Protein AF-A0A1D6MWD9-F1 (afdb_monomer_lite)

Secondary structure (DSSP, 8-state):
-HHHHHHHHHHHHHHHHHHHHHHS----------------------------------------------GGGGGGS-HHHHHHHHHHHHHHHHHHHHHHHHHHHHHHHHHHHHHHHHHHHHHHHHHHHHHHHHHHHHHHHHHHHHHHHHTSS----SSHHHHHHHHHHHHHHHHHHHHHHHHHHHHHHHHHHHHHHHHHHHHHHHHHHHHHHHHHHHHHHHHHHHHHHHHHHHHHHHHHHHHHHHHHHHHHHHHHHHHHHHHHHHHHHHHHHHHHHHHHHHHHHHHHHHHHHHHHHHHHHHHHHHHHHHHHHHHHHHHHHHHHHHHHHHHHHHHHHHHHHHHHHHHHHHHHHHHHHHHHHHHHHHTTSS----------------HHHHHHHHHHHHHHHHHHHHHHHHHHHHHHHHHHHHHHHHHHHHHHHHHHHHHH-GGGGG-HHHHHHHHHHHHHHTT---

Foldseek 3Di:
DVVVVVVLVVLVVVLVVLVVVVVPDDDDDDDDDDDDDDDDDDDDDDDDDDDDDDDDDDDDDDDPPPPPDDCPVVVPDDPVVNVVVVVVVVVVVVVVVVVVVVVVVVVVVVVVVVVVVVVVVPVVPVVVVVVVVVVVSVVVSVVSVVVSVVVPDDDDDDDVVVVVVVVVVVVVVVVVVVVVVVVVVVVVVVVVVVVVVVVVVVVVVVVVVVVVVVVVVVVVVVVVVVVVVVVVVVVVVVVVVVVVVVVVVVVVVVVVVVVVVVVVVVVVVVVVVVVVVVVVVVVVVVVVVVVVVVVVVVVVVVVVVVVVVVVVVVVVVVVVVVVVVVVVVVVVVVVVVVVVVVVVVVVVVVVVVVVVVVVVVVVVVVVPDDDDDDDDDDDDDDDDPPVVVVVVVVVVVVVVVVVVVVVVVVVVVVVVVVVVVVVVVVLVVVVVVLVCCVPPPPVQVVPVVSVVVSVVSVCVSVVHDD

InterPro domains:
  IPR037490 WPP domain-associated protein [PTHR33883] (5-269)

Sequence (466 aa):
MEAAADLVSEITALRDELRDVLCTSEPATHHHHHRSHGSLEDETIIAKTEGDSEPPVTEKSSESTLEIPDFSLLKHMHGEEITSFLRTEWLKLRRQHESELHEKTEELFRVKREHAKEKASLPLKKERELELHRSKLLQTIARLGEIASRKEESCSDCNEDEEMCRLKDRIGVLLQENNRLRGLLADKKQEVKHLSLQVSDSRSKIAQYSLPESKLSNNCEKLRAELEDFKIERHLNDLLDSSVFREVCHNYEDQICDLNQEGSFLRDLLDEKEDQLSIMYEDRQKLKHENDQLVSIAGSIIQHHDQANLVHDELMIYKEKLCEQELLILESKGEYNSMKRCLYEAMQQIQKAKEQNASLDATIREMKKTPGQSIGSHWGQTGEFDLTSMEKLSKTCSDFESRLVETMKRNETRCVDVLGDEVDTLLSVLGKIYIALDHYSPVLKHYPGVTEILMLVQKVLKGESV

Structure (mmCIF, N/CA/C/O backbone):
data_AF-A0A1D6MWD9-F1
#
_entry.id   AF-A0A1D6MWD9-F1
#
loop_
_atom_site.group_PDB
_atom_site.id
_atom_site.type_symbol
_atom_site.label_atom_id
_atom_site.label_alt_id
_atom_site.label_comp_id
_atom_site.label_asym_id
_atom_site.label_entity_id
_atom_site.label_seq_id
_atom_site.pdbx_PDB_ins_code
_atom_site.Cartn_x
_atom_site.Cartn_y
_atom_site.Cartn_z
_atom_site.occupancy
_atom_site.B_iso_or_equiv
_atom_site.auth_seq_id
_atom_site.auth_comp_id
_atom_site.auth_asym_id
_atom_site.auth_atom_id
_atom_site.pdbx_PDB_model_num
ATOM 1 N N . MET A 1 1 ? 75.037 17.739 -111.989 1.00 52.78 1 MET A N 1
ATOM 2 C CA . MET A 1 1 ? 75.263 17.091 -113.301 1.00 52.78 1 MET A CA 1
ATOM 3 C C . MET A 1 1 ? 75.897 15.711 -113.152 1.00 52.78 1 MET A C 1
ATOM 5 O O . MET A 1 1 ? 75.397 14.797 -113.783 1.00 52.78 1 MET A O 1
ATOM 9 N N . GLU A 1 2 ? 76.890 15.524 -112.277 1.00 50.28 2 GLU A N 1
ATOM 10 C CA . GLU A 1 2 ? 77.559 14.225 -112.035 1.00 50.28 2 GLU A CA 1
ATOM 11 C C . GLU A 1 2 ? 76.594 13.101 -111.594 1.00 50.28 2 GLU A C 1
ATOM 13 O O . GLU A 1 2 ? 76.482 12.087 -112.272 1.00 50.28 2 GLU A O 1
ATOM 18 N N . ALA A 1 3 ? 75.744 13.347 -110.589 1.00 56.38 3 ALA A N 1
ATOM 19 C CA . ALA A 1 3 ? 74.746 12.371 -110.119 1.00 56.38 3 ALA A CA 1
ATOM 20 C C . ALA A 1 3 ? 73.659 11.999 -111.154 1.00 56.38 3 ALA A C 1
ATOM 22 O O . ALA A 1 3 ? 72.961 10.999 -111.005 1.00 56.38 3 ALA A O 1
ATOM 23 N N . ALA A 1 4 ? 73.470 12.817 -112.196 1.00 56.19 4 ALA A N 1
ATOM 24 C CA . ALA A 1 4 ? 72.507 12.520 -113.254 1.00 56.19 4 ALA A CA 1
ATOM 25 C C . ALA A 1 4 ? 73.103 11.593 -114.324 1.00 56.19 4 ALA A C 1
ATOM 27 O O . ALA A 1 4 ? 72.362 10.787 -114.881 1.00 56.19 4 ALA A O 1
ATOM 28 N N . ALA A 1 5 ? 74.414 11.686 -114.577 1.00 61.03 5 ALA A N 1
ATOM 29 C CA . ALA A 1 5 ? 75.131 10.790 -115.480 1.00 61.03 5 ALA A CA 1
ATOM 30 C C . ALA A 1 5 ? 75.249 9.376 -114.888 1.00 61.03 5 ALA A C 1
ATOM 32 O O . ALA A 1 5 ? 75.013 8.398 -115.598 1.00 61.03 5 ALA A O 1
ATOM 33 N N . ASP A 1 6 ? 75.501 9.276 -113.578 1.00 69.12 6 ASP A N 1
ATOM 34 C CA . ASP A 1 6 ? 75.555 7.993 -112.864 1.00 69.12 6 ASP A CA 1
ATOM 35 C C . ASP A 1 6 ? 74.223 7.240 -112.939 1.00 69.12 6 ASP A C 1
ATOM 37 O O . ASP A 1 6 ? 74.196 6.059 -113.278 1.00 69.12 6 ASP A O 1
ATOM 41 N N . LEU A 1 7 ? 73.099 7.940 -112.743 1.00 70.06 7 LEU A N 1
ATOM 42 C CA . LEU A 1 7 ? 71.769 7.328 -112.800 1.00 70.06 7 LEU A CA 1
ATOM 43 C C . LEU A 1 7 ? 71.422 6.796 -114.204 1.00 70.06 7 LEU A C 1
ATOM 45 O O . LEU A 1 7 ? 70.746 5.780 -114.343 1.00 70.06 7 LEU A O 1
ATOM 49 N N . VAL A 1 8 ? 71.867 7.484 -115.261 1.00 69.38 8 VAL A N 1
ATOM 50 C CA . VAL A 1 8 ? 71.650 7.051 -116.654 1.00 69.38 8 VAL A CA 1
ATOM 51 C C . VAL A 1 8 ? 72.498 5.819 -116.973 1.00 69.38 8 VAL A C 1
ATOM 53 O O . VAL A 1 8 ? 71.991 4.883 -117.592 1.00 69.38 8 VAL A O 1
ATOM 56 N N . SER A 1 9 ? 73.745 5.791 -116.494 1.00 72.44 9 SER A N 1
ATOM 57 C CA . SER A 1 9 ? 74.644 4.638 -116.612 1.00 72.44 9 SER A CA 1
ATOM 58 C C . SER A 1 9 ? 74.060 3.392 -115.930 1.00 72.44 9 SER A C 1
ATOM 60 O O . SER A 1 9 ? 74.005 2.309 -116.520 1.00 72.44 9 SER A O 1
ATOM 62 N N . GLU A 1 10 ? 73.516 3.563 -114.725 1.00 75.25 10 GLU A N 1
ATOM 63 C CA . GLU A 1 10 ? 72.910 2.495 -113.927 1.00 75.25 10 GLU A CA 1
ATOM 64 C C . GLU A 1 10 ? 71.643 1.920 -114.592 1.00 75.25 10 GLU A C 1
ATOM 66 O O . GLU A 1 10 ? 71.457 0.704 -114.664 1.00 75.25 10 GLU A O 1
ATOM 71 N N . ILE A 1 11 ? 70.815 2.780 -115.199 1.00 71.56 11 ILE A N 1
ATOM 72 C CA . ILE A 1 11 ? 69.636 2.361 -115.976 1.00 71.56 11 ILE A CA 1
ATOM 73 C C . ILE A 1 11 ? 70.039 1.596 -117.248 1.00 71.56 11 ILE A C 1
ATOM 75 O O . ILE A 1 11 ? 69.384 0.613 -117.606 1.00 71.56 11 ILE A O 1
ATOM 79 N N . THR A 1 12 ? 71.115 1.999 -117.936 1.00 74.19 12 THR A N 1
ATOM 80 C CA . THR A 1 12 ? 71.613 1.253 -119.105 1.00 74.19 12 THR A CA 1
ATOM 81 C C . THR A 1 12 ? 72.194 -0.111 -118.740 1.00 74.19 12 THR A C 1
ATOM 83 O O . THR A 1 12 ? 71.946 -1.070 -119.470 1.00 74.19 12 THR A O 1
ATOM 86 N N . ALA A 1 13 ? 72.886 -0.228 -117.603 1.00 75.94 13 ALA A N 1
ATOM 87 C CA . ALA A 1 13 ? 73.428 -1.497 -117.119 1.00 75.94 13 ALA A CA 1
ATOM 88 C C . ALA A 1 13 ? 72.313 -2.504 -116.777 1.00 75.94 13 ALA A C 1
ATOM 90 O O . ALA A 1 13 ? 72.340 -3.642 -117.247 1.00 75.94 13 ALA A O 1
ATOM 91 N N . LEU A 1 14 ? 71.273 -2.059 -116.061 1.00 75.12 14 LEU A N 1
ATOM 92 C CA . LEU A 1 14 ? 70.109 -2.889 -115.715 1.00 75.12 14 LEU A CA 1
ATOM 93 C C . LEU A 1 14 ? 69.345 -3.394 -116.951 1.00 75.12 14 LEU A C 1
ATOM 95 O O . LEU A 1 14 ? 68.835 -4.516 -116.967 1.00 75.12 14 LEU A O 1
ATOM 99 N N . ARG A 1 15 ? 69.263 -2.582 -118.012 1.00 77.69 15 ARG A N 1
ATOM 100 C CA . ARG A 1 15 ? 68.639 -2.978 -119.286 1.00 77.69 15 ARG A CA 1
ATOM 101 C C . ARG A 1 15 ? 69.378 -4.145 -119.949 1.00 77.69 15 ARG A C 1
ATOM 103 O O . ARG A 1 15 ? 68.732 -5.008 -120.547 1.00 77.69 15 ARG A O 1
ATOM 110 N N . ASP A 1 16 ? 70.705 -4.146 -119.885 1.00 75.06 16 ASP A N 1
ATOM 111 C CA . ASP A 1 16 ? 71.537 -5.139 -120.566 1.00 75.06 16 ASP A CA 1
ATOM 112 C C . ASP A 1 16 ? 71.587 -6.460 -119.775 1.00 75.06 16 ASP A C 1
ATOM 114 O O . ASP A 1 16 ? 71.458 -7.529 -120.371 1.00 75.06 16 ASP A O 1
ATOM 118 N N . GLU A 1 17 ? 71.613 -6.398 -118.440 1.00 77.00 17 GLU A N 1
ATOM 119 C CA . GLU A 1 17 ? 71.528 -7.567 -117.548 1.00 77.00 17 GLU A CA 1
ATOM 120 C C . GLU A 1 17 ? 70.198 -8.335 -117.712 1.00 77.00 17 GLU A C 1
ATOM 122 O O . GLU A 1 17 ? 70.173 -9.562 -117.824 1.00 77.00 17 GLU A O 1
ATOM 127 N N . LEU A 1 18 ? 69.077 -7.617 -117.851 1.00 74.25 18 LEU A N 1
ATOM 128 C CA . LEU A 1 18 ? 67.760 -8.222 -118.098 1.00 74.25 18 LEU A CA 1
ATOM 129 C C . LEU A 1 18 ? 67.639 -8.903 -119.472 1.00 74.25 18 LEU A C 1
ATOM 131 O O . LEU A 1 18 ? 66.806 -9.797 -119.646 1.00 74.25 18 LEU A O 1
ATOM 135 N N . ARG A 1 19 ? 68.451 -8.500 -120.457 1.00 74.56 19 ARG A N 1
ATOM 136 C CA . ARG A 1 19 ? 68.481 -9.126 -121.786 1.00 74.56 19 ARG A CA 1
ATOM 137 C C . ARG A 1 19 ? 69.206 -10.470 -121.756 1.00 74.56 19 ARG A C 1
ATOM 139 O O . ARG A 1 19 ? 68.785 -11.388 -122.453 1.00 74.56 19 ARG A O 1
ATOM 146 N N . ASP A 1 20 ? 70.245 -10.592 -120.938 1.00 70.50 20 ASP A N 1
ATOM 147 C CA . ASP A 1 20 ? 71.056 -11.808 -120.821 1.00 70.50 20 ASP A CA 1
ATOM 148 C C . ASP A 1 20 ? 70.288 -12.956 -120.132 1.00 70.50 20 ASP A C 1
ATOM 150 O O . ASP A 1 20 ? 70.301 -14.105 -120.582 1.00 70.50 20 ASP A O 1
ATOM 154 N N . VAL A 1 21 ? 69.472 -12.625 -119.123 1.00 69.75 21 VAL A N 1
ATOM 155 C CA . VAL A 1 21 ? 68.560 -13.569 -118.442 1.00 69.75 21 VAL A CA 1
ATOM 156 C C . VAL A 1 21 ? 67.508 -14.170 -119.393 1.00 69.75 21 VAL A C 1
ATOM 158 O O . VAL A 1 21 ? 67.053 -15.294 -119.190 1.00 69.75 21 VAL A O 1
ATOM 161 N N . LEU A 1 22 ? 67.136 -13.468 -120.469 1.00 69.88 22 LEU A N 1
ATOM 162 C CA . LEU A 1 22 ? 66.181 -13.967 -121.466 1.00 69.88 22 LEU A CA 1
ATOM 163 C C . LEU A 1 22 ? 66.804 -15.000 -122.430 1.00 69.88 22 LEU A C 1
ATOM 165 O O . LEU A 1 22 ? 66.072 -15.818 -122.990 1.00 69.88 22 LEU A O 1
ATOM 169 N N . CYS A 1 23 ? 68.129 -14.984 -122.616 1.00 61.75 23 CYS A N 1
ATOM 170 C CA . CYS A 1 23 ? 68.849 -15.830 -123.577 1.00 61.75 23 CYS A CA 1
ATOM 171 C C . CYS A 1 23 ? 69.289 -17.197 -123.016 1.00 61.75 23 CYS A C 1
ATOM 173 O O . CYS A 1 23 ? 69.617 -18.091 -123.790 1.00 61.75 23 CYS A O 1
ATOM 175 N N . THR A 1 24 ? 69.281 -17.399 -121.695 1.00 54.31 24 THR A N 1
ATOM 176 C CA . THR A 1 24 ? 69.787 -18.623 -121.028 1.00 54.31 24 THR A CA 1
ATOM 177 C C . THR A 1 24 ? 68.729 -19.716 -120.795 1.00 54.31 24 THR A C 1
ATOM 179 O O . THR A 1 24 ? 69.007 -20.724 -120.149 1.00 54.31 24 THR A O 1
ATOM 182 N N . SER A 1 25 ? 67.520 -19.562 -121.345 1.00 55.03 25 SER A N 1
ATOM 183 C CA . SER A 1 25 ? 66.383 -20.473 -121.142 1.00 55.03 25 SER A CA 1
ATOM 184 C C . SER A 1 25 ? 65.939 -21.147 -122.451 1.00 55.03 25 SER A C 1
ATOM 186 O O . SER A 1 25 ? 64.970 -20.712 -123.070 1.00 55.03 25 SER A O 1
ATOM 188 N N . GLU A 1 26 ? 66.640 -22.212 -122.870 1.00 34.66 26 GLU A N 1
ATOM 189 C CA . GLU A 1 26 ? 66.175 -23.215 -123.855 1.00 34.66 26 GLU A CA 1
ATOM 190 C C . GLU A 1 26 ? 66.680 -24.641 -123.491 1.00 34.66 26 GLU A C 1
ATOM 192 O O . GLU A 1 26 ? 67.686 -24.775 -122.791 1.00 34.66 26 GLU A O 1
ATOM 197 N N . PRO A 1 27 ? 65.965 -25.725 -123.872 1.00 45.34 27 PRO A N 1
ATOM 198 C CA . PRO A 1 27 ? 65.890 -26.949 -123.068 1.00 45.34 27 PRO A CA 1
ATOM 199 C C . PRO A 1 27 ? 66.851 -28.063 -123.525 1.00 45.34 27 PRO A C 1
ATOM 201 O O . PRO A 1 27 ? 66.861 -28.444 -124.694 1.00 45.34 27 PRO A O 1
ATOM 204 N N . ALA A 1 28 ? 67.588 -28.676 -122.590 1.00 31.73 28 ALA A N 1
ATOM 205 C CA . ALA A 1 28 ? 68.401 -29.871 -122.842 1.00 31.73 28 ALA A CA 1
ATOM 206 C C . ALA A 1 28 ? 67.897 -31.088 -122.045 1.00 31.73 28 ALA A C 1
ATOM 208 O O . ALA A 1 28 ? 67.715 -31.058 -120.829 1.00 31.73 28 ALA A O 1
ATOM 209 N N . THR A 1 29 ? 67.666 -32.173 -122.776 1.00 36.00 29 THR A N 1
ATOM 210 C CA . THR A 1 29 ? 67.199 -33.492 -122.341 1.00 36.00 29 THR A CA 1
ATOM 211 C C . THR A 1 29 ? 68.279 -34.351 -121.658 1.00 36.00 29 THR A C 1
ATOM 213 O O . THR A 1 29 ? 69.413 -34.385 -122.121 1.00 36.00 29 THR A O 1
ATOM 216 N N . HIS A 1 30 ? 67.823 -35.180 -120.700 1.00 32.53 30 HIS A N 1
ATOM 217 C CA . HIS A 1 30 ? 68.256 -36.554 -120.358 1.00 32.53 30 HIS A CA 1
ATOM 218 C C . HIS A 1 30 ? 69.174 -36.885 -119.144 1.00 32.53 30 HIS A C 1
ATOM 220 O O . HIS A 1 30 ? 70.351 -36.562 -119.098 1.00 32.53 30 HIS A O 1
ATOM 226 N N . HIS A 1 31 ? 68.592 -37.773 -118.311 1.00 31.64 31 HIS A N 1
ATOM 227 C CA . HIS A 1 31 ? 69.126 -38.933 -117.561 1.00 31.64 31 HIS A CA 1
ATOM 228 C C . HIS A 1 31 ? 69.506 -38.812 -116.066 1.00 31.64 31 HIS A C 1
ATOM 230 O O . HIS A 1 31 ? 70.445 -38.142 -115.658 1.00 31.64 31 HIS A O 1
ATOM 236 N N . HIS A 1 32 ? 68.754 -39.586 -115.265 1.00 36.75 32 HIS A N 1
ATOM 237 C CA . HIS A 1 32 ? 68.967 -39.942 -113.859 1.00 36.75 32 HIS A CA 1
ATOM 238 C C . HIS A 1 32 ? 70.306 -40.639 -113.601 1.00 36.75 32 HIS A C 1
ATOM 240 O O . HIS A 1 32 ? 70.695 -41.478 -114.407 1.00 36.75 32 HIS A O 1
ATOM 246 N N . HIS A 1 33 ? 70.868 -40.448 -112.399 1.00 33.97 33 HIS A N 1
ATOM 247 C CA . HIS A 1 33 ? 71.459 -41.514 -111.574 1.00 33.97 33 HIS A CA 1
ATOM 248 C C . HIS A 1 33 ? 71.288 -41.189 -110.076 1.00 33.97 33 HIS A C 1
ATOM 250 O O . HIS A 1 33 ? 71.621 -40.101 -109.615 1.00 33.97 33 HIS A O 1
ATOM 256 N N . HIS A 1 34 ? 70.753 -42.155 -109.325 1.00 37.25 34 HIS A N 1
ATOM 257 C CA . HIS A 1 34 ? 70.717 -42.187 -107.859 1.00 37.25 34 HIS A CA 1
ATOM 258 C C . HIS A 1 34 ? 72.088 -42.569 -107.279 1.00 37.25 34 HIS A C 1
ATOM 260 O O . HIS A 1 34 ? 72.713 -43.474 -107.827 1.00 37.25 34 HIS A O 1
ATOM 266 N N . ARG A 1 35 ? 72.468 -41.992 -106.122 1.00 28.25 35 ARG A N 1
ATOM 267 C CA . ARG A 1 35 ? 73.187 -42.618 -104.972 1.00 28.25 35 ARG A CA 1
ATOM 268 C C . ARG A 1 35 ? 73.489 -41.513 -103.933 1.00 28.25 35 ARG A C 1
ATOM 270 O O . ARG A 1 35 ? 74.225 -40.595 -104.249 1.00 28.25 35 ARG A O 1
ATOM 277 N N . SER A 1 36 ? 72.745 -41.366 -102.836 1.00 28.98 36 SER A N 1
ATOM 278 C CA . SER A 1 36 ? 72.710 -42.100 -101.549 1.00 28.98 36 SER A CA 1
ATOM 279 C C . SER A 1 36 ? 73.917 -41.904 -100.613 1.00 28.98 36 SER A C 1
ATOM 281 O O . SER A 1 36 ? 75.030 -42.286 -100.965 1.00 28.98 36 SER A O 1
ATOM 283 N N . HIS A 1 37 ? 73.577 -41.457 -99.389 1.00 33.53 37 HIS A N 1
ATOM 284 C CA . HIS A 1 37 ? 74.334 -41.314 -98.125 1.00 33.53 37 HIS A CA 1
ATOM 285 C C . HIS A 1 37 ? 75.375 -40.187 -98.080 1.00 33.53 37 HIS A C 1
ATOM 287 O O . HIS A 1 37 ? 76.162 -40.043 -99.001 1.00 33.53 37 HIS A O 1
ATOM 293 N N . GLY A 1 38 ? 75.488 -39.360 -97.043 1.00 26.55 38 GLY A N 1
ATOM 294 C CA . GLY A 1 38 ? 74.888 -39.229 -95.705 1.00 26.55 38 GLY A CA 1
ATOM 295 C C . GLY A 1 38 ? 75.622 -38.032 -95.060 1.00 26.55 38 GLY A C 1
ATOM 296 O O . GLY A 1 38 ? 76.737 -37.734 -95.470 1.00 26.55 38 GLY A O 1
ATOM 297 N N . SER A 1 39 ? 75.067 -37.256 -94.132 1.00 29.14 39 SER A N 1
ATOM 298 C CA . SER A 1 39 ? 75.135 -37.550 -92.693 1.00 29.14 39 SER A CA 1
ATOM 299 C C . SER A 1 39 ? 75.195 -36.210 -91.938 1.00 29.14 39 SER A C 1
ATOM 301 O O . SER A 1 39 ? 76.010 -35.388 -92.343 1.00 29.14 39 SER A O 1
ATOM 303 N N . LEU A 1 40 ? 74.433 -36.095 -90.833 1.00 32.22 40 LEU A N 1
ATOM 304 C CA . LEU A 1 40 ? 74.620 -35.196 -89.665 1.00 32.22 40 LEU A CA 1
ATOM 305 C C . LEU A 1 40 ? 74.532 -33.668 -89.934 1.00 32.22 40 LEU A C 1
ATOM 307 O O . LEU A 1 40 ? 75.001 -33.199 -90.957 1.00 32.22 40 LEU A O 1
ATOM 311 N N . GLU A 1 41 ? 73.949 -32.775 -89.131 1.00 33.78 41 GLU A N 1
ATOM 312 C CA . GLU A 1 41 ? 73.402 -32.676 -87.762 1.00 33.78 41 GLU A CA 1
ATOM 313 C C . GLU A 1 41 ? 72.383 -31.502 -87.807 1.00 33.78 41 GLU A C 1
ATOM 315 O O . GLU A 1 41 ? 72.546 -30.579 -88.608 1.00 33.78 41 GLU A O 1
ATOM 320 N N . ASP A 1 42 ? 71.222 -31.605 -87.149 1.00 31.44 42 ASP A N 1
ATOM 321 C CA . ASP A 1 42 ? 70.818 -30.836 -85.946 1.00 31.44 42 ASP A CA 1
ATOM 322 C C . ASP A 1 42 ? 71.567 -29.494 -85.754 1.00 31.44 42 ASP A C 1
ATOM 324 O O . ASP A 1 42 ? 72.786 -29.438 -85.792 1.00 31.44 42 ASP A O 1
ATOM 328 N N . GLU A 1 43 ? 70.949 -28.328 -85.556 1.00 31.17 43 GLU A N 1
ATOM 329 C CA . GLU A 1 43 ? 69.876 -27.993 -84.620 1.00 31.17 43 GLU A CA 1
ATOM 330 C C . GLU A 1 43 ? 69.407 -26.540 -84.905 1.00 31.17 43 GLU A C 1
ATOM 332 O O . GLU A 1 43 ? 70.212 -25.683 -85.256 1.00 31.17 43 GLU A O 1
ATOM 337 N N . THR A 1 44 ? 68.117 -26.274 -84.672 1.00 30.56 44 THR A N 1
ATOM 338 C CA . THR A 1 44 ? 67.533 -25.040 -84.089 1.00 30.56 44 THR A CA 1
ATOM 339 C C . THR A 1 44 ? 67.868 -23.648 -84.668 1.00 30.56 44 THR A C 1
ATOM 341 O O . THR A 1 44 ? 69.005 -23.211 -84.646 1.00 30.56 44 THR A O 1
ATOM 344 N N . ILE A 1 45 ? 66.834 -22.854 -84.999 1.00 34.66 45 ILE A N 1
ATOM 345 C CA . ILE A 1 45 ? 66.579 -21.510 -84.418 1.00 34.66 45 ILE A CA 1
ATOM 346 C C . ILE A 1 45 ? 65.144 -21.069 -84.762 1.00 34.66 45 ILE A C 1
ATOM 348 O O . ILE A 1 45 ? 64.732 -20.976 -85.916 1.00 34.66 45 ILE A O 1
ATOM 352 N N . ILE A 1 46 ? 64.392 -20.791 -83.701 1.00 36.16 46 ILE A N 1
ATOM 353 C CA . ILE A 1 46 ? 63.101 -20.102 -83.673 1.00 36.16 46 ILE A CA 1
ATOM 354 C C . ILE A 1 46 ? 63.366 -18.595 -83.777 1.00 36.16 46 ILE A C 1
ATOM 356 O O . ILE A 1 46 ? 64.122 -18.074 -82.961 1.00 36.16 46 ILE A O 1
ATOM 360 N N . ALA A 1 47 ? 62.676 -17.871 -84.663 1.00 28.22 47 ALA A N 1
ATOM 361 C CA . ALA A 1 47 ? 62.416 -16.442 -84.462 1.00 28.22 47 ALA A CA 1
ATOM 362 C C . ALA A 1 47 ? 61.169 -15.969 -85.225 1.00 28.22 47 ALA A C 1
ATOM 364 O O . ALA A 1 47 ? 61.067 -16.082 -86.442 1.00 28.22 47 ALA A O 1
ATOM 365 N N . LYS A 1 48 ? 60.224 -15.435 -84.448 1.00 33.56 48 LYS A N 1
ATOM 366 C CA . LYS A 1 48 ? 59.048 -14.659 -84.852 1.00 33.56 48 LYS A CA 1
ATOM 367 C C . LYS A 1 48 ? 59.467 -13.296 -85.418 1.00 33.56 48 LYS A C 1
ATOM 369 O O . LYS A 1 48 ? 60.465 -12.755 -84.952 1.00 33.56 48 LYS A O 1
ATOM 374 N N . THR A 1 49 ? 58.653 -12.717 -86.302 1.00 32.25 49 THR A N 1
ATOM 375 C CA . THR A 1 49 ? 58.346 -11.266 -86.439 1.00 32.25 49 THR A CA 1
ATOM 376 C C . THR A 1 49 ? 57.374 -11.127 -87.624 1.00 32.25 49 THR A C 1
ATOM 378 O O . THR A 1 49 ? 57.700 -11.527 -88.733 1.00 32.25 49 THR A O 1
ATOM 381 N N . GLU A 1 50 ? 56.067 -10.963 -87.395 1.00 31.75 50 GLU A N 1
ATOM 382 C CA . GLU A 1 50 ? 55.336 -9.687 -87.220 1.00 31.75 50 GLU A CA 1
ATOM 383 C C . GLU A 1 50 ? 55.588 -8.651 -88.326 1.00 31.75 50 GLU A C 1
ATOM 385 O O . GLU A 1 50 ? 56.727 -8.253 -88.551 1.00 31.75 50 GLU A O 1
ATOM 390 N N . GLY A 1 51 ? 54.508 -8.175 -88.963 1.00 29.50 51 GLY A N 1
ATOM 391 C CA . GLY A 1 51 ? 54.580 -7.016 -89.857 1.00 29.50 51 GLY A CA 1
ATOM 392 C C . GLY A 1 51 ? 53.432 -6.815 -90.848 1.00 29.50 51 GLY A C 1
ATOM 393 O O . GLY A 1 51 ? 53.698 -6.656 -92.028 1.00 29.50 51 GLY A O 1
ATOM 394 N N . ASP A 1 52 ? 52.194 -6.875 -90.357 1.00 30.31 52 ASP A N 1
ATOM 395 C CA . ASP A 1 52 ? 51.042 -6.013 -90.682 1.00 30.31 52 ASP A CA 1
ATOM 396 C C . ASP A 1 52 ? 50.796 -5.500 -92.125 1.00 30.31 52 ASP A C 1
ATOM 398 O O . ASP A 1 52 ? 51.565 -4.707 -92.666 1.00 30.31 52 ASP A O 1
ATOM 402 N N . SER A 1 53 ? 49.638 -5.866 -92.696 1.00 31.62 53 SER A N 1
ATOM 403 C CA . SER A 1 53 ? 48.847 -5.064 -93.654 1.00 31.62 53 SER A CA 1
ATOM 404 C C . SER A 1 53 ? 47.469 -5.717 -93.877 1.00 31.62 53 SER A C 1
ATOM 406 O O . SER A 1 53 ? 47.321 -6.646 -94.669 1.00 31.62 53 SER A O 1
ATOM 408 N N . GLU A 1 54 ? 46.455 -5.230 -93.161 1.00 32.75 54 GLU A N 1
ATOM 409 C CA . GLU A 1 54 ? 45.021 -5.301 -93.521 1.00 32.75 54 GLU A CA 1
ATOM 410 C C . GLU A 1 54 ? 44.721 -4.402 -94.759 1.00 32.75 54 GLU A C 1
ATOM 412 O O . GLU A 1 54 ? 45.595 -3.587 -95.080 1.00 32.75 54 GLU A O 1
ATOM 417 N N . PRO A 1 55 ? 43.534 -4.400 -95.441 1.00 44.59 55 PRO A N 1
ATOM 418 C CA . PRO A 1 55 ? 42.237 -5.111 -95.250 1.00 44.59 55 PRO A CA 1
ATOM 419 C C . PRO A 1 55 ? 41.630 -5.589 -96.636 1.00 44.59 55 PRO A C 1
ATOM 421 O O . PRO A 1 55 ? 42.434 -5.789 -97.549 1.00 44.59 55 PRO A O 1
ATOM 424 N N . PRO A 1 56 ? 40.299 -5.717 -96.949 1.00 43.84 56 PRO A N 1
ATOM 425 C CA . PRO A 1 56 ? 39.052 -5.764 -96.154 1.00 43.84 56 PRO A CA 1
ATOM 426 C C . PRO A 1 56 ? 37.969 -6.836 -96.592 1.00 43.84 56 PRO A C 1
ATOM 428 O O . PRO A 1 56 ? 37.998 -7.374 -97.693 1.00 43.84 56 PRO A O 1
ATOM 431 N N . VAL A 1 57 ? 36.953 -7.037 -95.723 1.00 30.69 57 VAL A N 1
ATOM 432 C CA . VAL A 1 57 ? 35.526 -7.492 -95.888 1.00 30.69 57 VAL A CA 1
ATOM 433 C C . VAL A 1 57 ? 35.142 -8.830 -96.584 1.00 30.69 57 VAL A C 1
ATOM 435 O O . VAL A 1 57 ? 35.293 -8.975 -97.790 1.00 30.69 57 VAL A O 1
ATOM 438 N N . THR A 1 58 ? 34.445 -9.740 -95.869 1.00 30.38 58 THR A N 1
ATOM 439 C CA . THR A 1 58 ? 32.993 -10.106 -96.010 1.00 30.38 58 THR A CA 1
ATOM 440 C C . THR A 1 58 ? 32.627 -11.497 -95.445 1.00 30.38 58 THR A C 1
ATOM 442 O O . THR A 1 58 ? 33.080 -12.528 -95.921 1.00 30.38 58 THR A O 1
ATOM 445 N N . GLU A 1 59 ? 31.747 -11.479 -94.433 1.00 31.95 59 GLU A N 1
ATOM 446 C CA . GLU A 1 59 ? 30.567 -12.343 -94.222 1.00 31.95 59 GLU A CA 1
ATOM 447 C C . GLU A 1 59 ? 30.601 -13.855 -94.562 1.00 31.95 59 GLU A C 1
ATOM 449 O O . GLU A 1 59 ? 30.429 -14.241 -95.716 1.00 31.95 59 GLU A O 1
ATOM 454 N N . LYS A 1 60 ? 30.560 -14.716 -93.526 1.00 30.62 60 LYS A N 1
ATOM 455 C CA . LYS A 1 60 ? 29.353 -15.477 -93.090 1.00 30.62 60 LYS A CA 1
ATOM 456 C C . LYS A 1 60 ? 29.689 -16.617 -92.116 1.00 30.62 60 LYS A C 1
ATOM 458 O O . LYS A 1 60 ? 30.474 -17.482 -92.468 1.00 30.62 60 LYS A O 1
ATOM 463 N N . SER A 1 61 ? 28.905 -16.673 -91.025 1.00 29.88 61 SER A N 1
ATOM 464 C CA . SER A 1 61 ? 28.407 -17.885 -90.332 1.00 29.88 61 SER A CA 1
ATOM 465 C C . SER A 1 61 ? 29.458 -18.770 -89.625 1.00 29.88 61 SER A C 1
ATOM 467 O O . SER A 1 61 ? 30.500 -19.065 -90.179 1.00 29.88 61 SER A O 1
ATOM 469 N N . SER A 1 62 ? 29.298 -19.262 -88.401 1.00 35.38 62 SER A N 1
ATOM 470 C CA . SER A 1 62 ? 28.125 -19.468 -87.560 1.00 35.38 62 SER A CA 1
ATOM 471 C C . SER A 1 62 ? 28.548 -19.393 -86.093 1.00 35.38 62 SER A C 1
ATOM 473 O O . SER A 1 62 ? 29.447 -20.095 -85.635 1.00 35.38 62 SER A O 1
ATOM 475 N N . GLU A 1 63 ? 27.854 -18.521 -85.386 1.00 42.78 63 GLU A N 1
ATOM 476 C CA . GLU A 1 63 ? 27.786 -18.363 -83.946 1.00 42.78 63 GLU A CA 1
ATOM 477 C C . GLU A 1 63 ? 27.392 -19.688 -83.268 1.00 42.78 63 GLU A C 1
ATOM 479 O O . GLU A 1 63 ? 26.261 -20.148 -83.392 1.00 42.78 63 GLU A O 1
ATOM 484 N N . SER A 1 64 ? 28.331 -20.322 -82.561 1.00 38.94 64 SER A N 1
ATOM 485 C CA . SER A 1 64 ? 28.028 -21.336 -81.546 1.00 38.94 64 SER A CA 1
ATOM 486 C C . SER A 1 64 ? 28.344 -20.734 -80.181 1.00 38.94 64 SER A C 1
ATOM 488 O O . SER A 1 64 ? 29.383 -20.998 -79.572 1.00 38.94 64 SER A O 1
ATOM 490 N N . THR A 1 65 ? 27.464 -19.837 -79.745 1.00 37.41 65 THR A N 1
ATOM 491 C CA . THR A 1 65 ? 27.449 -19.278 -78.396 1.00 37.41 65 THR A CA 1
ATOM 492 C C . THR A 1 65 ? 27.381 -20.437 -77.408 1.00 37.41 65 THR A C 1
ATOM 494 O O . THR A 1 65 ? 26.376 -21.139 -77.324 1.00 37.41 65 THR A O 1
ATOM 497 N N . LEU A 1 66 ? 28.476 -20.676 -76.687 1.00 48.66 66 LEU A N 1
ATOM 498 C CA . LEU A 1 66 ? 28.473 -21.530 -75.507 1.00 48.66 66 LEU A CA 1
ATOM 499 C C . LEU A 1 66 ? 27.564 -20.864 -74.470 1.00 48.66 66 LEU A C 1
ATOM 501 O O . LEU A 1 66 ? 27.999 -19.979 -73.734 1.00 48.66 66 LEU A O 1
ATOM 505 N N . GLU A 1 67 ? 26.293 -21.261 -74.428 1.00 51.69 67 GLU A N 1
ATOM 506 C CA . GLU A 1 67 ? 25.424 -20.959 -73.295 1.00 51.69 67 GLU A CA 1
ATOM 507 C C . GLU A 1 67 ? 25.947 -21.742 -72.088 1.00 51.69 67 GLU A C 1
ATOM 509 O O . GLU A 1 67 ? 25.674 -22.928 -71.910 1.00 51.69 67 GLU A O 1
ATOM 514 N N . ILE A 1 68 ? 26.766 -21.072 -71.277 1.00 57.62 68 ILE A N 1
ATOM 515 C CA . ILE A 1 68 ? 27.143 -21.543 -69.947 1.00 57.62 68 ILE A CA 1
ATOM 516 C C . ILE A 1 68 ? 25.843 -21.609 -69.128 1.00 57.62 68 ILE A C 1
ATOM 518 O O . ILE A 1 68 ? 25.210 -20.564 -68.955 1.00 57.62 68 ILE A O 1
ATOM 522 N N . PRO A 1 69 ? 25.415 -22.786 -68.630 1.00 59.50 69 PRO A N 1
ATOM 523 C CA . PRO A 1 69 ? 24.165 -22.884 -67.889 1.00 59.50 69 PRO A CA 1
ATOM 524 C C . PRO A 1 69 ? 24.222 -22.049 -66.607 1.00 59.50 69 PRO A C 1
ATOM 526 O O . PRO A 1 69 ? 25.197 -22.114 -65.856 1.00 59.50 69 PRO A O 1
ATOM 529 N N . ASP A 1 70 ? 23.168 -21.279 -66.341 1.00 61.06 70 ASP A N 1
ATOM 530 C CA . ASP A 1 70 ? 23.045 -20.525 -65.097 1.00 61.06 70 ASP A CA 1
ATOM 531 C C . ASP A 1 70 ? 22.741 -21.482 -63.930 1.00 61.06 70 ASP A C 1
ATOM 533 O O . ASP A 1 70 ? 21.643 -22.027 -63.791 1.00 61.06 70 ASP A O 1
ATOM 537 N N . PHE A 1 71 ? 23.741 -21.707 -63.077 1.00 65.69 71 PHE A N 1
ATOM 538 C CA . PHE A 1 71 ? 23.653 -22.594 -61.913 1.00 65.69 71 PHE A CA 1
ATOM 539 C C . PHE A 1 71 ? 22.858 -21.989 -60.744 1.00 65.69 71 PHE A C 1
ATOM 541 O O . PHE A 1 71 ? 22.759 -22.609 -59.682 1.00 65.69 71 PHE A O 1
ATOM 548 N N . SER A 1 72 ? 22.268 -20.802 -60.908 1.00 66.56 72 SER A N 1
ATOM 549 C CA . SER A 1 72 ? 21.394 -20.180 -59.908 1.00 66.56 72 SER A CA 1
ATOM 550 C C . SER A 1 72 ? 20.183 -21.057 -59.536 1.00 66.56 72 SER A C 1
ATOM 552 O O . SER A 1 72 ? 19.735 -21.019 -58.388 1.00 66.56 72 SER A O 1
ATOM 554 N N . LEU A 1 73 ? 19.727 -21.933 -60.444 1.00 62.50 73 LEU A N 1
ATOM 555 C CA . LEU A 1 73 ? 18.616 -22.869 -60.222 1.00 62.50 73 LEU A CA 1
ATOM 556 C C . LEU A 1 73 ? 18.966 -24.045 -59.282 1.00 62.50 73 LEU A C 1
ATOM 558 O O . LEU A 1 73 ? 18.076 -24.619 -58.656 1.00 62.50 73 LEU A O 1
ATOM 562 N N . LEU A 1 74 ? 20.256 -24.382 -59.122 1.00 65.12 74 LEU A N 1
ATOM 563 C CA . LEU A 1 74 ? 20.700 -25.511 -58.285 1.00 65.12 74 LEU A CA 1
ATOM 564 C C . LEU A 1 74 ? 20.497 -25.270 -56.782 1.00 65.12 74 LEU A C 1
ATOM 566 O O . LEU A 1 74 ? 20.407 -26.229 -56.020 1.00 65.12 74 LEU A O 1
ATOM 570 N N . LYS A 1 75 ? 20.436 -24.006 -56.338 1.00 69.38 75 LYS A N 1
ATOM 571 C CA . LYS A 1 75 ? 20.365 -23.636 -54.910 1.00 69.38 75 LYS A CA 1
ATOM 572 C C . LYS A 1 75 ? 19.099 -24.118 -54.196 1.00 69.38 75 LYS A C 1
ATOM 574 O O . LYS A 1 75 ? 19.101 -24.185 -52.969 1.00 69.38 75 LYS A O 1
ATOM 579 N N . HIS A 1 76 ? 18.035 -24.415 -54.940 1.00 66.62 76 HIS A N 1
ATOM 580 C CA . HIS A 1 76 ? 16.718 -24.753 -54.391 1.00 66.62 76 HIS A CA 1
ATOM 581 C C . HIS A 1 76 ? 16.281 -26.201 -54.665 1.00 66.62 76 HIS A C 1
ATOM 583 O O . HIS A 1 76 ? 15.187 -26.589 -54.264 1.00 66.62 76 HIS A O 1
ATOM 589 N N . MET A 1 77 ? 17.128 -27.006 -55.312 1.00 68.62 77 MET A N 1
ATOM 590 C CA . MET A 1 77 ? 16.839 -28.401 -55.656 1.00 68.62 77 MET A CA 1
ATOM 591 C C . MET A 1 77 ? 17.344 -29.357 -54.567 1.00 68.62 77 MET A C 1
ATOM 593 O O . MET A 1 77 ? 18.367 -29.103 -53.930 1.00 68.62 77 MET A O 1
ATOM 597 N N . HIS A 1 78 ? 16.646 -30.472 -54.339 1.00 75.44 78 HIS A N 1
ATOM 598 C CA . HIS A 1 78 ? 17.122 -31.502 -53.405 1.00 75.44 78 HIS A CA 1
ATOM 599 C C . HIS A 1 78 ? 18.276 -32.312 -54.026 1.00 75.44 78 HIS A C 1
ATOM 601 O O . HIS A 1 78 ? 18.407 -32.404 -55.246 1.00 75.44 78 HIS A O 1
ATOM 607 N N . GLY A 1 79 ? 19.146 -32.910 -53.202 1.00 74.38 79 GLY A N 1
ATOM 608 C CA . GLY A 1 79 ? 20.407 -33.524 -53.663 1.00 74.38 79 GLY A CA 1
ATOM 609 C C . GLY A 1 79 ? 20.265 -34.587 -54.768 1.00 74.38 79 GLY A C 1
ATOM 610 O O . GLY A 1 79 ? 21.124 -34.690 -55.649 1.00 74.38 79 GLY A O 1
ATOM 611 N N . GLU A 1 80 ? 19.166 -35.342 -54.784 1.00 80.50 80 GLU A N 1
ATOM 612 C CA . GLU A 1 80 ? 18.863 -36.320 -55.841 1.00 80.50 80 GLU A CA 1
ATOM 613 C C . GLU A 1 80 ? 18.476 -35.649 -57.167 1.00 80.50 80 GLU A C 1
ATOM 615 O O . GLU A 1 80 ? 18.911 -36.082 -58.238 1.00 80.50 80 GLU A O 1
ATOM 620 N N . GLU A 1 81 ? 17.737 -34.541 -57.103 1.00 79.06 81 GLU A N 1
ATOM 621 C CA . GLU A 1 81 ? 17.334 -33.745 -58.263 1.00 79.06 81 GLU A CA 1
ATOM 622 C C . GLU A 1 81 ? 18.546 -33.038 -58.882 1.00 79.06 81 GLU A C 1
ATOM 624 O O . GLU A 1 81 ? 18.711 -33.078 -60.103 1.00 79.06 81 GLU A O 1
ATOM 629 N N . ILE A 1 82 ? 19.451 -32.499 -58.051 1.00 79.31 82 ILE A N 1
ATOM 630 C CA . ILE A 1 82 ? 20.742 -31.930 -58.483 1.00 79.31 82 ILE A CA 1
ATOM 631 C C . ILE A 1 82 ? 21.570 -32.988 -59.218 1.00 79.31 82 ILE A C 1
ATOM 633 O O . ILE A 1 82 ? 22.117 -32.734 -60.292 1.00 79.31 82 ILE A O 1
ATOM 637 N N . THR A 1 83 ? 21.636 -34.200 -58.667 1.00 81.25 83 THR A N 1
ATOM 638 C CA . THR A 1 83 ? 22.380 -35.303 -59.285 1.00 81.25 83 THR A CA 1
ATOM 639 C C . THR A 1 83 ? 21.762 -35.707 -60.628 1.00 81.25 83 THR A C 1
ATOM 641 O O . THR A 1 83 ? 22.490 -36.015 -61.574 1.00 81.25 83 THR A O 1
ATOM 644 N N . SER A 1 84 ? 20.429 -35.691 -60.742 1.00 83.56 84 SER A N 1
ATOM 645 C CA . SER A 1 84 ? 19.739 -35.951 -62.011 1.00 83.56 84 SER A CA 1
ATOM 646 C C . SER A 1 84 ? 20.038 -34.869 -63.056 1.00 83.56 84 SER A C 1
ATOM 648 O O . SER A 1 84 ? 20.405 -35.217 -64.178 1.00 83.56 84 SER A O 1
ATOM 650 N N . PHE A 1 85 ? 20.000 -33.591 -62.655 1.00 85.12 85 PHE A N 1
ATOM 651 C CA . PHE A 1 85 ? 20.243 -32.430 -63.510 1.00 85.12 85 PHE A CA 1
ATOM 652 C C . PHE A 1 85 ? 21.674 -32.417 -64.057 1.00 85.12 85 PHE A C 1
ATOM 654 O O . PHE A 1 85 ? 21.881 -32.314 -65.267 1.00 85.12 85 PHE A O 1
ATOM 661 N N . LEU A 1 86 ? 22.669 -32.610 -63.184 1.00 80.69 86 LEU A N 1
ATOM 662 C CA . LEU A 1 86 ? 24.074 -32.685 -63.590 1.00 80.69 86 LEU A CA 1
ATOM 663 C C . LEU A 1 86 ? 24.322 -33.858 -64.544 1.00 80.69 86 LEU A C 1
ATOM 665 O O . LEU A 1 86 ? 25.087 -33.729 -65.498 1.00 80.69 86 LEU A O 1
ATOM 669 N N . ARG A 1 87 ? 23.652 -34.998 -64.334 1.00 86.50 87 ARG A N 1
ATOM 670 C CA . ARG A 1 87 ? 23.765 -36.162 -65.222 1.00 86.50 87 ARG A CA 1
ATOM 671 C C . ARG A 1 87 ? 23.152 -35.891 -66.598 1.00 86.50 87 ARG A C 1
ATOM 673 O O . ARG A 1 87 ? 23.736 -36.302 -67.600 1.00 86.50 87 ARG A O 1
ATOM 680 N N . THR A 1 88 ? 22.007 -35.209 -66.665 1.00 85.12 88 THR A N 1
ATOM 681 C CA . THR A 1 88 ? 21.386 -34.816 -67.940 1.00 85.12 88 THR A CA 1
ATOM 682 C C . THR A 1 88 ? 22.211 -33.777 -68.689 1.00 85.12 88 THR A C 1
ATOM 684 O O . THR A 1 88 ? 22.434 -33.958 -69.885 1.00 85.12 88 THR A O 1
ATOM 687 N N . GLU A 1 89 ? 22.739 -32.761 -68.003 1.00 83.06 89 GLU A N 1
ATOM 688 C CA . GLU A 1 89 ? 23.588 -31.742 -68.630 1.00 83.06 89 GLU A CA 1
ATOM 689 C C . GLU A 1 89 ? 24.927 -32.321 -69.092 1.00 83.06 89 GLU A C 1
ATOM 691 O O . GLU A 1 89 ? 25.347 -32.072 -70.219 1.00 83.06 89 GLU A O 1
ATOM 696 N N . TRP A 1 90 ? 25.550 -33.203 -68.304 1.00 81.88 90 TRP A N 1
ATOM 697 C CA . TRP A 1 90 ? 26.742 -33.939 -68.737 1.00 81.88 90 TRP A CA 1
ATOM 698 C C . TRP A 1 90 ? 26.489 -34.746 -70.015 1.00 81.88 90 TRP A C 1
ATOM 700 O O . TRP A 1 90 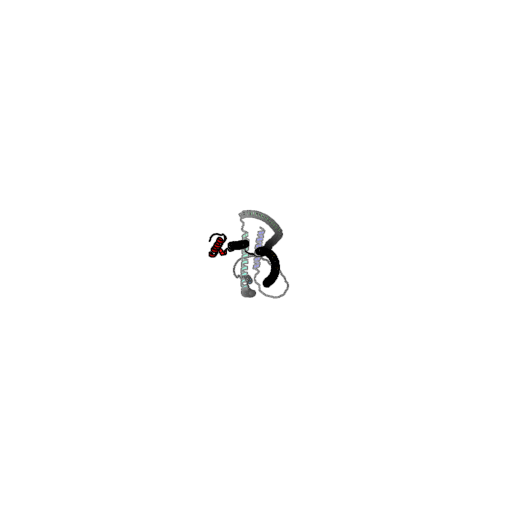? 27.300 -34.746 -70.941 1.00 81.88 90 TRP A O 1
ATOM 710 N N . LEU A 1 91 ? 25.343 -35.428 -70.093 1.00 87.50 91 LEU A N 1
ATOM 711 C CA . LEU A 1 91 ? 24.978 -36.213 -71.269 1.00 87.50 91 LEU A CA 1
ATOM 712 C C . LEU A 1 91 ? 24.694 -35.321 -72.487 1.00 87.50 91 LEU A C 1
ATOM 714 O O . LEU A 1 91 ? 24.999 -35.717 -73.612 1.00 87.50 91 LEU A O 1
ATOM 718 N N . LYS A 1 92 ? 24.135 -34.126 -72.270 1.00 87.00 92 LYS A N 1
ATOM 719 C CA . LYS A 1 92 ? 23.880 -33.121 -73.308 1.00 87.00 92 LYS A CA 1
ATOM 720 C C . LYS A 1 92 ? 25.190 -32.554 -73.864 1.00 87.00 92 LYS A C 1
ATOM 722 O O . LYS A 1 92 ? 25.404 -32.640 -75.070 1.00 87.00 92 LYS A O 1
ATOM 727 N N . LEU A 1 93 ? 26.098 -32.107 -72.994 1.00 84.62 93 LEU A N 1
ATOM 728 C CA . LEU A 1 93 ? 27.447 -31.647 -73.354 1.00 84.62 93 LEU A CA 1
ATOM 729 C C . LEU A 1 93 ? 28.242 -32.725 -74.098 1.00 84.62 93 LEU A C 1
ATOM 731 O O . LEU A 1 93 ? 28.850 -32.455 -75.132 1.00 84.62 93 LEU A O 1
ATOM 735 N N . ARG A 1 94 ? 28.187 -33.976 -73.627 1.00 84.94 94 ARG A N 1
ATOM 736 C CA . ARG A 1 94 ? 28.848 -35.102 -74.298 1.00 84.94 94 ARG A CA 1
ATOM 737 C C . ARG A 1 94 ? 28.304 -35.335 -75.710 1.00 84.94 94 ARG A C 1
ATOM 739 O O . ARG A 1 94 ? 29.096 -35.520 -76.628 1.00 84.94 94 ARG A O 1
ATOM 746 N N . ARG A 1 95 ? 26.977 -35.327 -75.894 1.00 87.69 95 ARG A N 1
ATOM 747 C CA . ARG A 1 95 ? 26.357 -35.494 -77.222 1.00 87.69 95 ARG A CA 1
ATOM 748 C C . ARG A 1 95 ? 26.713 -34.355 -78.168 1.00 87.69 95 ARG A C 1
ATOM 750 O O . ARG A 1 95 ? 26.938 -34.606 -79.346 1.00 87.69 95 ARG A O 1
ATOM 757 N N . GLN A 1 96 ? 26.783 -33.129 -77.655 1.00 86.06 96 GLN A N 1
ATOM 758 C CA . GLN A 1 96 ? 27.193 -31.975 -78.445 1.00 86.06 96 GLN A CA 1
ATOM 759 C C . GLN A 1 96 ? 28.641 -32.118 -78.925 1.00 86.06 96 GLN A C 1
ATOM 761 O O . GLN A 1 96 ? 28.896 -32.005 -80.118 1.00 86.06 96 GLN A O 1
ATOM 766 N N . HIS A 1 97 ? 29.568 -32.465 -78.030 1.00 88.31 97 HIS A N 1
ATOM 767 C CA . HIS A 1 97 ? 30.967 -32.673 -78.403 1.00 88.31 97 HIS A CA 1
ATOM 768 C C . HIS A 1 97 ? 31.145 -33.808 -79.426 1.00 88.31 97 HIS A C 1
ATOM 770 O O . HIS A 1 97 ? 31.929 -33.694 -80.365 1.00 88.31 97 HIS A O 1
ATOM 776 N N . GLU A 1 98 ? 30.394 -34.902 -79.274 1.00 87.81 98 GLU A N 1
ATOM 777 C CA . GLU A 1 98 ? 30.410 -36.028 -80.215 1.00 87.81 98 GLU A CA 1
ATOM 778 C C . GLU A 1 98 ? 29.858 -35.625 -81.597 1.00 87.81 98 GLU A C 1
ATOM 780 O O . GLU A 1 98 ? 30.404 -36.033 -82.623 1.00 87.81 98 GLU A O 1
ATOM 785 N N . SER A 1 99 ? 28.843 -34.753 -81.635 1.00 85.81 99 SER A N 1
ATOM 786 C CA . SER A 1 99 ? 28.313 -34.163 -82.871 1.00 85.81 99 SER A CA 1
ATOM 787 C C . SER A 1 99 ? 29.320 -33.229 -83.549 1.00 85.81 99 SER A C 1
ATOM 789 O O . SER A 1 99 ? 29.533 -33.342 -84.754 1.00 85.81 99 SER A O 1
ATOM 791 N N . GLU A 1 100 ? 29.967 -32.338 -82.794 1.00 88.06 100 GLU A N 1
ATOM 792 C CA . GLU A 1 100 ? 30.990 -31.420 -83.318 1.00 88.06 100 GLU A CA 1
ATOM 793 C C . GLU A 1 100 ? 32.200 -32.184 -83.870 1.00 88.06 100 GLU A C 1
ATOM 795 O O . GLU A 1 100 ? 32.703 -31.874 -84.951 1.00 88.06 100 GLU A O 1
ATOM 800 N N . LEU A 1 101 ? 32.649 -33.233 -83.173 1.00 86.88 101 LEU A N 1
ATOM 801 C CA . LEU A 1 101 ? 33.707 -34.113 -83.670 1.00 86.88 101 LEU A CA 1
ATOM 802 C C . LEU A 1 101 ? 33.313 -34.798 -84.980 1.00 86.88 101 LEU A C 1
ATOM 804 O O . LEU A 1 101 ? 34.142 -34.907 -85.889 1.00 86.88 101 LEU A O 1
ATOM 808 N N . HIS A 1 102 ? 32.064 -35.256 -85.089 1.00 90.94 102 HIS A N 1
ATOM 809 C CA . HIS A 1 102 ? 31.567 -35.883 -86.307 1.00 90.94 102 HIS A CA 1
ATOM 810 C C . HIS A 1 102 ? 31.531 -34.890 -87.475 1.00 90.94 102 HIS A C 1
ATOM 812 O O . HIS A 1 102 ? 32.077 -35.184 -88.538 1.00 90.94 102 HIS A O 1
ATOM 818 N N . GLU A 1 103 ? 31.001 -33.685 -87.253 1.00 90.44 103 GLU A N 1
ATOM 819 C CA . GLU A 1 103 ? 30.981 -32.611 -88.249 1.00 90.44 103 GLU A CA 1
ATOM 820 C C . GLU A 1 103 ? 32.398 -32.254 -88.719 1.00 90.44 103 GLU A C 1
ATOM 822 O O . GLU A 1 103 ? 32.675 -32.261 -89.919 1.00 90.44 103 GLU A O 1
ATOM 827 N N . LYS A 1 104 ? 33.340 -32.040 -87.790 1.00 86.25 104 LYS A N 1
ATOM 828 C CA . LYS A 1 104 ? 34.740 -31.732 -88.134 1.00 86.25 104 LYS A CA 1
ATOM 829 C C . LYS A 1 104 ? 35.418 -32.862 -88.903 1.00 86.25 104 LYS A C 1
ATOM 831 O O . LYS A 1 104 ? 36.243 -32.606 -89.782 1.00 86.25 104 LYS A O 1
ATOM 836 N N . THR A 1 105 ? 35.055 -34.107 -88.615 1.00 90.62 105 THR A N 1
ATOM 837 C CA . THR A 1 105 ? 35.556 -35.272 -89.350 1.00 90.62 105 THR A CA 1
ATOM 838 C C . THR A 1 105 ? 35.014 -35.302 -90.785 1.00 90.62 105 THR A C 1
ATOM 840 O O . THR A 1 105 ? 35.780 -35.529 -91.724 1.00 90.62 105 THR A O 1
ATOM 843 N N . GLU A 1 106 ? 33.727 -35.010 -90.985 1.00 91.19 106 GLU A N 1
ATOM 844 C CA . GLU A 1 106 ? 33.102 -34.884 -92.310 1.00 91.19 106 GLU A CA 1
ATOM 845 C C . GLU A 1 106 ? 33.763 -33.756 -93.130 1.00 91.19 106 GLU A C 1
ATOM 847 O O . GLU A 1 106 ? 34.122 -33.947 -94.299 1.00 91.19 106 GLU A O 1
ATOM 852 N N . GLU A 1 107 ? 34.015 -32.597 -92.503 1.00 90.00 107 GLU A N 1
ATOM 853 C CA . GLU A 1 107 ? 34.723 -31.472 -93.126 1.00 90.00 107 GLU A CA 1
ATOM 854 C C . GLU A 1 107 ? 36.144 -31.854 -93.557 1.00 90.00 107 GLU A C 1
ATOM 856 O O . GLU A 1 107 ? 36.560 -31.525 -94.673 1.00 90.00 107 GLU A O 1
ATOM 861 N N . LEU A 1 108 ? 36.877 -32.602 -92.726 1.00 84.44 108 LEU A N 1
ATOM 862 C CA . LEU A 1 108 ? 38.217 -33.090 -93.053 1.00 84.44 108 LEU A CA 1
ATOM 863 C C . LEU A 1 108 ? 38.199 -33.980 -94.304 1.00 84.44 108 LEU A C 1
ATOM 865 O O . LEU A 1 108 ? 39.022 -33.809 -95.209 1.00 84.44 108 LEU A O 1
ATOM 869 N N . PHE A 1 109 ? 37.256 -34.923 -94.389 1.00 88.88 109 PHE A N 1
ATOM 870 C CA . PHE A 1 109 ? 37.131 -35.793 -95.559 1.00 88.88 109 PHE A CA 1
ATOM 871 C C . PHE A 1 109 ? 36.696 -35.029 -96.815 1.00 88.88 109 PHE A C 1
ATOM 873 O O . PHE A 1 109 ? 37.186 -35.334 -97.909 1.00 88.88 109 PHE A O 1
ATOM 880 N N . ARG A 1 110 ? 35.841 -34.008 -96.673 1.00 92.69 110 ARG A N 1
ATOM 881 C CA . ARG A 1 110 ? 35.461 -33.094 -97.761 1.00 92.69 110 ARG A CA 1
ATOM 882 C C . ARG A 1 110 ? 36.683 -32.350 -98.305 1.00 92.69 110 ARG A C 1
ATOM 884 O O . ARG A 1 110 ? 36.944 -32.419 -99.504 1.00 92.69 110 ARG A O 1
ATOM 891 N N . VAL A 1 111 ? 37.480 -31.727 -97.434 1.00 82.75 111 VAL A N 1
ATOM 892 C CA . VAL A 1 111 ? 38.708 -31.003 -97.819 1.00 82.75 111 VAL A CA 1
ATOM 893 C C . VAL A 1 111 ? 39.733 -31.944 -98.452 1.00 82.75 111 VAL A C 1
ATOM 895 O O . VAL A 1 111 ? 40.310 -31.628 -99.490 1.00 82.75 111 VAL A O 1
ATOM 898 N N . LYS A 1 112 ? 39.916 -33.146 -97.896 1.00 81.94 112 LYS A N 1
ATOM 899 C CA . LYS A 1 112 ? 40.834 -34.151 -98.453 1.00 81.94 112 LYS A CA 1
ATOM 900 C C . LYS A 1 112 ? 40.452 -34.565 -99.881 1.00 81.94 112 LYS A C 1
ATOM 902 O O . LYS A 1 112 ? 41.337 -34.814 -100.700 1.00 81.94 112 LYS A O 1
ATOM 907 N N . ARG A 1 113 ? 39.152 -34.617 -100.197 1.00 83.38 113 ARG A N 1
ATOM 908 C CA . ARG A 1 113 ? 38.644 -34.925 -101.544 1.00 83.38 113 ARG A CA 1
ATOM 909 C C . ARG A 1 113 ? 38.897 -33.781 -102.530 1.00 83.38 113 ARG A C 1
ATOM 911 O O . ARG A 1 113 ? 39.284 -34.047 -103.664 1.00 83.38 113 ARG A O 1
ATOM 918 N N . GLU A 1 114 ? 38.730 -32.535 -102.099 1.00 78.81 114 GLU A N 1
ATOM 919 C CA . GLU A 1 114 ? 39.004 -31.355 -102.931 1.00 78.81 114 GLU A CA 1
ATOM 920 C C . GLU A 1 114 ? 40.507 -31.156 -103.180 1.00 78.81 114 GLU A C 1
ATOM 922 O O . GLU A 1 114 ? 40.920 -30.975 -104.323 1.00 78.81 114 GLU A O 1
ATOM 927 N N . HIS A 1 115 ? 41.353 -31.346 -102.165 1.00 73.56 115 HIS A N 1
ATOM 928 C CA . HIS A 1 115 ? 42.810 -31.287 -102.325 1.00 73.56 115 HIS A CA 1
ATOM 929 C C . HIS A 1 115 ? 43.333 -32.347 -103.319 1.00 73.56 115 HIS A C 1
ATOM 931 O O . HIS A 1 115 ? 44.280 -32.110 -104.071 1.00 73.56 115 HIS A O 1
ATOM 937 N N . ALA A 1 116 ? 42.702 -33.527 -103.373 1.00 73.12 116 ALA A N 1
ATOM 938 C CA . ALA A 1 116 ? 43.025 -34.542 -104.377 1.00 73.12 116 ALA A CA 1
ATOM 939 C C . ALA A 1 116 ? 42.647 -34.106 -105.809 1.00 73.12 116 ALA A C 1
ATOM 941 O O . ALA A 1 116 ? 43.381 -34.425 -106.746 1.00 73.12 116 ALA A O 1
ATOM 942 N N . LYS A 1 117 ? 41.557 -33.344 -105.986 1.00 73.81 117 LYS A N 1
ATOM 943 C CA . LYS A 1 117 ? 41.173 -32.759 -107.283 1.00 73.81 117 LYS A CA 1
ATOM 944 C C . LYS A 1 117 ? 42.114 -31.626 -107.700 1.00 73.81 117 LYS A C 1
ATOM 946 O O . LYS A 1 117 ? 42.535 -31.587 -108.854 1.00 73.81 117 LYS A O 1
ATOM 951 N N . GLU A 1 118 ? 42.504 -30.746 -106.776 1.00 65.19 118 GLU A N 1
ATOM 952 C CA . GLU A 1 118 ? 43.446 -29.656 -107.067 1.00 65.19 118 GLU A CA 1
ATOM 953 C C . GLU A 1 118 ? 44.809 -30.175 -107.529 1.00 65.19 118 GLU A C 1
ATOM 955 O O . GLU A 1 118 ? 45.366 -29.666 -108.506 1.00 65.19 118 GLU A O 1
ATOM 960 N N . LYS A 1 119 ? 45.316 -31.246 -106.906 1.00 68.06 119 LYS A N 1
ATOM 961 C CA . LYS A 1 119 ? 46.606 -31.848 -107.271 1.00 68.06 119 LYS A CA 1
ATOM 962 C C . LYS A 1 119 ? 46.641 -32.371 -108.715 1.00 68.06 119 LYS A C 1
ATOM 964 O O . LYS A 1 119 ? 47.700 -32.349 -109.334 1.00 68.06 119 LYS A O 1
ATOM 969 N N . ALA A 1 120 ? 45.497 -32.773 -109.275 1.00 61.25 120 ALA A N 1
ATOM 970 C CA . ALA A 1 120 ? 45.376 -33.163 -110.682 1.00 61.25 120 ALA A CA 1
ATOM 971 C C . ALA A 1 120 ? 45.339 -31.961 -111.655 1.00 61.25 120 ALA A C 1
ATOM 973 O O . ALA A 1 120 ? 45.639 -32.120 -112.834 1.00 61.25 120 ALA A O 1
ATOM 974 N N . SER A 1 121 ? 45.008 -30.755 -111.175 1.00 58.53 121 SER A N 1
ATOM 975 C CA . SER A 1 121 ? 44.854 -29.534 -111.992 1.00 58.53 121 SER A CA 1
ATOM 976 C C . SER A 1 121 ? 46.100 -28.628 -112.052 1.00 58.53 121 SER A C 1
ATOM 978 O O . SER A 1 121 ? 46.190 -27.740 -112.900 1.00 58.53 121 SER A O 1
ATOM 980 N N . LEU A 1 122 ? 47.077 -28.856 -111.170 1.00 57.34 122 LEU A N 1
ATOM 981 C CA . LEU A 1 122 ? 48.255 -28.005 -110.950 1.00 57.34 122 LEU A CA 1
ATOM 982 C C . LEU A 1 122 ? 49.260 -27.884 -112.125 1.00 57.34 122 LEU A C 1
ATOM 984 O O . LEU A 1 122 ? 49.822 -26.797 -112.279 1.00 57.34 122 LEU A O 1
ATOM 988 N N . PRO A 1 123 ? 49.495 -28.903 -112.982 1.00 58.53 123 PRO A N 1
ATOM 989 C CA . PRO A 1 123 ? 50.450 -28.774 -114.092 1.00 58.53 123 PRO A CA 1
ATOM 990 C C . PRO A 1 123 ? 50.034 -27.748 -115.164 1.00 58.53 123 PRO A C 1
ATOM 992 O O . PRO A 1 123 ? 50.879 -27.028 -115.680 1.00 58.53 123 PRO A O 1
ATOM 995 N N . LEU A 1 124 ? 48.732 -27.610 -115.444 1.00 57.56 124 LEU A N 1
ATOM 996 C CA . LEU A 1 124 ? 48.202 -26.743 -116.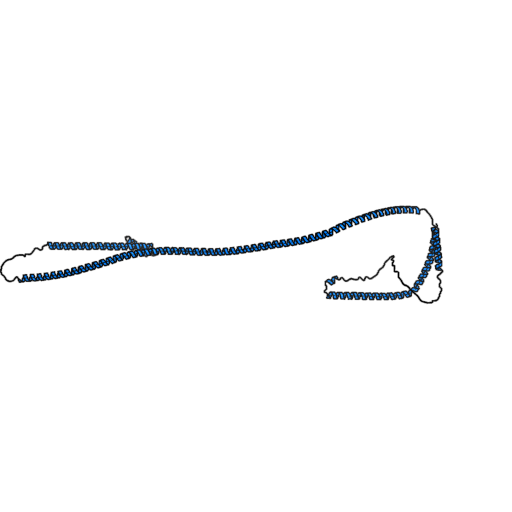513 1.00 57.56 124 LEU A CA 1
ATOM 997 C C . LEU A 1 124 ? 48.164 -25.242 -116.159 1.00 57.56 124 LEU A C 1
ATOM 999 O O . LEU A 1 124 ? 48.049 -24.402 -117.051 1.00 57.56 124 LEU A O 1
ATOM 1003 N N . LYS A 1 125 ? 48.235 -24.881 -114.869 1.00 59.75 125 LYS A N 1
ATOM 1004 C CA . LYS A 1 125 ? 48.221 -23.475 -114.415 1.00 59.75 125 LYS A CA 1
ATOM 1005 C C . LYS A 1 125 ? 49.604 -22.817 -114.475 1.00 59.75 125 LYS A C 1
ATOM 1007 O O . LYS A 1 125 ? 49.702 -21.680 -114.928 1.00 5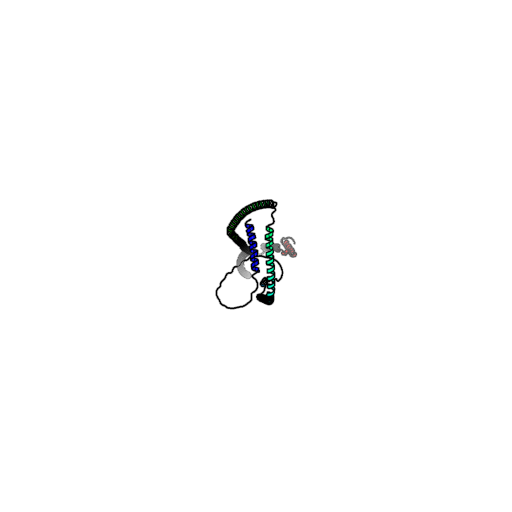9.75 125 LYS A O 1
ATOM 1012 N N . LYS A 1 126 ? 50.666 -23.544 -114.104 1.00 61.84 126 LYS A N 1
ATOM 1013 C CA . LYS A 1 126 ? 52.046 -23.019 -114.106 1.00 61.84 126 LYS A CA 1
ATOM 1014 C C . LYS A 1 126 ? 52.565 -22.674 -115.506 1.00 61.84 126 LYS A C 1
ATOM 1016 O O . LYS A 1 126 ? 53.348 -21.742 -115.648 1.00 61.84 126 LYS A O 1
ATOM 1021 N N . GLU A 1 127 ? 52.101 -23.378 -116.538 1.00 58.00 127 GLU A N 1
ATOM 1022 C CA . GLU A 1 127 ? 52.519 -23.136 -117.926 1.00 58.00 127 GLU A CA 1
ATOM 1023 C C . GLU A 1 127 ? 52.006 -21.786 -118.473 1.00 58.00 127 GLU A C 1
ATOM 1025 O O . GLU A 1 127 ? 52.737 -21.087 -119.166 1.00 58.00 127 GLU A O 1
ATOM 1030 N N . ARG A 1 128 ? 50.800 -21.334 -118.084 1.00 67.56 128 ARG A N 1
ATOM 1031 C CA . ARG A 1 128 ? 50.279 -20.004 -118.483 1.00 67.56 128 ARG A CA 1
ATOM 1032 C C . ARG A 1 128 ? 50.895 -18.839 -117.706 1.00 67.56 128 ARG A C 1
ATOM 1034 O O . ARG A 1 128 ? 50.989 -17.736 -118.240 1.00 67.56 128 ARG A O 1
ATOM 1041 N N . GLU A 1 129 ? 51.275 -19.054 -116.449 1.00 69.38 129 GLU A N 1
ATOM 1042 C CA . GLU A 1 129 ? 51.890 -18.017 -115.606 1.00 69.38 129 GLU A CA 1
ATOM 1043 C C . GLU A 1 129 ? 53.300 -17.647 -116.092 1.00 69.38 129 GLU A C 1
ATOM 1045 O O . GLU A 1 129 ? 53.655 -16.467 -116.109 1.00 69.38 129 GLU A O 1
ATOM 1050 N N . LEU A 1 130 ? 54.071 -18.631 -116.567 1.00 70.50 130 LEU A N 1
ATOM 1051 C CA . LEU A 1 130 ? 55.394 -18.406 -117.159 1.00 70.50 130 LEU A CA 1
ATOM 1052 C C . LEU A 1 130 ? 55.332 -17.535 -118.424 1.00 70.50 130 LEU A C 1
ATOM 1054 O O . LEU A 1 130 ? 56.122 -16.598 -118.561 1.00 70.50 130 LEU A O 1
ATOM 1058 N N . GLU A 1 131 ? 54.357 -17.773 -119.301 1.00 72.38 131 GLU A N 1
ATOM 1059 C CA . GLU A 1 131 ? 54.175 -16.976 -120.522 1.00 72.38 131 GLU A CA 1
ATOM 1060 C C . GLU A 1 131 ? 53.787 -15.515 -120.202 1.00 72.38 131 GLU A C 1
ATOM 1062 O O . GLU A 1 131 ? 54.299 -14.568 -120.806 1.00 72.38 131 GLU A O 1
ATOM 1067 N N . LEU A 1 132 ? 52.951 -15.303 -119.175 1.00 77.75 132 LEU A N 1
ATOM 1068 C CA . LEU A 1 132 ? 52.575 -13.965 -118.701 1.00 77.75 132 LEU A CA 1
ATOM 1069 C C . LEU A 1 132 ? 53.777 -13.194 -118.124 1.00 77.75 132 LEU A C 1
ATOM 1071 O O . LEU A 1 132 ? 53.899 -11.983 -118.326 1.00 77.75 132 LEU A O 1
ATOM 1075 N N . HIS A 1 133 ? 54.671 -13.868 -117.398 1.00 77.25 133 HIS A N 1
ATOM 1076 C CA . HIS A 1 133 ? 55.881 -13.236 -116.871 1.00 77.25 133 HIS A CA 1
ATOM 1077 C C . HIS A 1 133 ? 56.854 -12.828 -117.980 1.00 77.25 133 HIS A C 1
ATOM 1079 O O . HIS A 1 133 ? 57.403 -11.724 -117.919 1.00 77.25 133 HIS A O 1
ATOM 1085 N N . ARG A 1 134 ? 56.995 -13.645 -119.032 1.00 74.75 134 ARG A N 1
ATOM 1086 C CA . ARG A 1 134 ? 57.823 -13.311 -120.200 1.00 74.75 134 ARG A CA 1
ATOM 1087 C C . ARG A 1 134 ? 57.323 -12.045 -120.909 1.00 74.75 134 ARG A C 1
ATOM 1089 O O . ARG A 1 134 ? 58.127 -11.176 -121.246 1.00 74.75 134 ARG A O 1
ATOM 1096 N N . SER A 1 135 ? 56.003 -11.882 -121.056 1.00 79.50 135 SER A N 1
ATOM 1097 C CA . SER A 1 135 ? 55.415 -10.678 -121.669 1.00 79.50 135 SER A CA 1
ATOM 1098 C C . SER A 1 135 ? 55.617 -9.416 -120.816 1.00 79.50 135 SER A C 1
ATOM 1100 O O . SER A 1 135 ? 55.947 -8.354 -121.348 1.00 79.50 135 SER A O 1
ATOM 1102 N N . LYS A 1 136 ? 55.451 -9.518 -119.489 1.00 82.75 136 LYS A N 1
ATOM 1103 C CA . LYS A 1 136 ? 55.646 -8.390 -118.561 1.00 82.75 136 LYS A CA 1
ATOM 1104 C C . LYS A 1 136 ? 57.095 -7.906 -118.547 1.00 82.75 136 LYS A C 1
ATOM 1106 O O . LYS A 1 136 ? 57.327 -6.701 -118.499 1.00 82.75 136 LYS A O 1
ATOM 1111 N N . LEU A 1 137 ? 58.057 -8.824 -118.633 1.00 79.31 137 LEU A N 1
ATOM 1112 C CA . LEU A 1 137 ? 59.479 -8.485 -118.650 1.00 79.31 137 LEU A CA 1
ATOM 1113 C C . LEU A 1 137 ? 59.844 -7.625 -119.870 1.00 79.31 137 LEU A C 1
ATOM 1115 O O . LEU A 1 137 ? 60.474 -6.577 -119.726 1.00 79.31 137 LEU A O 1
ATOM 1119 N N . LEU A 1 138 ? 59.368 -8.009 -121.059 1.00 81.69 138 LEU A N 1
ATOM 1120 C CA . LEU A 1 138 ? 59.577 -7.244 -122.293 1.00 81.69 138 LEU A CA 1
ATOM 1121 C C . LEU A 1 138 ? 58.948 -5.840 -122.227 1.00 81.69 138 LEU A C 1
ATOM 1123 O O . LEU A 1 138 ? 59.534 -4.875 -122.720 1.00 81.69 138 LEU A O 1
ATOM 1127 N N . GLN A 1 139 ? 57.790 -5.697 -121.575 1.00 82.94 139 GLN A N 1
ATOM 1128 C CA . GLN A 1 139 ? 57.127 -4.401 -121.397 1.00 82.94 139 GLN A CA 1
ATOM 1129 C C . GLN A 1 139 ? 57.916 -3.452 -120.477 1.00 82.94 139 GLN A C 1
ATOM 1131 O O . GLN A 1 139 ? 57.996 -2.252 -120.752 1.00 82.94 139 GLN A O 1
ATOM 1136 N N . THR A 1 140 ? 58.510 -3.966 -119.397 1.00 81.12 140 THR A N 1
ATOM 1137 C CA . THR A 1 140 ? 59.331 -3.163 -118.475 1.00 81.12 140 THR A CA 1
ATOM 1138 C C . THR A 1 140 ? 60.582 -2.622 -119.166 1.00 81.12 140 THR A C 1
ATOM 1140 O O . THR A 1 140 ? 60.910 -1.448 -118.994 1.00 81.12 140 THR A O 1
ATOM 1143 N N . ILE A 1 141 ? 61.223 -3.430 -120.019 1.00 75.25 141 ILE A N 1
ATOM 1144 C CA . ILE A 1 141 ? 62.391 -3.009 -120.811 1.00 75.25 141 ILE A CA 1
ATOM 1145 C C . ILE A 1 141 ? 62.038 -1.820 -121.725 1.00 75.25 141 ILE A C 1
ATOM 1147 O O . ILE A 1 141 ? 62.810 -0.868 -121.815 1.00 75.25 141 ILE A O 1
ATOM 1151 N N . ALA A 1 142 ? 60.855 -1.820 -122.350 1.00 81.62 142 ALA A N 1
ATOM 1152 C CA . ALA A 1 142 ? 60.408 -0.703 -123.187 1.00 81.62 142 ALA A CA 1
ATOM 1153 C C . ALA A 1 142 ? 60.139 0.584 -122.380 1.00 81.62 142 ALA A C 1
ATOM 1155 O O . ALA A 1 142 ? 60.534 1.671 -122.799 1.00 81.62 142 ALA A O 1
ATOM 1156 N N . ARG A 1 143 ? 59.513 0.473 -121.197 1.00 81.19 143 ARG A N 1
ATOM 1157 C CA . ARG A 1 143 ? 59.195 1.629 -120.334 1.00 81.19 143 ARG A CA 1
ATOM 1158 C C . ARG A 1 143 ? 60.436 2.333 -119.791 1.00 81.19 143 ARG A C 1
ATOM 1160 O O . ARG A 1 143 ? 60.449 3.558 -119.715 1.00 81.19 143 ARG A O 1
ATOM 1167 N N . LEU A 1 144 ? 61.474 1.577 -119.436 1.00 79.56 144 LEU A N 1
ATOM 1168 C CA . LEU A 1 144 ? 62.749 2.156 -119.001 1.00 79.56 144 LEU A CA 1
ATOM 1169 C C . LEU A 1 144 ? 63.411 2.977 -120.123 1.00 79.56 144 LEU A C 1
ATOM 1171 O O . LEU A 1 144 ? 64.005 4.015 -119.840 1.00 79.56 144 LEU A O 1
ATOM 1175 N N . GLY A 1 145 ? 63.230 2.578 -121.388 1.00 73.00 145 GLY A N 1
ATOM 1176 C CA . GLY A 1 145 ? 63.667 3.358 -122.550 1.00 73.00 145 GLY A CA 1
ATOM 1177 C C . GLY A 1 145 ? 62.996 4.735 -122.666 1.00 73.00 145 GLY A C 1
ATOM 1178 O O . GLY A 1 145 ? 63.682 5.717 -122.932 1.00 73.00 145 GLY A O 1
ATOM 1179 N N . GLU A 1 146 ? 61.685 4.839 -122.410 1.00 77.88 146 GLU A N 1
ATOM 1180 C CA . GLU A 1 146 ? 60.957 6.124 -122.457 1.00 77.88 146 GLU A CA 1
ATOM 1181 C C . GLU A 1 146 ? 61.326 7.085 -121.318 1.00 77.88 146 GLU A C 1
ATOM 1183 O O . GLU A 1 146 ? 61.343 8.302 -121.503 1.00 77.88 146 GLU A O 1
ATOM 1188 N N . ILE A 1 147 ? 61.578 6.567 -120.113 1.00 75.25 147 ILE A N 1
ATOM 1189 C CA . ILE A 1 147 ? 61.922 7.413 -118.959 1.00 75.25 147 ILE A CA 1
ATOM 1190 C C . ILE A 1 147 ? 63.290 8.067 -119.176 1.00 75.25 147 ILE A C 1
ATOM 1192 O O . ILE A 1 147 ? 63.466 9.242 -118.855 1.00 75.25 147 ILE A O 1
ATOM 1196 N N . ALA A 1 148 ? 64.232 7.328 -119.770 1.00 68.25 148 ALA A N 1
ATOM 1197 C CA . ALA A 1 148 ? 65.540 7.861 -120.122 1.00 68.25 148 ALA A CA 1
ATOM 1198 C C . ALA A 1 148 ? 65.438 8.997 -121.157 1.00 68.25 148 ALA A C 1
ATOM 1200 O O . ALA A 1 148 ? 66.098 10.018 -120.989 1.00 68.25 148 ALA A O 1
ATOM 1201 N N . SER A 1 149 ? 64.564 8.878 -122.166 1.00 63.06 149 SER A N 1
ATOM 1202 C CA . SER A 1 149 ? 64.429 9.902 -123.213 1.00 63.06 149 SER A CA 1
ATOM 1203 C C . SER A 1 149 ? 63.698 11.171 -122.754 1.00 63.06 149 SER A C 1
ATOM 1205 O O . SER A 1 149 ? 63.977 12.252 -123.257 1.00 63.06 149 SER A O 1
ATOM 1207 N N . ARG A 1 150 ? 62.776 11.085 -121.782 1.00 62.56 150 ARG A N 1
ATOM 1208 C CA . ARG A 1 150 ? 62.017 12.259 -121.292 1.00 62.56 150 ARG A CA 1
ATOM 1209 C C . ARG A 1 150 ? 62.840 13.222 -120.430 1.00 62.56 150 ARG A C 1
ATOM 1211 O O . ARG A 1 150 ? 62.430 14.365 -120.263 1.00 62.56 150 ARG A O 1
ATOM 1218 N N . LYS A 1 151 ? 63.972 12.788 -119.866 1.00 58.84 151 LYS A N 1
ATOM 1219 C CA . LYS A 1 151 ? 64.791 13.613 -118.957 1.00 58.84 151 LYS A CA 1
ATOM 1220 C C . LYS A 1 151 ? 65.724 14.589 -119.693 1.00 58.84 151 LYS A C 1
ATOM 1222 O O . LYS A 1 151 ? 66.246 15.501 -119.062 1.00 58.84 151 LYS A O 1
ATOM 1227 N N . GLU A 1 152 ? 65.917 14.423 -121.003 1.00 52.72 152 GLU A N 1
ATOM 1228 C CA . GLU A 1 152 ? 66.848 15.234 -121.804 1.00 52.72 152 GLU A CA 1
ATOM 1229 C C . GLU A 1 152 ? 66.225 16.535 -122.364 1.00 52.72 152 GLU A C 1
ATOM 1231 O O . GLU A 1 152 ? 66.964 17.434 -122.754 1.00 52.72 152 GLU A O 1
ATOM 1236 N N . GLU A 1 153 ? 64.890 16.692 -122.355 1.00 51.25 153 GLU A N 1
ATOM 1237 C CA . GLU A 1 153 ? 64.196 17.711 -123.175 1.00 51.25 153 GLU A CA 1
ATOM 1238 C C . GLU A 1 153 ? 63.384 18.804 -122.441 1.00 51.25 153 GLU A C 1
ATOM 1240 O O . GLU A 1 153 ? 62.724 19.600 -123.105 1.00 51.25 153 GLU A O 1
ATOM 1245 N N . SER A 1 154 ? 63.419 18.939 -121.109 1.00 45.47 154 SER A N 1
ATOM 1246 C CA . SER A 1 154 ? 62.610 19.975 -120.428 1.00 45.47 154 SER A CA 1
ATOM 1247 C C . SER A 1 154 ? 63.390 20.852 -119.445 1.00 45.47 154 SER A C 1
ATOM 1249 O O . SER A 1 154 ? 63.705 20.419 -118.338 1.00 45.47 154 SER A O 1
ATOM 1251 N N . CYS A 1 155 ? 63.616 22.117 -119.821 1.00 43.34 155 CYS A N 1
ATOM 1252 C CA . CYS A 1 155 ? 63.928 23.213 -118.900 1.00 43.34 155 CYS A CA 1
ATOM 1253 C C . CYS A 1 155 ? 63.306 24.529 -119.411 1.00 43.34 155 CYS A C 1
ATOM 1255 O O . CYS A 1 155 ? 63.676 25.010 -120.482 1.00 43.34 155 CYS A O 1
ATOM 1257 N N . SER A 1 156 ? 62.368 25.115 -118.656 1.00 46.53 156 SER A N 1
ATOM 1258 C CA . SER A 1 156 ? 61.967 26.523 -118.796 1.00 46.53 156 SER A CA 1
ATOM 1259 C C . SER A 1 156 ? 61.624 27.117 -117.422 1.00 46.53 156 SER A C 1
ATOM 1261 O O . SER A 1 156 ? 60.608 26.760 -116.828 1.00 46.53 156 SER A O 1
ATOM 1263 N N . ASP A 1 157 ? 62.502 28.006 -116.958 1.00 52.22 157 ASP A N 1
ATOM 1264 C CA . ASP A 1 157 ? 62.503 28.748 -115.690 1.00 52.22 157 ASP A CA 1
ATOM 1265 C C . ASP A 1 157 ? 61.388 29.811 -115.559 1.00 52.22 157 ASP A C 1
ATOM 1267 O O . ASP A 1 157 ? 61.001 30.419 -116.561 1.00 52.22 157 ASP A O 1
ATOM 1271 N N . CYS A 1 158 ? 60.939 30.045 -114.305 1.00 53.03 158 CYS A N 1
ATOM 1272 C CA . CYS A 1 158 ? 60.692 31.354 -113.635 1.00 53.03 158 CYS A CA 1
ATOM 1273 C C . CYS A 1 158 ? 59.550 31.390 -112.577 1.00 53.03 158 CYS A C 1
ATOM 1275 O O . CYS A 1 158 ? 59.495 32.356 -111.821 1.00 53.03 158 CYS A O 1
ATOM 1277 N N . ASN A 1 159 ? 58.661 30.390 -112.455 1.00 59.94 159 ASN A N 1
ATOM 1278 C CA . ASN A 1 159 ? 57.561 30.401 -111.451 1.00 59.94 159 ASN A CA 1
ATOM 1279 C C . ASN A 1 159 ? 57.795 29.513 -110.210 1.00 59.94 159 ASN A C 1
ATOM 1281 O O . ASN A 1 159 ? 57.115 29.685 -109.201 1.00 59.94 159 ASN A O 1
ATOM 1285 N N . GLU A 1 160 ? 58.752 28.587 -110.248 1.00 64.81 160 GLU A N 1
ATOM 1286 C CA . GLU A 1 160 ? 58.978 27.631 -109.151 1.00 64.81 160 GLU A CA 1
ATOM 1287 C C . GLU A 1 160 ? 59.673 28.274 -107.929 1.00 64.81 160 GLU A C 1
ATOM 1289 O O . GLU A 1 160 ? 59.403 27.898 -106.787 1.00 64.81 160 GLU A O 1
ATOM 1294 N N . ASP A 1 161 ? 60.493 29.310 -108.136 1.00 71.75 161 ASP A N 1
ATOM 1295 C CA . ASP A 1 161 ? 61.273 29.962 -107.071 1.00 71.75 161 ASP A CA 1
ATOM 1296 C C . ASP A 1 161 ? 60.420 30.796 -106.096 1.00 71.75 161 ASP A C 1
ATOM 1298 O O . ASP A 1 161 ? 60.684 30.824 -104.888 1.00 71.75 161 ASP A O 1
ATOM 1302 N N . GLU A 1 162 ? 59.364 31.460 -106.574 1.00 77.25 162 GLU A N 1
ATOM 1303 C CA . GLU A 1 162 ? 58.500 32.280 -105.713 1.00 77.25 162 GLU A CA 1
ATOM 1304 C C . GLU A 1 162 ? 57.553 31.411 -104.865 1.00 77.25 162 GLU A C 1
ATOM 1306 O O . GLU A 1 162 ? 57.293 31.711 -103.694 1.00 77.25 162 GLU A O 1
ATOM 1311 N N . GLU A 1 163 ? 57.073 30.293 -105.418 1.00 80.00 163 GLU A N 1
ATOM 1312 C CA . GLU A 1 163 ? 56.314 29.286 -104.669 1.00 80.00 163 GLU A CA 1
ATOM 1313 C C . GLU A 1 163 ? 57.190 28.591 -103.621 1.00 80.00 163 GLU A C 1
ATOM 1315 O O . GLU A 1 163 ? 56.769 28.430 -102.468 1.00 80.00 163 GLU A O 1
ATOM 1320 N N . MET A 1 164 ? 58.438 28.266 -103.973 1.00 81.19 164 MET A N 1
ATOM 1321 C CA . MET A 1 164 ? 59.421 27.724 -103.038 1.00 81.19 164 MET A CA 1
ATOM 1322 C C . MET A 1 164 ? 59.680 28.685 -101.866 1.00 81.19 164 MET A C 1
ATOM 1324 O O . MET A 1 164 ? 59.732 28.247 -100.713 1.00 81.19 164 MET A O 1
ATOM 1328 N N . CYS A 1 165 ? 59.778 29.994 -102.121 1.00 81.81 165 CYS A N 1
ATOM 1329 C CA . CYS A 1 165 ? 59.952 30.995 -101.065 1.00 81.81 165 CYS A CA 1
ATOM 1330 C C . CYS A 1 165 ? 58.741 31.064 -100.117 1.00 81.81 165 CYS A C 1
ATOM 1332 O O . CYS A 1 165 ? 58.920 31.006 -98.899 1.00 81.81 165 CYS A O 1
ATOM 1334 N N . ARG A 1 166 ? 57.502 31.086 -100.635 1.00 87.75 166 ARG A N 1
ATOM 1335 C CA . ARG A 1 166 ? 56.281 31.083 -99.795 1.00 87.75 166 ARG A CA 1
ATOM 1336 C C . ARG A 1 166 ? 56.160 29.819 -98.946 1.00 87.75 166 ARG A C 1
ATOM 1338 O O . ARG A 1 166 ? 55.769 29.885 -97.778 1.00 87.75 166 ARG A O 1
ATOM 1345 N N . LEU A 1 167 ? 56.499 28.666 -99.521 1.00 87.88 167 LEU A N 1
ATOM 1346 C CA . LEU A 1 167 ? 56.536 27.395 -98.799 1.00 87.88 167 LEU A CA 1
ATOM 1347 C C . LEU A 1 167 ? 57.593 27.419 -97.694 1.00 87.88 167 LEU A C 1
ATOM 1349 O O . LEU A 1 167 ? 57.305 27.007 -96.571 1.00 87.88 167 LEU A O 1
ATOM 1353 N N . LYS A 1 168 ? 58.784 27.955 -97.970 1.00 91.75 168 LYS A N 1
ATOM 1354 C CA . LYS A 1 168 ? 59.861 28.101 -96.985 1.00 91.75 168 LYS A CA 1
ATOM 1355 C C . LYS A 1 168 ? 59.456 29.004 -95.818 1.00 91.75 168 LYS A C 1
ATOM 1357 O O . LYS A 1 168 ? 59.671 28.618 -94.670 1.00 91.75 168 LYS A O 1
ATOM 1362 N N . ASP A 1 169 ? 58.808 30.136 -96.087 1.00 91.62 169 ASP A N 1
ATOM 1363 C CA . ASP A 1 169 ? 58.296 31.036 -95.045 1.00 91.62 169 ASP A CA 1
ATOM 1364 C C . ASP A 1 169 ? 57.201 30.365 -94.209 1.00 91.62 169 ASP A C 1
ATOM 1366 O O . ASP A 1 169 ? 57.216 30.426 -92.976 1.00 91.62 169 ASP A O 1
ATOM 1370 N N . ARG A 1 170 ? 56.276 29.641 -94.856 1.00 95.50 170 ARG A N 1
ATOM 1371 C CA . ARG A 1 170 ? 55.235 28.871 -94.163 1.00 95.50 170 ARG A CA 1
ATOM 1372 C C . ARG A 1 170 ? 55.832 27.778 -93.279 1.00 95.50 170 ARG A C 1
ATOM 1374 O O . ARG A 1 170 ? 55.390 27.621 -92.141 1.00 95.50 170 ARG A O 1
ATOM 1381 N N . ILE A 1 171 ? 56.828 27.046 -93.776 1.00 93.81 171 ILE A N 1
ATOM 1382 C CA . ILE A 1 171 ? 57.580 26.052 -93.003 1.00 93.81 171 ILE A CA 1
ATOM 1383 C C . ILE A 1 171 ? 58.283 26.735 -91.825 1.00 93.81 171 ILE A C 1
ATOM 1385 O O . ILE A 1 171 ? 58.214 26.224 -90.711 1.00 93.81 171 ILE A O 1
ATOM 1389 N N . GLY A 1 172 ? 58.879 27.913 -92.028 1.00 94.94 172 GLY A N 1
ATOM 1390 C CA . GLY A 1 172 ? 59.498 28.711 -90.968 1.00 94.94 172 GLY A CA 1
ATOM 1391 C C . GLY A 1 172 ? 58.525 29.061 -89.838 1.00 94.94 172 GLY A C 1
ATOM 1392 O O . GLY A 1 172 ? 58.814 28.788 -88.671 1.00 94.94 172 GLY A O 1
ATOM 1393 N N . VAL A 1 173 ? 57.338 29.578 -90.174 1.00 95.94 173 VAL A N 1
ATOM 1394 C CA . VAL A 1 173 ? 56.278 29.888 -89.194 1.00 95.94 173 VAL A CA 1
ATOM 1395 C C . VAL A 1 173 ? 55.803 28.627 -88.469 1.00 95.94 173 VAL A C 1
ATOM 1397 O O . VAL A 1 173 ? 55.664 28.631 -87.246 1.00 95.94 173 VAL A O 1
ATOM 1400 N N . LEU A 1 174 ? 55.586 27.525 -89.195 1.00 95.31 174 LEU A N 1
ATOM 1401 C CA . LEU A 1 174 ? 55.168 26.253 -88.599 1.00 95.31 174 LEU A CA 1
ATOM 1402 C C . LEU A 1 174 ? 56.238 25.665 -87.669 1.00 95.31 174 LEU A C 1
ATOM 1404 O O . LEU A 1 174 ? 55.895 25.113 -86.626 1.00 95.31 174 LEU A O 1
ATOM 1408 N N . LEU A 1 175 ? 57.524 25.803 -88.000 1.00 95.31 175 LEU A N 1
ATOM 1409 C CA . LEU A 1 175 ? 58.631 25.375 -87.144 1.00 95.31 175 LEU A CA 1
ATOM 1410 C C . LEU A 1 175 ? 58.717 26.218 -85.870 1.00 95.31 175 LEU A C 1
ATOM 1412 O O . LEU A 1 175 ? 58.886 25.664 -84.782 1.00 95.31 175 LEU A O 1
ATOM 1416 N N . GLN A 1 176 ? 58.567 27.541 -85.983 1.00 95.25 176 GLN A N 1
ATOM 1417 C CA . GLN A 1 176 ? 58.522 28.430 -84.823 1.00 95.25 176 GLN A CA 1
ATOM 1418 C C . GLN A 1 176 ? 57.350 28.071 -83.901 1.00 95.25 176 GLN A C 1
ATOM 1420 O O . GLN A 1 176 ? 57.533 27.943 -82.689 1.00 95.25 176 GLN A O 1
ATOM 1425 N N . GLU A 1 177 ? 56.169 27.839 -84.473 1.00 95.31 177 GLU A N 1
ATOM 1426 C CA . GLU A 1 177 ? 54.984 27.424 -83.726 1.00 95.31 177 GLU A CA 1
ATOM 1427 C C . GLU A 1 177 ? 55.164 26.041 -83.082 1.00 95.31 177 GLU A C 1
ATOM 1429 O O . GLU A 1 177 ? 54.851 25.864 -81.906 1.00 95.31 177 GLU A O 1
ATOM 1434 N N . ASN A 1 178 ? 55.751 25.069 -83.787 1.00 95.88 178 ASN A N 1
ATOM 1435 C CA . ASN A 1 178 ? 56.046 23.748 -83.226 1.00 95.88 178 ASN A CA 1
ATOM 1436 C C . ASN A 1 178 ? 57.012 23.835 -82.035 1.00 95.88 178 ASN A C 1
ATOM 1438 O O . ASN A 1 178 ? 56.791 23.191 -81.008 1.00 95.88 178 ASN A O 1
ATOM 1442 N N . ASN A 1 179 ? 58.051 24.668 -82.141 1.00 95.69 179 ASN A N 1
ATOM 1443 C CA . ASN A 1 179 ? 58.987 24.911 -81.046 1.00 95.69 179 ASN A CA 1
ATOM 1444 C C . ASN A 1 179 ? 58.293 25.580 -79.847 1.00 95.69 179 ASN A C 1
ATOM 1446 O O . ASN A 1 179 ? 58.521 25.170 -78.707 1.00 95.69 179 ASN A O 1
ATOM 1450 N N . ARG A 1 180 ? 57.395 26.545 -80.088 1.00 96.88 180 ARG A N 1
ATOM 1451 C CA . ARG A 1 180 ? 56.587 27.189 -79.040 1.00 96.88 180 ARG A CA 1
ATOM 1452 C C . ARG A 1 180 ? 55.661 26.192 -78.335 1.00 96.88 180 ARG A C 1
ATOM 1454 O O . ARG A 1 180 ? 55.630 26.152 -77.106 1.00 96.88 180 ARG A O 1
ATOM 1461 N N . LEU A 1 181 ? 54.945 25.359 -79.092 1.00 97.12 181 LEU A N 1
ATOM 1462 C CA . LEU A 1 181 ? 54.072 24.310 -78.554 1.00 97.12 181 LEU A CA 1
ATOM 1463 C C . LEU A 1 181 ? 54.859 23.272 -77.748 1.00 97.12 181 LEU A C 1
ATOM 1465 O O . LEU A 1 181 ? 54.399 22.838 -76.695 1.00 97.12 181 LEU A O 1
ATOM 1469 N N . ARG A 1 182 ? 56.067 22.912 -78.194 1.00 96.94 182 ARG A N 1
ATOM 1470 C CA . ARG A 1 182 ? 56.965 22.017 -77.452 1.00 96.94 182 ARG A CA 1
ATOM 1471 C C . ARG A 1 182 ? 57.391 22.621 -76.111 1.00 96.94 182 ARG A C 1
ATOM 1473 O O . ARG A 1 182 ? 57.436 21.891 -75.124 1.00 96.94 182 ARG A O 1
ATOM 1480 N N . GLY A 1 183 ? 57.650 23.931 -76.070 1.00 96.81 183 GLY A N 1
ATOM 1481 C CA . GLY A 1 183 ? 57.901 24.676 -74.832 1.00 96.81 183 GLY A CA 1
ATOM 1482 C C . GLY A 1 183 ? 56.710 24.614 -73.871 1.00 96.81 183 GLY A C 1
ATOM 1483 O O . GLY A 1 183 ? 56.851 24.128 -72.753 1.00 96.81 183 GLY A O 1
ATOM 1484 N N . LEU A 1 184 ? 55.511 24.973 -74.344 1.00 97.12 184 LEU A N 1
ATOM 1485 C CA . LEU A 1 184 ? 54.280 24.892 -73.543 1.00 97.12 184 LEU A CA 1
ATOM 1486 C C . LEU A 1 184 ? 53.986 23.472 -73.037 1.00 97.12 184 LEU A C 1
ATOM 1488 O O . LEU A 1 184 ? 53.544 23.290 -71.903 1.00 97.12 184 LEU A O 1
ATOM 1492 N N . LEU A 1 185 ? 54.240 22.454 -73.861 1.00 96.62 185 LEU A N 1
ATOM 1493 C CA . LEU A 1 185 ? 54.082 21.056 -73.470 1.00 96.62 185 LEU A CA 1
ATOM 1494 C C . LEU A 1 185 ? 55.080 20.659 -72.375 1.00 96.62 185 LEU A C 1
ATOM 1496 O O . LEU A 1 185 ? 54.719 19.918 -71.459 1.00 96.62 185 LEU A O 1
ATOM 1500 N N . ALA A 1 186 ? 56.323 21.143 -72.449 1.00 96.69 186 ALA A N 1
ATOM 1501 C CA . ALA A 1 186 ? 57.324 20.908 -71.416 1.00 96.69 186 ALA A CA 1
ATOM 1502 C C . ALA A 1 186 ? 56.907 21.541 -70.079 1.00 96.69 186 ALA A C 1
ATOM 1504 O O . ALA A 1 186 ? 56.957 20.853 -69.058 1.00 96.69 186 ALA A O 1
ATOM 1505 N N . ASP A 1 187 ? 56.414 22.782 -70.094 1.00 96.94 187 ASP A N 1
ATOM 1506 C CA . ASP A 1 187 ? 55.911 23.474 -68.900 1.00 96.94 187 ASP A CA 1
ATOM 1507 C C . ASP A 1 187 ? 54.725 22.722 -68.283 1.00 96.94 187 ASP A C 1
ATOM 1509 O O . ASP A 1 187 ? 54.739 22.386 -67.096 1.00 96.94 187 ASP A O 1
ATOM 1513 N N . LYS A 1 188 ? 53.737 22.343 -69.107 1.00 97.38 188 LYS A N 1
ATOM 1514 C CA . LYS A 1 188 ? 52.583 21.550 -68.655 1.00 97.38 188 LYS A CA 1
ATOM 1515 C C . LYS A 1 188 ? 52.992 20.189 -68.097 1.00 97.38 188 LYS A C 1
ATOM 1517 O O . LYS A 1 188 ? 52.432 19.738 -67.100 1.00 97.38 188 LYS A O 1
ATOM 1522 N N . LYS A 1 189 ? 54.010 19.542 -68.671 1.00 97.19 189 LYS A N 1
ATOM 1523 C CA . LYS A 1 189 ? 54.559 18.285 -68.142 1.00 97.19 189 LYS A CA 1
ATOM 1524 C C . LYS A 1 189 ? 55.197 18.469 -66.761 1.00 97.19 189 LYS A C 1
ATOM 1526 O O . LYS A 1 189 ? 55.110 17.555 -65.944 1.00 97.19 189 LYS A O 1
ATOM 1531 N N . GLN A 1 190 ? 55.836 19.608 -66.485 1.00 96.19 190 GLN A N 1
ATOM 1532 C CA . GLN A 1 190 ? 56.378 19.901 -65.151 1.00 96.19 190 GLN A CA 1
ATOM 1533 C C . GLN A 1 190 ? 55.270 20.214 -64.139 1.00 96.19 190 GLN A C 1
ATOM 1535 O O . GLN A 1 190 ? 55.314 19.702 -63.022 1.00 96.19 190 GLN A O 1
ATOM 1540 N N . GLU A 1 191 ? 54.239 20.962 -64.537 1.00 96.81 191 GLU A N 1
ATOM 1541 C CA . GLU A 1 191 ? 53.064 21.233 -63.696 1.00 96.81 191 GLU A CA 1
ATOM 1542 C C . GLU A 1 191 ? 52.366 19.933 -63.264 1.00 96.81 191 GLU A C 1
ATOM 1544 O O . GLU A 1 191 ? 52.111 19.724 -62.078 1.00 96.81 191 GLU A O 1
ATOM 1549 N N . VAL A 1 192 ? 52.151 19.000 -64.201 1.00 96.19 192 VAL A N 1
ATOM 1550 C CA . VAL A 1 192 ? 51.574 17.678 -63.903 1.00 96.19 192 VAL A CA 1
ATOM 1551 C C . VAL A 1 192 ? 52.429 16.903 -62.899 1.00 96.19 192 VAL A C 1
ATOM 1553 O O . VAL A 1 192 ? 51.886 16.290 -61.981 1.00 96.19 192 VAL A O 1
ATOM 1556 N N . LYS A 1 193 ? 53.762 16.945 -63.017 1.00 97.25 193 LYS A N 1
ATOM 1557 C CA . LYS A 1 193 ? 54.653 16.295 -62.041 1.00 97.25 193 LYS A CA 1
ATOM 1558 C C . LYS A 1 193 ? 54.516 16.908 -60.649 1.00 97.25 193 LYS A C 1
ATOM 1560 O O . LYS A 1 193 ? 54.443 16.163 -59.675 1.00 97.25 193 LYS A O 1
ATOM 1565 N N . HIS A 1 194 ? 54.459 18.237 -60.553 1.00 97.19 194 HIS A N 1
ATOM 1566 C CA . HIS A 1 194 ? 54.283 18.929 -59.277 1.00 97.19 194 HIS A CA 1
ATOM 1567 C C . HIS A 1 194 ? 52.942 18.572 -58.621 1.00 97.19 194 HIS A C 1
ATOM 1569 O O . HIS A 1 194 ? 52.910 18.169 -57.459 1.00 97.19 194 HIS A O 1
ATOM 1575 N N . LEU A 1 195 ? 51.840 18.631 -59.376 1.00 97.56 195 LEU A N 1
ATOM 1576 C CA . LEU A 1 195 ? 50.520 18.235 -58.879 1.00 97.56 195 LEU A CA 1
ATOM 1577 C C . LEU A 1 195 ? 50.487 16.754 -58.476 1.00 97.56 195 LEU A C 1
ATOM 1579 O O . LEU A 1 195 ? 49.928 16.412 -57.439 1.00 97.56 195 LEU A O 1
ATOM 1583 N N . SER A 1 196 ? 51.143 15.873 -59.236 1.00 96.19 196 SER A N 1
ATOM 1584 C CA . SER A 1 196 ? 51.248 14.450 -58.893 1.00 96.19 196 SER A CA 1
ATOM 1585 C C . SER A 1 196 ? 51.996 14.221 -57.576 1.00 96.19 196 SER A C 1
ATOM 1587 O O . SER A 1 196 ? 51.587 13.373 -56.778 1.00 96.19 196 SER A O 1
ATOM 1589 N N . LEU A 1 197 ? 53.075 14.970 -57.325 1.00 96.19 197 LEU A N 1
ATOM 1590 C CA . LEU A 1 197 ? 53.795 14.937 -56.048 1.00 96.19 197 LEU A CA 1
ATOM 1591 C C . LEU A 1 197 ? 52.897 15.421 -54.904 1.00 96.19 197 LEU A C 1
ATOM 1593 O O . LEU A 1 197 ? 52.799 14.749 -53.881 1.00 96.19 197 LEU A O 1
ATOM 1597 N N . GLN A 1 198 ? 52.180 16.528 -55.100 1.00 97.50 198 GLN A N 1
ATOM 1598 C CA . GLN A 1 198 ? 51.271 17.088 -54.099 1.00 97.50 198 GLN A CA 1
ATOM 1599 C C . GLN A 1 198 ? 50.097 16.152 -53.765 1.00 97.50 198 GLN A C 1
ATOM 1601 O O . GLN A 1 198 ? 49.738 16.001 -52.594 1.00 97.50 198 GLN A O 1
ATOM 1606 N N . VAL A 1 199 ? 49.517 15.490 -54.771 1.00 95.38 199 VAL A N 1
ATOM 1607 C CA . VAL A 1 199 ? 48.467 14.477 -54.585 1.00 95.38 199 VAL A CA 1
ATOM 1608 C C . VAL A 1 199 ? 49.020 13.269 -53.831 1.00 95.38 199 VAL A C 1
ATOM 1610 O O . VAL A 1 199 ? 48.349 12.747 -52.944 1.00 95.38 199 VAL A O 1
ATOM 1613 N N . SER A 1 200 ? 50.252 12.847 -54.127 1.00 93.94 200 SER A N 1
ATOM 1614 C CA . SER A 1 200 ? 50.897 11.723 -53.436 1.00 93.94 200 SER A CA 1
ATOM 1615 C C . SER A 1 200 ? 51.207 12.044 -51.970 1.00 93.94 200 SER A C 1
ATOM 1617 O O . SER A 1 200 ? 50.934 11.219 -51.100 1.00 93.94 200 SER A O 1
ATOM 1619 N N . ASP A 1 201 ? 51.700 13.250 -51.674 1.00 95.25 201 ASP A N 1
ATOM 1620 C CA . ASP A 1 201 ? 51.936 13.719 -50.301 1.00 95.25 201 ASP A CA 1
ATOM 1621 C C . ASP A 1 201 ? 50.625 13.823 -49.506 1.00 95.25 201 ASP A C 1
ATOM 1623 O O . ASP A 1 201 ? 50.510 13.288 -48.402 1.00 95.25 201 ASP A O 1
ATOM 1627 N N . SER A 1 202 ? 49.588 14.416 -50.106 1.00 93.00 202 SER A N 1
ATOM 1628 C CA . SER A 1 202 ? 48.244 14.474 -49.512 1.00 93.00 202 SER A CA 1
ATOM 1629 C C . SER A 1 202 ? 47.684 13.076 -49.236 1.00 93.00 202 SER A C 1
ATOM 1631 O O . SER A 1 202 ? 47.154 12.821 -48.156 1.00 93.00 202 SER A O 1
ATOM 1633 N N . ARG A 1 203 ? 47.855 12.137 -50.175 1.00 93.69 203 ARG A N 1
ATOM 1634 C CA . ARG A 1 203 ? 47.436 10.739 -50.013 1.00 93.69 203 ARG A CA 1
ATOM 1635 C C . ARG A 1 203 ? 48.177 10.048 -48.867 1.00 93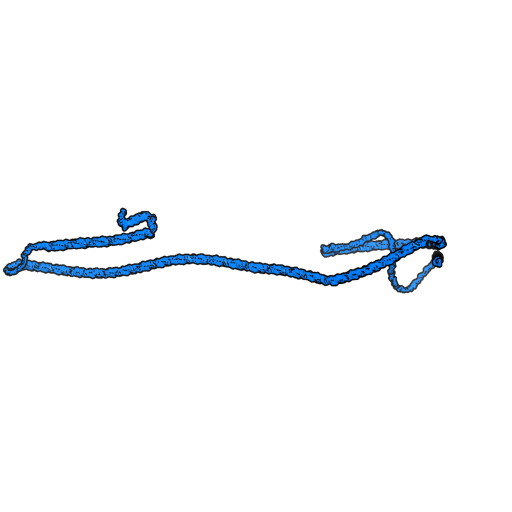.69 203 ARG A C 1
ATOM 1637 O O . ARG A 1 203 ? 47.550 9.322 -48.102 1.00 93.69 203 ARG A O 1
ATOM 1644 N N . SER A 1 204 ? 49.482 10.288 -48.734 1.00 90.69 204 SER A N 1
ATOM 1645 C CA . SER A 1 204 ? 50.302 9.761 -47.637 1.00 90.69 204 SER A CA 1
ATOM 1646 C C . SER A 1 204 ? 49.825 10.283 -46.278 1.00 90.69 204 SER A C 1
ATOM 1648 O O . SER A 1 204 ? 49.605 9.494 -45.360 1.00 90.69 204 SER A O 1
ATOM 1650 N N . LYS A 1 205 ? 49.563 11.593 -46.167 1.00 93.31 205 LYS A N 1
ATOM 1651 C CA . LYS A 1 205 ? 49.003 12.206 -44.950 1.00 93.31 205 LYS A CA 1
ATOM 1652 C C . LYS A 1 205 ? 47.661 11.583 -44.566 1.00 93.31 205 LYS A C 1
ATOM 1654 O O . LYS A 1 205 ? 47.487 11.186 -43.420 1.00 93.31 205 LYS A O 1
ATOM 1659 N N . ILE A 1 206 ? 46.743 11.422 -45.520 1.00 90.69 206 ILE A N 1
ATOM 1660 C CA . ILE A 1 206 ? 45.443 10.770 -45.281 1.00 90.69 206 ILE A CA 1
ATOM 1661 C C . ILE A 1 206 ? 45.632 9.329 -44.779 1.00 90.69 206 ILE A C 1
ATOM 1663 O O . ILE A 1 206 ? 44.998 8.923 -43.805 1.00 90.69 206 ILE A O 1
ATOM 1667 N N . ALA A 1 207 ? 46.543 8.564 -45.387 1.00 88.44 207 ALA A N 1
ATOM 1668 C CA . ALA A 1 207 ? 46.818 7.190 -44.967 1.00 88.44 207 ALA A CA 1
ATOM 1669 C C . ALA A 1 207 ? 47.378 7.103 -43.533 1.00 88.44 207 ALA A C 1
ATOM 1671 O O . ALA A 1 207 ? 47.033 6.176 -42.801 1.00 88.44 207 ALA A O 1
ATOM 1672 N N . GLN A 1 208 ? 48.192 8.074 -43.102 1.00 90.19 208 GLN A N 1
ATOM 1673 C CA . GLN A 1 208 ? 48.717 8.124 -41.731 1.00 90.19 208 GLN A CA 1
ATOM 1674 C C . GLN A 1 208 ? 47.616 8.332 -40.682 1.00 90.19 208 GLN A C 1
ATOM 1676 O O . GLN A 1 208 ? 47.689 7.741 -39.604 1.00 90.19 208 GLN A O 1
ATOM 1681 N N . TYR A 1 209 ? 46.587 9.127 -40.991 1.00 89.62 209 TYR A N 1
ATOM 1682 C CA . TYR A 1 209 ? 45.469 9.376 -40.072 1.00 89.62 209 TYR A CA 1
ATOM 1683 C C . TYR A 1 209 ? 44.412 8.265 -40.073 1.00 89.62 209 TYR A C 1
ATOM 1685 O O . TYR A 1 209 ? 43.756 8.067 -39.053 1.00 89.62 209 TYR A O 1
ATOM 1693 N N . SER A 1 210 ? 44.309 7.480 -41.151 1.00 89.50 210 SER A N 1
ATOM 1694 C CA . SER A 1 210 ? 43.301 6.419 -41.288 1.00 89.50 210 SER A CA 1
ATOM 1695 C C . SER A 1 210 ? 43.351 5.368 -40.168 1.00 89.50 210 SER A C 1
ATOM 1697 O O . SER A 1 210 ? 42.310 4.946 -39.664 1.00 89.50 210 SER A O 1
ATOM 1699 N N . LEU A 1 211 ? 44.547 4.957 -39.726 1.00 87.44 211 LEU A N 1
ATOM 1700 C CA . LEU A 1 211 ? 44.676 3.940 -38.676 1.00 87.44 211 LEU A CA 1
ATOM 1701 C C . LEU A 1 211 ? 44.272 4.465 -37.278 1.00 87.44 211 LEU A C 1
ATOM 1703 O O . LEU A 1 211 ? 43.476 3.798 -36.614 1.00 87.44 211 LEU A O 1
ATOM 1707 N N . PRO A 1 212 ? 44.780 5.617 -36.789 1.00 90.25 212 PRO A N 1
ATOM 1708 C CA . PRO A 1 212 ? 44.272 6.241 -35.565 1.00 90.25 212 PRO A CA 1
ATOM 1709 C C . PRO A 1 212 ? 42.774 6.555 -35.613 1.00 90.25 212 PRO A C 1
ATOM 1711 O O . PRO A 1 212 ? 42.097 6.353 -34.610 1.00 90.25 212 PRO A O 1
ATOM 1714 N N . GLU A 1 213 ? 42.252 6.999 -36.760 1.00 91.25 213 GLU A N 1
ATOM 1715 C CA . GLU A 1 213 ? 40.827 7.294 -36.952 1.00 91.25 213 GLU A CA 1
ATOM 1716 C C . GLU A 1 213 ? 39.970 6.030 -36.826 1.00 91.25 213 GLU A C 1
ATOM 1718 O O . GLU A 1 213 ? 38.993 6.026 -36.082 1.00 91.25 213 GLU A O 1
ATOM 1723 N N . SER A 1 214 ? 40.390 4.917 -37.437 1.00 91.06 214 SER A N 1
ATOM 1724 C CA . SER A 1 214 ? 39.730 3.618 -37.261 1.00 91.06 214 SER A CA 1
ATOM 1725 C C . SER A 1 214 ? 39.768 3.144 -35.803 1.00 91.06 214 SER A C 1
ATOM 1727 O O . SER A 1 214 ? 38.750 2.704 -35.272 1.00 91.06 214 SER A O 1
ATOM 1729 N N . LYS A 1 215 ? 40.907 3.286 -35.109 1.00 95.25 215 LYS A N 1
ATOM 1730 C CA . LYS A 1 215 ? 41.006 2.949 -33.677 1.00 95.25 215 LYS A CA 1
ATOM 1731 C C . LYS A 1 215 ? 40.089 3.817 -32.817 1.00 95.25 215 LYS A C 1
ATOM 1733 O O . LYS A 1 215 ? 39.452 3.303 -31.902 1.00 95.25 215 LYS A O 1
ATOM 1738 N N . LEU A 1 216 ? 40.026 5.117 -33.100 1.00 95.12 216 LEU A N 1
ATOM 1739 C CA . LEU A 1 216 ? 39.148 6.043 -32.395 1.00 95.12 216 LEU A CA 1
ATOM 1740 C C . LEU A 1 216 ? 37.677 5.695 -32.644 1.00 95.12 216 LEU A C 1
ATOM 1742 O O . LEU A 1 216 ? 36.917 5.626 -31.685 1.00 95.12 216 LEU A O 1
ATOM 1746 N N . SER A 1 217 ? 37.304 5.395 -33.891 1.00 95.06 217 SER A N 1
ATOM 1747 C CA . SER A 1 217 ? 35.956 4.945 -34.254 1.00 95.06 217 SER A CA 1
ATOM 1748 C C . SER A 1 217 ? 35.558 3.691 -33.477 1.00 95.06 217 SER A C 1
ATOM 1750 O O . SER A 1 217 ? 34.521 3.682 -32.819 1.00 95.06 217 SER A O 1
ATOM 1752 N N . ASN A 1 218 ? 36.422 2.671 -33.456 1.00 96.31 218 ASN A N 1
ATOM 1753 C CA . ASN A 1 218 ? 36.170 1.436 -32.710 1.00 96.31 218 ASN A CA 1
ATOM 1754 C C . ASN A 1 218 ? 36.013 1.699 -31.203 1.00 96.31 218 ASN A C 1
ATOM 1756 O O . ASN A 1 218 ? 35.151 1.114 -30.551 1.00 96.31 218 ASN A O 1
ATOM 1760 N N . ASN A 1 219 ? 36.816 2.603 -30.633 1.00 97.25 219 ASN A N 1
ATOM 1761 C CA . ASN A 1 219 ? 36.682 2.986 -29.227 1.00 97.25 219 ASN A CA 1
ATOM 1762 C C . ASN A 1 219 ? 35.365 3.731 -28.958 1.00 97.25 219 ASN A C 1
ATOM 1764 O O . ASN A 1 219 ? 34.737 3.493 -27.930 1.00 97.25 219 ASN A O 1
ATOM 1768 N N . CYS A 1 220 ? 34.922 4.603 -29.867 1.00 96.69 220 CYS A N 1
ATOM 1769 C CA . CYS A 1 220 ? 33.626 5.272 -29.764 1.00 96.69 220 CYS A CA 1
ATOM 1770 C C . CYS A 1 220 ? 32.460 4.277 -29.829 1.00 96.69 220 CYS A C 1
ATOM 1772 O O . CYS A 1 220 ? 31.489 4.434 -29.091 1.00 96.69 220 CYS A O 1
ATOM 1774 N N . GLU A 1 221 ? 32.549 3.253 -30.678 1.00 97.12 221 GLU A N 1
ATOM 1775 C CA . GLU A 1 221 ? 31.563 2.168 -30.737 1.00 97.12 221 GLU A CA 1
ATOM 1776 C C . GLU A 1 221 ? 31.552 1.345 -29.448 1.00 97.12 221 GLU A C 1
ATOM 1778 O O . GLU A 1 221 ? 30.483 1.085 -28.898 1.00 97.12 221 GLU A O 1
ATOM 1783 N N . LYS A 1 222 ? 32.731 1.011 -28.908 1.00 98.06 222 LYS A N 1
ATOM 1784 C CA . LYS A 1 222 ? 32.848 0.292 -27.636 1.00 98.06 222 LYS A CA 1
ATOM 1785 C C . LYS A 1 222 ? 32.241 1.081 -26.472 1.00 98.06 222 LYS A C 1
ATOM 1787 O O . LYS A 1 222 ? 31.412 0.549 -25.745 1.00 98.06 222 LYS A O 1
ATOM 1792 N N . LEU A 1 223 ? 32.607 2.356 -26.328 1.00 97.31 223 LEU A N 1
ATOM 1793 C CA . LEU A 1 223 ? 32.056 3.234 -25.289 1.00 97.31 223 LEU A CA 1
ATOM 1794 C C . LEU A 1 223 ? 30.545 3.426 -25.442 1.00 97.31 223 LEU A C 1
ATOM 1796 O O . LEU A 1 223 ? 29.836 3.565 -24.451 1.00 97.31 223 LEU A O 1
ATOM 1800 N N . ARG A 1 224 ? 30.036 3.428 -26.679 1.00 98.31 224 ARG A N 1
ATOM 1801 C CA . ARG A 1 224 ? 28.595 3.469 -26.937 1.00 98.31 224 ARG A CA 1
ATOM 1802 C C . ARG A 1 224 ? 27.904 2.205 -26.433 1.00 98.31 224 ARG A C 1
ATOM 1804 O O . ARG A 1 224 ? 26.863 2.333 -25.803 1.00 98.31 224 ARG A O 1
ATOM 1811 N N . ALA A 1 225 ? 28.465 1.026 -26.695 1.00 97.62 225 ALA A N 1
ATOM 1812 C CA . ALA A 1 225 ? 27.920 -0.230 -26.184 1.00 97.62 225 ALA A CA 1
ATOM 1813 C C . ALA A 1 225 ? 27.925 -0.254 -24.645 1.00 97.62 225 ALA A C 1
ATOM 1815 O O . ALA A 1 225 ? 26.878 -0.464 -24.045 1.00 97.62 225 ALA A O 1
ATOM 1816 N N . GLU A 1 226 ? 29.057 0.092 -24.017 1.00 98.38 226 GLU A N 1
ATOM 1817 C CA . GLU A 1 226 ? 29.180 0.182 -22.551 1.00 98.38 226 GLU A CA 1
ATOM 1818 C C . GLU A 1 226 ? 28.173 1.185 -21.945 1.00 98.38 226 GLU A C 1
ATOM 1820 O O . GLU A 1 226 ? 27.616 0.948 -20.875 1.00 98.38 226 GLU A O 1
ATOM 1825 N N . LEU A 1 227 ? 27.886 2.295 -22.637 1.00 97.69 227 LEU A N 1
ATOM 1826 C CA . LEU A 1 227 ? 26.877 3.267 -22.206 1.00 97.69 227 LEU A CA 1
ATOM 1827 C C . LEU A 1 227 ? 25.447 2.714 -22.285 1.00 97.69 227 LEU A C 1
ATOM 1829 O O . LEU A 1 227 ? 24.642 3.009 -21.402 1.00 97.69 227 LEU A O 1
ATOM 1833 N N . GLU A 1 228 ? 25.102 1.973 -23.340 1.00 98.06 228 GLU A N 1
ATOM 1834 C CA . GLU A 1 228 ? 23.781 1.342 -23.443 1.00 98.06 228 GLU A CA 1
ATOM 1835 C C . GLU A 1 228 ? 23.603 0.252 -22.382 1.00 98.06 228 GLU A C 1
ATOM 1837 O O . GLU A 1 228 ? 22.565 0.223 -21.722 1.00 98.06 228 GLU A O 1
ATOM 1842 N N . ASP A 1 229 ? 24.635 -0.554 -22.124 1.00 98.25 229 ASP A N 1
ATOM 1843 C CA . ASP A 1 229 ? 24.628 -1.541 -21.039 1.00 98.25 229 ASP A CA 1
ATOM 1844 C C . ASP A 1 229 ? 24.410 -0.862 -19.680 1.00 98.25 229 ASP A C 1
ATOM 1846 O O . ASP A 1 229 ? 23.522 -1.255 -18.922 1.00 98.25 229 ASP A O 1
ATOM 1850 N N . PHE A 1 230 ? 25.131 0.231 -19.405 1.00 98.00 230 PHE A N 1
ATOM 1851 C CA . PHE A 1 230 ? 24.961 1.002 -18.172 1.00 98.00 230 PHE A CA 1
ATOM 1852 C C . PHE A 1 230 ? 23.556 1.614 -18.041 1.00 98.00 230 PHE A C 1
ATOM 1854 O O . PHE A 1 230 ? 22.997 1.679 -16.945 1.00 98.00 230 PHE A O 1
ATOM 1861 N N . LYS A 1 231 ? 22.945 2.070 -19.144 1.00 98.50 231 LYS A N 1
ATOM 1862 C CA . LYS A 1 231 ? 21.556 2.563 -19.131 1.00 98.50 231 LYS A CA 1
ATOM 1863 C C . LYS A 1 231 ? 20.567 1.452 -18.794 1.00 98.50 231 LYS A C 1
ATOM 1865 O O . LYS A 1 231 ? 19.632 1.703 -18.033 1.00 98.50 231 LYS A O 1
ATOM 1870 N N . ILE A 1 232 ? 20.758 0.260 -19.358 1.00 98.19 232 ILE A N 1
ATOM 1871 C CA . ILE A 1 232 ? 19.920 -0.908 -19.072 1.00 98.19 232 ILE A CA 1
ATOM 1872 C C . ILE A 1 232 ? 20.077 -1.306 -17.604 1.00 98.19 232 ILE A C 1
ATOM 1874 O O . ILE A 1 232 ? 19.073 -1.443 -16.913 1.00 98.19 232 ILE A O 1
ATOM 1878 N N . GLU A 1 233 ? 21.311 -1.425 -17.110 1.00 98.50 233 GLU A N 1
ATOM 1879 C CA . GLU A 1 233 ? 21.601 -1.755 -15.711 1.00 98.50 233 GLU A CA 1
ATOM 1880 C C . GLU A 1 233 ? 20.955 -0.751 -14.755 1.00 98.50 233 GLU A C 1
ATOM 1882 O O . GLU A 1 233 ? 20.242 -1.147 -13.835 1.00 98.50 233 GLU A O 1
ATOM 1887 N N . ARG A 1 234 ? 21.109 0.552 -15.019 1.00 97.94 234 ARG A N 1
ATOM 1888 C CA . ARG A 1 234 ? 20.453 1.600 -14.233 1.00 97.94 234 ARG A CA 1
ATOM 1889 C C . ARG A 1 234 ? 18.934 1.446 -14.233 1.00 97.94 234 ARG A C 1
ATOM 1891 O O . ARG A 1 234 ? 18.322 1.535 -13.177 1.00 97.94 234 ARG A O 1
ATOM 1898 N N . HIS A 1 235 ? 18.325 1.225 -15.397 1.00 98.56 235 HIS A N 1
ATOM 1899 C CA . HIS A 1 235 ? 16.875 1.071 -15.489 1.00 98.56 235 HIS A CA 1
ATOM 1900 C C . HIS A 1 235 ? 16.377 -0.162 -14.724 1.00 98.56 235 HIS A C 1
ATOM 1902 O O . HIS A 1 235 ? 15.363 -0.087 -14.032 1.00 98.56 235 HIS A O 1
ATOM 1908 N N . LEU A 1 236 ? 17.100 -1.281 -14.818 1.00 98.38 236 LEU A N 1
ATOM 1909 C CA . LEU A 1 236 ? 16.801 -2.491 -14.056 1.00 98.38 236 LEU A CA 1
ATOM 1910 C C . LEU A 1 236 ? 16.951 -2.257 -12.553 1.00 98.38 236 LEU A C 1
ATOM 1912 O O . LEU A 1 236 ? 16.102 -2.716 -11.794 1.00 98.38 236 LEU A O 1
ATOM 1916 N N . ASN A 1 237 ? 17.978 -1.520 -12.128 1.00 98.31 237 ASN A N 1
ATOM 1917 C CA . ASN A 1 237 ? 18.172 -1.183 -10.723 1.00 98.31 237 ASN A CA 1
ATOM 1918 C C . ASN A 1 237 ? 17.052 -0.271 -10.199 1.00 98.31 237 ASN A C 1
ATOM 1920 O O . ASN A 1 237 ? 16.481 -0.560 -9.156 1.00 98.31 237 ASN A O 1
ATOM 1924 N N . ASP A 1 238 ? 16.656 0.758 -10.957 1.00 98.31 238 ASP A N 1
ATOM 1925 C CA . ASP A 1 238 ? 15.530 1.634 -10.601 1.00 98.31 238 ASP A CA 1
ATOM 1926 C C . ASP A 1 238 ? 14.208 0.837 -10.476 1.00 98.31 238 ASP A C 1
ATOM 1928 O O . ASP A 1 238 ? 13.401 1.073 -9.571 1.00 98.31 238 ASP A O 1
ATOM 1932 N N . LEU A 1 239 ? 13.976 -0.134 -11.372 1.00 98.50 239 LEU A N 1
ATOM 1933 C CA . LEU A 1 239 ? 12.822 -1.039 -11.303 1.00 98.50 239 LEU A CA 1
ATOM 1934 C C . LEU A 1 239 ? 12.891 -1.970 -10.089 1.00 98.50 239 LEU A C 1
ATOM 1936 O O . LEU A 1 239 ? 11.873 -2.166 -9.421 1.00 98.50 239 LEU A O 1
ATOM 1940 N N . LEU A 1 240 ? 14.069 -2.529 -9.801 1.00 98.25 240 LEU A N 1
ATOM 1941 C CA . LEU A 1 240 ? 14.294 -3.396 -8.650 1.00 98.25 240 LEU A CA 1
ATOM 1942 C C . LEU A 1 240 ? 14.048 -2.628 -7.349 1.00 98.25 240 LEU A C 1
ATOM 1944 O O . LEU A 1 240 ? 13.226 -3.066 -6.546 1.00 98.25 240 LEU A O 1
ATOM 1948 N N . ASP A 1 241 ? 14.655 -1.454 -7.187 1.00 98.12 241 ASP A N 1
ATOM 1949 C CA . ASP A 1 241 ? 14.470 -0.584 -6.022 1.00 98.12 241 ASP A CA 1
ATOM 1950 C C . ASP A 1 241 ? 12.990 -0.221 -5.834 1.00 98.12 241 ASP A C 1
ATOM 1952 O O . ASP A 1 241 ? 12.451 -0.323 -4.729 1.00 98.12 241 ASP A O 1
ATOM 1956 N N . SER A 1 242 ? 12.284 0.121 -6.920 1.00 98.06 242 SER A N 1
ATOM 1957 C CA . SER A 1 242 ? 10.840 0.381 -6.873 1.00 98.06 242 SER A CA 1
ATOM 1958 C C . SER A 1 242 ? 10.027 -0.855 -6.475 1.00 98.06 242 SER A C 1
ATOM 1960 O O . SER A 1 242 ? 9.039 -0.726 -5.749 1.00 98.06 242 SER A O 1
ATOM 1962 N N . SER A 1 243 ? 10.406 -2.045 -6.948 1.00 98.00 243 SER A N 1
ATOM 1963 C CA . SER A 1 243 ? 9.718 -3.295 -6.615 1.00 98.00 243 SER A CA 1
ATOM 1964 C C . SER A 1 243 ? 9.902 -3.674 -5.147 1.00 98.00 243 SER A C 1
ATOM 1966 O O . SER A 1 243 ? 8.912 -3.948 -4.474 1.00 98.00 243 SER A O 1
ATOM 1968 N N . VAL A 1 244 ? 11.128 -3.569 -4.628 1.00 98.25 244 VAL A N 1
ATOM 1969 C CA . VAL A 1 244 ? 11.454 -3.843 -3.225 1.00 98.25 244 VAL A CA 1
ATOM 1970 C C . VAL A 1 244 ? 10.755 -2.839 -2.316 1.00 98.25 244 VAL A C 1
ATOM 1972 O O . VAL A 1 244 ? 10.117 -3.232 -1.344 1.00 98.25 244 VAL A O 1
ATOM 1975 N N . PHE A 1 245 ? 10.807 -1.544 -2.646 1.00 98.19 245 PHE A N 1
ATOM 1976 C CA . PHE A 1 245 ? 10.112 -0.519 -1.867 1.00 98.19 245 PHE A CA 1
ATOM 1977 C C . PHE A 1 245 ? 8.604 -0.779 -1.817 1.00 98.19 245 PHE A C 1
ATOM 1979 O O . PHE A 1 245 ? 7.998 -0.727 -0.751 1.00 98.19 245 PHE A O 1
ATOM 1986 N N . ARG A 1 246 ? 8.001 -1.111 -2.964 1.00 98.31 246 ARG A N 1
ATOM 1987 C CA . ARG A 1 246 ? 6.581 -1.455 -3.053 1.00 98.31 246 ARG A CA 1
ATOM 1988 C C . ARG A 1 246 ? 6.245 -2.662 -2.187 1.00 98.31 246 ARG A C 1
ATOM 1990 O O . ARG A 1 246 ? 5.276 -2.586 -1.445 1.00 98.31 246 ARG A O 1
ATOM 1997 N N . GLU A 1 247 ? 7.016 -3.741 -2.271 1.00 98.38 247 GLU A N 1
ATOM 1998 C CA . GLU A 1 247 ? 6.802 -4.953 -1.474 1.00 98.38 247 GLU A CA 1
ATOM 1999 C C . GLU A 1 247 ? 6.898 -4.665 0.028 1.00 98.38 247 GLU A C 1
ATOM 2001 O O . GLU A 1 247 ? 6.016 -5.049 0.791 1.00 98.38 247 GLU A O 1
ATOM 2006 N N . VAL A 1 248 ? 7.913 -3.910 0.454 1.00 98.12 248 VAL A N 1
ATOM 2007 C CA . VAL A 1 248 ? 8.061 -3.483 1.851 1.00 98.12 248 VAL A CA 1
ATOM 2008 C C . VAL A 1 248 ? 6.867 -2.639 2.304 1.00 98.12 248 VAL A C 1
ATOM 2010 O O . VAL A 1 248 ? 6.343 -2.874 3.390 1.00 98.12 248 VAL A O 1
ATOM 2013 N N . CYS A 1 249 ? 6.399 -1.694 1.483 1.00 98.06 249 CYS A N 1
ATOM 2014 C CA . CYS A 1 249 ? 5.199 -0.914 1.791 1.00 98.06 249 CYS A CA 1
ATOM 2015 C C . CYS A 1 249 ? 3.953 -1.794 1.933 1.00 98.06 249 CYS A C 1
ATOM 2017 O O . CYS A 1 249 ? 3.251 -1.641 2.925 1.00 98.06 249 CYS A O 1
ATOM 2019 N N . HIS A 1 250 ? 3.717 -2.736 1.012 1.00 97.94 250 HIS A N 1
ATOM 2020 C CA . HIS A 1 250 ? 2.569 -3.649 1.101 1.00 97.94 250 HIS A CA 1
ATOM 2021 C C . HIS A 1 250 ? 2.638 -4.503 2.374 1.00 97.94 250 HIS A C 1
ATOM 2023 O O . HIS A 1 250 ? 1.647 -4.615 3.080 1.00 97.94 250 HIS A O 1
ATOM 2029 N N . ASN A 1 251 ? 3.818 -5.017 2.739 1.00 98.19 251 ASN A N 1
ATOM 2030 C CA . ASN A 1 251 ? 3.988 -5.780 3.981 1.00 98.19 251 ASN A CA 1
ATOM 2031 C C . ASN A 1 251 ? 3.639 -4.955 5.234 1.00 98.19 251 ASN A C 1
ATOM 2033 O O . ASN A 1 251 ? 3.025 -5.470 6.169 1.00 98.19 251 ASN A O 1
ATOM 2037 N N . TYR A 1 252 ? 4.033 -3.677 5.276 1.00 97.56 252 TYR A N 1
ATOM 2038 C CA . TYR A 1 252 ? 3.658 -2.791 6.381 1.00 97.56 252 TYR A CA 1
ATOM 2039 C C . TYR A 1 252 ? 2.168 -2.433 6.363 1.00 97.56 252 TYR A C 1
ATOM 2041 O O . TYR A 1 252 ? 1.565 -2.343 7.429 1.00 97.56 252 TYR A O 1
ATOM 2049 N N . GLU A 1 253 ? 1.572 -2.234 5.187 1.00 98.12 253 GLU A N 1
ATOM 2050 C CA . GLU A 1 253 ? 0.131 -2.006 5.037 1.00 98.12 253 GLU A CA 1
ATOM 2051 C C . GLU A 1 253 ? -0.674 -3.204 5.554 1.00 98.12 253 GLU A C 1
ATOM 2053 O O . GLU A 1 253 ? -1.562 -3.013 6.385 1.00 98.12 253 GLU A O 1
ATOM 2058 N N . ASP A 1 254 ? -0.299 -4.425 5.164 1.00 97.50 254 ASP A N 1
ATOM 2059 C CA . ASP A 1 254 ? -0.915 -5.667 5.639 1.00 97.50 254 ASP A CA 1
ATOM 2060 C C . ASP A 1 254 ? -0.795 -5.794 7.167 1.00 97.50 254 ASP A C 1
ATOM 2062 O O . ASP A 1 254 ? -1.792 -6.011 7.855 1.00 97.50 254 ASP A O 1
ATOM 2066 N N . GLN A 1 255 ? 0.394 -5.546 7.733 1.00 98.25 255 GLN A N 1
ATOM 2067 C CA . GLN A 1 255 ? 0.595 -5.572 9.186 1.00 98.25 255 GLN A CA 1
ATOM 2068 C C . GLN A 1 255 ? -0.264 -4.528 9.920 1.00 98.25 255 GLN A C 1
ATOM 2070 O O . GLN A 1 255 ? -0.790 -4.798 11.002 1.00 98.25 255 GLN A O 1
ATOM 2075 N N . ILE A 1 256 ? -0.407 -3.324 9.362 1.00 98.00 256 ILE A N 1
ATOM 2076 C CA . ILE A 1 256 ? -1.271 -2.281 9.928 1.00 98.00 256 ILE A CA 1
ATOM 2077 C C . ILE A 1 256 ? -2.740 -2.716 9.866 1.00 98.00 256 ILE A C 1
ATOM 2079 O O . ILE A 1 256 ? -3.479 -2.488 10.825 1.00 98.00 256 ILE A O 1
ATOM 2083 N N . CYS A 1 257 ? -3.175 -3.341 8.771 1.00 97.81 257 CYS A N 1
ATOM 2084 C CA . CYS A 1 257 ? -4.521 -3.895 8.638 1.00 97.81 257 CYS A CA 1
ATOM 2085 C C . CYS A 1 257 ? -4.800 -4.974 9.692 1.00 97.81 257 CYS A C 1
ATOM 2087 O O . CYS A 1 257 ? -5.818 -4.877 10.381 1.00 97.81 257 CYS A O 1
ATOM 2089 N N . ASP A 1 258 ? -3.882 -5.922 9.882 1.00 97.94 258 ASP A N 1
ATOM 2090 C CA . ASP A 1 258 ? -4.002 -6.980 10.892 1.00 97.94 258 ASP A CA 1
ATOM 2091 C C . ASP A 1 258 ? -4.110 -6.401 12.310 1.00 97.94 258 ASP A C 1
ATOM 2093 O O . ASP A 1 258 ? -5.026 -6.743 13.061 1.00 97.94 258 ASP A O 1
ATOM 2097 N N . LEU A 1 259 ? -3.228 -5.457 12.663 1.00 97.56 259 LEU A N 1
ATOM 2098 C CA . LEU A 1 259 ? -3.249 -4.789 13.970 1.00 97.56 259 LEU A CA 1
ATOM 2099 C C . LEU A 1 259 ? -4.527 -3.973 14.189 1.00 97.56 259 LEU A C 1
ATOM 2101 O O . LEU A 1 259 ? -5.069 -3.947 15.295 1.00 97.56 259 LEU A O 1
ATOM 2105 N N . ASN A 1 260 ? -5.032 -3.303 13.152 1.00 97.94 260 ASN A N 1
ATOM 2106 C CA . ASN A 1 260 ? -6.301 -2.582 13.232 1.00 97.94 260 ASN A CA 1
ATOM 2107 C C . ASN A 1 260 ? -7.475 -3.542 13.440 1.00 97.94 260 ASN A C 1
ATOM 2109 O O . ASN A 1 260 ? -8.388 -3.233 14.209 1.00 97.94 260 ASN A O 1
ATOM 2113 N N . GLN A 1 261 ? -7.452 -4.705 12.788 1.00 98.00 261 GLN A N 1
ATOM 2114 C CA . GLN A 1 261 ? -8.487 -5.715 12.948 1.00 98.00 261 GLN A CA 1
ATOM 2115 C C . GLN A 1 261 ? -8.452 -6.334 14.351 1.00 98.00 261 GLN A C 1
ATOM 2117 O O . GLN A 1 261 ? -9.497 -6.411 14.999 1.00 98.00 261 GLN A O 1
ATOM 2122 N N . GLU A 1 262 ? -7.270 -6.665 14.873 1.00 98.12 262 GLU A N 1
ATOM 2123 C CA . GLU A 1 262 ? -7.093 -7.082 16.270 1.00 98.12 262 GLU A CA 1
ATOM 2124 C C . GLU A 1 262 ? -7.574 -5.994 17.244 1.00 98.12 262 GLU A C 1
ATOM 2126 O O . GLU A 1 262 ? -8.318 -6.277 18.183 1.00 98.12 262 GLU A O 1
ATOM 2131 N N . GLY A 1 263 ? -7.235 -4.729 16.981 1.00 98.06 263 GLY A N 1
ATOM 2132 C CA . GLY A 1 263 ? -7.692 -3.589 17.774 1.00 98.06 263 GLY A CA 1
ATOM 2133 C C . GLY A 1 263 ? -9.213 -3.413 17.770 1.00 98.06 263 GLY A C 1
ATOM 2134 O O . GLY A 1 263 ? -9.788 -3.083 18.808 1.00 98.06 263 GLY A O 1
ATOM 2135 N N . SER A 1 264 ? -9.877 -3.654 16.635 1.00 98.19 264 SER A N 1
ATOM 2136 C CA . SER A 1 264 ? -11.344 -3.639 16.548 1.00 98.19 264 SER A CA 1
ATOM 2137 C C . SER A 1 264 ? -11.972 -4.781 17.348 1.00 98.19 264 SER A C 1
ATOM 2139 O O . SER A 1 264 ? -12.856 -4.538 18.160 1.00 98.19 264 SER A O 1
ATOM 2141 N N . PHE A 1 265 ? -11.428 -5.995 17.229 1.00 98.56 265 PHE A N 1
ATOM 2142 C CA . PHE A 1 265 ? -11.891 -7.159 17.979 1.00 98.56 265 PHE A CA 1
ATOM 2143 C C . PHE A 1 265 ? -11.754 -6.965 19.496 1.00 98.56 265 PHE A C 1
ATOM 2145 O O . PHE A 1 265 ? -12.674 -7.267 20.255 1.00 98.56 265 PHE A O 1
ATOM 2152 N N . LEU A 1 266 ? -10.614 -6.436 19.952 1.00 98.50 266 LEU A N 1
ATOM 2153 C CA . LEU A 1 266 ? -10.392 -6.154 21.371 1.00 98.50 266 LEU A CA 1
ATOM 2154 C C . LEU A 1 266 ? -11.323 -5.059 21.898 1.00 98.50 266 LEU A C 1
ATOM 2156 O O . LEU A 1 266 ? -11.707 -5.115 23.065 1.00 98.50 266 LEU A O 1
ATOM 2160 N N . ARG A 1 267 ? -11.694 -4.082 21.062 1.00 98.50 267 ARG A N 1
ATOM 2161 C CA . ARG A 1 267 ? -12.673 -3.053 21.424 1.00 98.50 267 ARG A CA 1
ATOM 2162 C C . ARG A 1 267 ? -14.061 -3.654 21.615 1.00 98.50 267 ARG A C 1
ATOM 2164 O O . ARG A 1 267 ? -14.638 -3.445 22.672 1.00 98.50 267 ARG A O 1
ATOM 2171 N N . ASP A 1 268 ? -14.526 -4.463 20.668 1.00 98.38 268 ASP A N 1
ATOM 2172 C CA . ASP A 1 268 ? -15.825 -5.139 20.774 1.00 98.38 268 ASP A CA 1
ATOM 2173 C C . ASP A 1 268 ? -15.886 -6.039 22.023 1.00 98.38 268 ASP A C 1
ATOM 2175 O O . ASP A 1 268 ? -16.888 -6.081 22.735 1.00 98.38 268 ASP A O 1
ATOM 2179 N N . LEU A 1 269 ? -14.785 -6.735 22.339 1.00 98.50 269 LEU A N 1
ATOM 2180 C CA . LEU A 1 269 ? -14.683 -7.546 23.553 1.00 98.50 269 LEU A CA 1
ATOM 2181 C C . LEU A 1 269 ? -14.705 -6.698 24.833 1.00 98.50 269 LEU A C 1
ATOM 2183 O O . LEU A 1 269 ? -15.245 -7.142 25.847 1.00 98.50 269 LEU A O 1
ATOM 2187 N N . LEU A 1 270 ? -14.086 -5.516 24.814 1.00 98.44 270 LEU A N 1
ATOM 2188 C CA . LEU A 1 270 ? -14.104 -4.590 25.943 1.00 98.44 270 LEU A CA 1
ATOM 2189 C C . LEU A 1 270 ? -15.518 -4.051 26.176 1.00 98.44 270 LEU A C 1
ATOM 2191 O O . LEU A 1 270 ? -15.974 -4.079 27.317 1.00 98.44 270 LEU A O 1
ATOM 2195 N N . ASP A 1 271 ? -16.210 -3.653 25.109 1.00 98.25 271 ASP A N 1
ATOM 2196 C CA . ASP A 1 271 ? -17.588 -3.159 25.161 1.00 98.25 271 ASP A CA 1
ATOM 2197 C C . ASP A 1 271 ? -18.531 -4.237 25.738 1.00 98.25 271 ASP A C 1
ATOM 2199 O O . ASP A 1 271 ? -19.269 -3.979 26.688 1.00 98.25 271 ASP A O 1
ATOM 2203 N N . GLU A 1 272 ? -18.411 -5.495 25.296 1.00 98.50 272 GLU A N 1
ATOM 2204 C CA . GLU A 1 272 ? -19.164 -6.627 25.869 1.00 98.50 272 GLU A CA 1
ATOM 2205 C C . GLU A 1 272 ? -18.871 -6.831 27.371 1.00 98.50 272 GLU A C 1
ATOM 2207 O O . GLU A 1 272 ? -19.748 -7.200 28.158 1.00 98.50 272 GLU A O 1
ATOM 2212 N N . LYS A 1 273 ? -17.627 -6.603 27.812 1.00 98.12 273 LYS A N 1
ATOM 2213 C CA . LYS A 1 273 ? -17.264 -6.714 29.235 1.00 98.12 273 LYS A CA 1
ATOM 2214 C C . LYS A 1 273 ? -17.779 -5.545 30.068 1.00 98.12 273 LYS A C 1
ATOM 2216 O O . LYS A 1 273 ? -18.153 -5.771 31.221 1.00 98.12 273 LYS A O 1
ATOM 2221 N N . GLU A 1 274 ? -17.816 -4.342 29.509 1.00 98.50 274 GLU A N 1
ATOM 2222 C CA . GLU A 1 274 ? -18.424 -3.152 30.113 1.00 98.50 274 GLU A CA 1
ATOM 2223 C C . GLU A 1 274 ? -19.932 -3.370 30.337 1.00 98.50 274 GLU A C 1
ATOM 2225 O O . GLU A 1 274 ? -20.445 -3.116 31.433 1.00 98.50 274 GLU A O 1
ATOM 2230 N N . ASP A 1 275 ? -20.624 -3.949 29.352 1.00 98.44 275 ASP A N 1
ATOM 2231 C CA . ASP A 1 275 ? -22.045 -4.295 29.446 1.00 98.44 275 ASP A CA 1
ATOM 2232 C C . ASP A 1 275 ? -22.299 -5.358 30.528 1.00 98.44 275 ASP A C 1
ATOM 2234 O O . ASP A 1 275 ? -23.166 -5.187 31.393 1.00 98.44 275 ASP A O 1
ATOM 2238 N N . GLN A 1 276 ? -21.490 -6.426 30.561 1.00 98.38 276 GLN A N 1
ATOM 2239 C CA . GLN A 1 276 ? -21.562 -7.447 31.617 1.00 98.38 276 GLN A CA 1
ATOM 2240 C C . GLN A 1 276 ? -21.336 -6.849 33.014 1.00 98.38 276 GLN A C 1
ATOM 2242 O O . GLN A 1 276 ? -22.044 -7.197 33.964 1.00 98.38 276 GLN A O 1
ATOM 2247 N N . LEU A 1 277 ? -20.370 -5.937 33.153 1.00 98.19 277 LEU A N 1
ATOM 2248 C CA . LEU A 1 277 ? -20.106 -5.240 34.411 1.00 98.19 277 LEU A CA 1
ATOM 2249 C C . LEU A 1 277 ? -21.262 -4.329 34.820 1.00 98.19 277 LEU A C 1
ATOM 2251 O O . LEU A 1 277 ? -21.589 -4.282 36.007 1.00 98.19 277 LEU A O 1
ATOM 2255 N N . SER A 1 278 ? -21.898 -3.648 33.869 1.00 98.31 278 SER A N 1
ATOM 2256 C CA . SER A 1 278 ? -23.061 -2.794 34.127 1.00 98.31 278 SER A CA 1
ATOM 2257 C C . SER A 1 278 ? -24.236 -3.606 34.672 1.00 98.31 278 SER A C 1
ATOM 2259 O O . SER A 1 278 ? -24.790 -3.255 35.715 1.00 98.31 278 SER A O 1
ATOM 2261 N N . ILE A 1 279 ? -24.538 -4.756 34.058 1.00 98.38 279 ILE A N 1
ATOM 2262 C CA . ILE A 1 279 ? -25.574 -5.683 34.544 1.00 98.38 279 ILE A CA 1
ATOM 2263 C C . ILE A 1 279 ? -25.242 -6.168 35.963 1.00 98.38 279 ILE A C 1
ATOM 2265 O O . ILE A 1 279 ? -26.075 -6.094 36.869 1.00 98.38 279 ILE A O 1
ATOM 2269 N N . MET A 1 280 ? -24.001 -6.612 36.195 1.00 97.44 280 MET A N 1
ATOM 2270 C CA . MET A 1 280 ? -23.562 -7.045 37.526 1.00 97.44 280 MET A CA 1
ATOM 2271 C C . MET A 1 280 ? -23.644 -5.924 38.568 1.00 97.44 280 MET A C 1
ATOM 2273 O O . MET A 1 280 ? -23.965 -6.178 39.733 1.00 97.44 280 MET A O 1
ATOM 2277 N N . TYR A 1 281 ? -23.329 -4.688 38.180 1.00 98.19 281 TYR A N 1
ATOM 2278 C CA . TYR A 1 281 ? -23.422 -3.531 39.057 1.00 98.19 281 TYR A CA 1
ATOM 2279 C C . TYR A 1 281 ? -24.874 -3.258 39.456 1.00 98.19 281 TYR A C 1
ATOM 2281 O O . TYR A 1 281 ? -25.147 -3.075 40.644 1.00 98.19 281 TYR A O 1
ATOM 2289 N N . GLU A 1 282 ? -25.809 -3.288 38.505 1.00 97.94 282 GLU A N 1
ATOM 2290 C CA . GLU A 1 282 ? -27.240 -3.132 38.776 1.00 97.94 282 GLU A CA 1
ATOM 2291 C C . GLU A 1 282 ? -27.776 -4.218 39.713 1.00 97.94 282 GLU A C 1
ATOM 2293 O O . GLU A 1 282 ? -28.446 -3.906 40.701 1.00 97.94 282 GLU A O 1
ATOM 2298 N N . ASP A 1 283 ? -27.446 -5.485 39.466 1.00 97.81 283 ASP A N 1
ATOM 2299 C CA . ASP A 1 283 ? -27.889 -6.592 40.318 1.00 97.81 283 ASP A CA 1
ATOM 2300 C C . ASP A 1 283 ? -27.298 -6.505 41.727 1.00 97.81 283 ASP A C 1
ATOM 2302 O O . ASP A 1 283 ? -28.001 -6.719 42.719 1.00 97.81 283 ASP A O 1
ATOM 2306 N N . ARG A 1 284 ? -26.033 -6.087 41.850 1.00 97.88 284 ARG A N 1
ATOM 2307 C CA . ARG A 1 284 ? -25.426 -5.791 43.152 1.00 97.88 284 ARG A CA 1
ATOM 2308 C C . ARG A 1 284 ? -26.178 -4.681 43.883 1.00 97.88 284 ARG A C 1
ATOM 2310 O O . ARG A 1 284 ? -26.334 -4.770 45.102 1.00 97.88 284 ARG A O 1
ATOM 2317 N N . GLN A 1 285 ? -26.636 -3.642 43.181 1.00 97.38 285 GLN A N 1
ATOM 2318 C CA . GLN A 1 285 ? -27.461 -2.609 43.804 1.00 97.38 285 GLN A CA 1
ATOM 2319 C C . GLN A 1 285 ? -28.798 -3.186 44.262 1.00 97.38 285 GLN A C 1
ATOM 2321 O O . GLN A 1 285 ? -29.163 -2.955 45.410 1.00 97.38 285 GLN A O 1
ATOM 2326 N N . LYS A 1 286 ? -29.506 -3.972 43.443 1.00 97.94 286 LYS A N 1
ATOM 2327 C CA . LYS A 1 286 ? -30.777 -4.606 43.851 1.00 97.94 286 LYS A CA 1
ATOM 2328 C C . LYS A 1 286 ? -30.608 -5.451 45.116 1.00 97.94 286 LYS A C 1
ATOM 2330 O O . LYS A 1 286 ? -31.315 -5.223 46.094 1.00 97.94 286 LYS A O 1
ATOM 2335 N N . LEU A 1 287 ? -29.600 -6.326 45.144 1.00 97.31 287 LEU A N 1
ATOM 2336 C CA . LEU A 1 287 ? -29.280 -7.149 46.315 1.00 97.31 287 LEU A CA 1
ATOM 2337 C C . LEU A 1 287 ? -28.946 -6.309 47.550 1.00 97.31 287 LEU A C 1
ATOM 2339 O O . LEU A 1 287 ? -29.322 -6.668 48.662 1.00 97.31 287 LEU A O 1
ATOM 2343 N N . LYS A 1 288 ? -28.258 -5.175 47.378 1.00 98.06 288 LYS A N 1
ATOM 2344 C CA . LYS A 1 288 ? -27.996 -4.246 48.481 1.00 98.06 288 LYS A CA 1
ATOM 2345 C C . LYS A 1 288 ? -29.299 -3.675 49.050 1.00 98.06 288 LYS A C 1
ATOM 2347 O O . LYS A 1 288 ? -29.463 -3.682 50.264 1.00 98.06 288 LYS A O 1
ATOM 2352 N N . HIS A 1 289 ? -30.227 -3.242 48.195 1.00 97.25 289 HIS A N 1
ATOM 2353 C CA . HIS A 1 289 ? -31.529 -2.732 48.639 1.00 97.25 289 HIS A CA 1
ATOM 2354 C C . HIS A 1 289 ? -32.3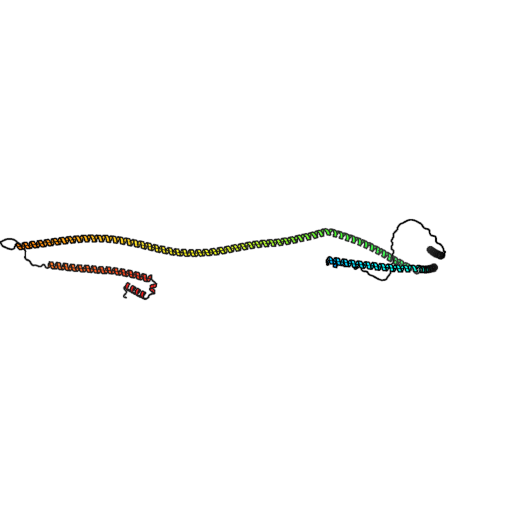44 -3.813 49.366 1.00 97.25 289 HIS A C 1
ATOM 2356 O O . HIS A 1 289 ? -32.942 -3.525 50.399 1.00 97.25 289 HIS A O 1
ATOM 2362 N N . GLU A 1 290 ? -32.356 -5.052 48.867 1.00 97.38 290 GLU A N 1
ATOM 2363 C CA . GLU A 1 290 ? -33.013 -6.181 49.543 1.00 97.38 290 GLU A CA 1
ATOM 2364 C C . GLU A 1 290 ? -32.363 -6.495 50.898 1.00 97.38 290 GLU A C 1
ATOM 2366 O O . GLU A 1 290 ? -33.062 -6.689 51.891 1.00 97.38 290 GLU A O 1
ATOM 2371 N N . ASN A 1 291 ? -31.031 -6.490 50.974 1.00 97.44 291 ASN A N 1
ATOM 2372 C CA . ASN A 1 291 ? -30.313 -6.706 52.227 1.00 97.44 291 ASN A CA 1
ATOM 2373 C C . ASN A 1 291 ? -30.607 -5.596 53.251 1.00 97.44 291 ASN A C 1
ATOM 2375 O O . ASN A 1 291 ? -30.853 -5.896 54.415 1.00 97.44 291 ASN A O 1
ATOM 2379 N N . ASP A 1 292 ? -30.654 -4.330 52.826 1.00 97.31 292 ASP A N 1
ATOM 2380 C CA . ASP A 1 292 ? -31.018 -3.204 53.694 1.00 97.31 292 ASP A CA 1
ATOM 2381 C C . ASP A 1 292 ? -32.464 -3.351 54.225 1.00 97.31 292 ASP A C 1
ATOM 2383 O O . ASP A 1 292 ? -32.727 -3.096 55.404 1.00 97.31 292 ASP A O 1
ATOM 2387 N N . GLN A 1 293 ? -33.397 -3.848 53.399 1.00 97.19 293 GLN A N 1
ATOM 2388 C CA . GLN A 1 293 ? -34.759 -4.186 53.840 1.00 97.19 293 GLN A CA 1
ATOM 2389 C C . GLN A 1 293 ? -34.768 -5.327 54.864 1.00 97.19 293 GLN A C 1
ATOM 2391 O O . GLN A 1 293 ? -35.435 -5.221 55.895 1.00 97.19 293 GLN A O 1
ATOM 2396 N N . LEU A 1 294 ? -34.015 -6.404 54.619 1.00 96.69 294 LEU A N 1
ATOM 2397 C CA . LEU A 1 294 ? -33.901 -7.526 55.553 1.00 96.69 294 LEU A CA 1
ATOM 2398 C C . LEU A 1 294 ? -33.296 -7.093 56.892 1.00 96.69 294 LEU A C 1
ATOM 2400 O O . LEU A 1 294 ? -33.786 -7.514 57.938 1.00 96.69 294 LEU A O 1
ATOM 2404 N N . VAL A 1 295 ? -32.287 -6.218 56.879 1.00 97.31 295 VAL A N 1
ATOM 2405 C CA . VAL A 1 295 ? -31.705 -5.630 58.096 1.00 97.31 295 VAL A CA 1
ATOM 2406 C C . VAL A 1 295 ? -32.752 -4.819 58.864 1.00 97.31 295 VAL A C 1
ATOM 2408 O O . VAL A 1 295 ? -32.845 -4.955 60.084 1.00 97.31 295 VAL A O 1
ATOM 2411 N N . SER A 1 296 ? -33.587 -4.034 58.174 1.00 96.69 296 SER A N 1
ATOM 2412 C CA . SER A 1 296 ? -34.697 -3.311 58.811 1.00 96.69 296 SER A CA 1
ATOM 2413 C C . SER A 1 296 ? -35.713 -4.262 59.454 1.00 96.69 296 SER A C 1
ATOM 2415 O O . SER A 1 296 ? -36.116 -4.039 60.594 1.00 96.69 296 SER A O 1
ATOM 2417 N N . ILE A 1 297 ? -36.111 -5.330 58.753 1.00 96.50 297 ILE A N 1
ATOM 2418 C CA . ILE A 1 297 ? -37.046 -6.340 59.276 1.00 96.50 297 ILE A CA 1
ATOM 2419 C C . ILE A 1 297 ? -36.443 -7.047 60.493 1.00 96.50 297 ILE A C 1
ATOM 2421 O O . ILE A 1 297 ? -37.113 -7.184 61.515 1.00 96.50 297 ILE A O 1
ATOM 2425 N N . ALA A 1 298 ? -35.178 -7.464 60.413 1.00 95.62 298 ALA A N 1
ATOM 2426 C CA . ALA A 1 298 ? -34.471 -8.088 61.527 1.00 95.62 298 ALA A CA 1
ATOM 2427 C C . ALA A 1 298 ? -34.420 -7.157 62.749 1.00 95.62 298 ALA A C 1
ATOM 2429 O O . ALA A 1 298 ? -34.676 -7.608 63.864 1.00 95.62 298 ALA A O 1
ATOM 2430 N N . GLY A 1 299 ? -34.179 -5.857 62.541 1.00 94.94 299 GLY A N 1
ATOM 2431 C CA . GLY A 1 299 ? -34.251 -4.843 63.595 1.00 94.94 299 GLY A CA 1
ATOM 2432 C C . GLY A 1 299 ? -35.625 -4.781 64.271 1.00 94.94 299 GLY A C 1
ATOM 2433 O O . GLY A 1 299 ? -35.705 -4.806 65.499 1.00 94.94 299 GLY A O 1
ATOM 2434 N N . SER A 1 300 ? -36.714 -4.779 63.495 1.00 94.75 300 SER A N 1
ATOM 2435 C CA . SER A 1 300 ? -38.078 -4.829 64.043 1.00 94.75 300 SER A CA 1
ATOM 2436 C C . SER A 1 300 ? -38.370 -6.133 64.791 1.00 94.75 300 SER A C 1
ATOM 2438 O O . SER A 1 300 ? -39.003 -6.101 65.842 1.00 94.75 300 SER A O 1
ATOM 2440 N N . ILE A 1 301 ? -37.897 -7.281 64.295 1.00 94.38 301 ILE A N 1
ATOM 2441 C CA . ILE A 1 301 ? -38.055 -8.573 64.982 1.00 94.38 301 ILE A CA 1
ATOM 2442 C C . ILE A 1 301 ? -37.340 -8.555 66.335 1.00 94.38 301 ILE A C 1
ATOM 2444 O O . ILE A 1 301 ? -37.924 -9.000 67.320 1.00 94.38 301 ILE A O 1
ATOM 2448 N N . ILE A 1 302 ? -36.118 -8.018 66.404 1.00 94.62 302 ILE A N 1
ATOM 2449 C CA . ILE A 1 302 ? -35.382 -7.866 67.668 1.00 94.62 302 ILE A CA 1
ATOM 2450 C C . ILE A 1 302 ? -36.178 -6.98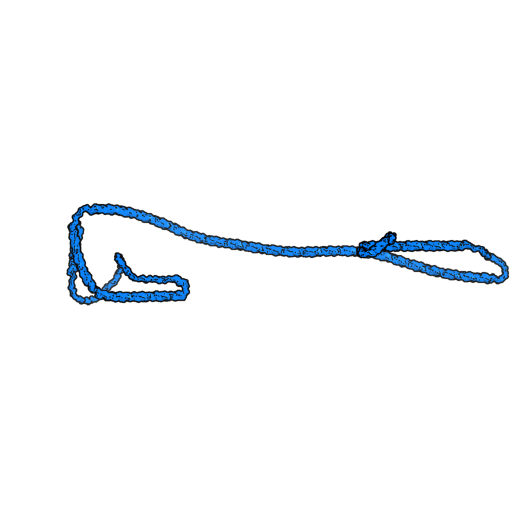4 68.637 1.00 94.62 302 ILE A C 1
ATOM 2452 O O . ILE A 1 302 ? -36.392 -7.379 69.777 1.00 94.62 302 ILE A O 1
ATOM 2456 N N . GLN A 1 303 ? -36.714 -5.851 68.172 1.00 94.38 303 GLN A N 1
ATOM 2457 C CA . GLN A 1 303 ? -37.542 -4.976 69.007 1.00 94.38 303 GLN A CA 1
ATOM 2458 C C . GLN A 1 303 ? -38.805 -5.682 69.529 1.00 94.38 303 GLN A C 1
ATOM 2460 O O . GLN A 1 303 ? -39.146 -5.563 70.706 1.00 94.38 303 GLN A O 1
ATOM 2465 N N . HIS A 1 304 ? -39.503 -6.431 68.671 1.00 93.56 304 HIS A N 1
ATOM 2466 C CA . HIS A 1 304 ? -40.655 -7.229 69.087 1.00 93.56 304 HIS A CA 1
ATOM 2467 C C . HIS A 1 304 ? -40.265 -8.334 70.070 1.00 93.56 304 HIS A C 1
ATOM 2469 O O . HIS A 1 304 ? -41.028 -8.618 70.992 1.00 93.56 304 HIS A O 1
ATOM 2475 N N . HIS A 1 305 ? -39.093 -8.945 69.898 1.00 94.31 305 HIS A N 1
ATOM 2476 C CA . HIS A 1 305 ? -38.573 -9.944 70.822 1.00 94.31 305 HIS A CA 1
ATOM 2477 C C . HIS A 1 305 ? -38.279 -9.336 72.199 1.00 94.31 305 HIS A C 1
ATOM 2479 O O . HIS A 1 305 ? -38.720 -9.889 73.203 1.00 94.31 305 HIS A O 1
ATOM 2485 N N . ASP A 1 306 ? -37.640 -8.166 72.257 1.00 94.75 306 ASP A N 1
ATOM 2486 C CA . ASP A 1 306 ? -37.395 -7.443 73.511 1.00 94.75 306 ASP A CA 1
ATOM 2487 C C . ASP A 1 306 ? -38.706 -7.055 74.208 1.00 94.75 306 ASP A C 1
ATOM 2489 O O . ASP A 1 306 ? -38.850 -7.219 75.420 1.00 94.75 306 ASP A O 1
ATOM 2493 N N . GLN A 1 307 ? -39.706 -6.607 73.442 1.00 94.00 307 GLN A N 1
ATOM 2494 C CA . GLN A 1 307 ? -41.032 -6.305 73.981 1.00 94.00 307 GLN A CA 1
ATOM 2495 C C . GLN A 1 307 ? -41.744 -7.562 74.503 1.00 94.00 307 GLN A C 1
ATOM 2497 O O . GLN A 1 307 ? -42.391 -7.514 75.548 1.00 94.00 307 GLN A O 1
ATOM 2502 N N . ALA A 1 308 ? -41.616 -8.695 73.809 1.00 92.81 308 ALA A N 1
ATOM 2503 C CA . ALA A 1 308 ? -42.154 -9.972 74.267 1.00 92.81 308 ALA A CA 1
ATOM 2504 C C . ALA A 1 308 ? -41.461 -10.459 75.548 1.00 92.81 308 ALA A C 1
ATOM 2506 O O . ALA A 1 308 ? -42.140 -10.969 76.437 1.00 92.81 308 ALA A O 1
ATOM 2507 N N . ASN A 1 309 ? -40.145 -10.260 75.669 1.00 94.62 309 ASN A N 1
ATOM 2508 C CA . ASN A 1 309 ? -39.394 -10.568 76.886 1.00 94.62 309 ASN A CA 1
ATOM 2509 C C . ASN A 1 309 ? -39.883 -9.712 78.063 1.00 94.62 309 ASN A C 1
ATOM 2511 O O . ASN A 1 309 ? -40.142 -10.252 79.133 1.00 94.62 309 ASN A O 1
ATOM 2515 N N . LEU A 1 310 ? -40.132 -8.415 77.850 1.00 95.56 310 LEU A N 1
ATOM 2516 C CA . LEU A 1 310 ? -40.693 -7.544 78.888 1.00 95.56 310 LEU A CA 1
ATOM 2517 C C . LEU A 1 310 ? -42.083 -8.011 79.354 1.00 95.56 310 LEU A C 1
ATOM 2519 O O . LEU A 1 310 ? -42.334 -8.112 80.552 1.00 95.56 310 LEU A O 1
ATOM 2523 N N . VAL A 1 311 ? -42.979 -8.344 78.418 1.00 95.00 311 VAL A N 1
ATOM 2524 C CA . VAL A 1 311 ? -44.310 -8.889 78.750 1.00 95.00 311 VAL A CA 1
ATOM 2525 C C . VAL A 1 311 ? -44.190 -10.230 79.479 1.00 95.00 311 VAL A C 1
ATOM 2527 O O . VAL A 1 311 ? -44.967 -10.513 80.391 1.00 95.00 311 VAL A O 1
ATOM 2530 N N . HIS A 1 312 ? -43.226 -11.067 79.092 1.00 95.00 312 HIS A N 1
ATOM 2531 C CA . HIS A 1 312 ? -42.961 -12.330 79.769 1.00 95.00 312 HIS A CA 1
ATOM 2532 C C . HIS A 1 312 ? -42.529 -12.110 81.224 1.00 95.00 312 HIS A C 1
ATOM 2534 O O . HIS A 1 312 ? -43.080 -12.757 82.117 1.00 95.00 312 HIS A O 1
ATOM 2540 N N . ASP A 1 313 ? -41.620 -11.164 81.468 1.00 95.56 313 ASP A N 1
ATOM 2541 C CA . ASP A 1 313 ? -41.174 -10.788 82.811 1.00 95.56 313 ASP A CA 1
ATOM 2542 C C . ASP A 1 313 ? -42.339 -10.242 83.659 1.00 95.56 313 ASP A C 1
ATOM 2544 O O . ASP A 1 313 ? -42.527 -10.662 84.804 1.00 95.56 313 ASP A O 1
ATOM 2548 N N . GLU A 1 314 ? -43.187 -9.374 83.093 1.00 95.50 314 GLU A N 1
ATOM 2549 C CA . GLU A 1 314 ? -44.401 -8.881 83.762 1.00 95.50 314 GLU A CA 1
ATOM 2550 C C . GLU A 1 314 ? -45.361 -10.024 84.132 1.00 95.50 314 GLU A C 1
ATOM 2552 O O . GLU A 1 314 ? -45.861 -10.083 85.259 1.00 95.50 314 GLU A O 1
ATOM 2557 N N . LEU A 1 315 ? -45.602 -10.967 83.215 1.00 95.75 315 LEU A N 1
ATOM 2558 C CA . LEU A 1 315 ? -46.455 -12.135 83.453 1.00 95.75 315 LEU A CA 1
ATOM 2559 C C . LEU A 1 315 ? -45.884 -13.013 84.574 1.00 95.75 315 LEU A C 1
ATOM 2561 O O . LEU A 1 315 ? -46.634 -13.467 85.439 1.00 95.75 315 LEU A O 1
ATOM 2565 N N . MET A 1 316 ? -44.565 -13.214 84.608 1.00 94.81 316 MET A N 1
ATOM 2566 C CA . MET A 1 316 ? -43.900 -13.953 85.683 1.00 94.81 316 MET A CA 1
ATOM 2567 C C . MET A 1 316 ? -44.128 -13.302 87.052 1.00 94.81 316 MET A C 1
ATOM 2569 O O . MET A 1 316 ? -44.474 -14.010 88.000 1.00 94.81 316 MET A O 1
ATOM 2573 N N . ILE A 1 317 ? -44.058 -11.970 87.140 1.00 95.06 317 ILE A N 1
ATOM 2574 C CA . ILE A 1 317 ? -44.379 -11.224 88.368 1.00 95.06 317 ILE A CA 1
ATOM 2575 C C . ILE A 1 317 ? -45.854 -11.408 88.760 1.00 95.06 317 ILE A C 1
ATOM 2577 O O . ILE A 1 317 ? -46.168 -11.632 89.929 1.00 95.06 317 ILE A O 1
ATOM 2581 N N . TYR A 1 318 ? -46.792 -11.330 87.809 1.00 93.38 318 TYR A N 1
ATOM 2582 C CA . TYR A 1 318 ? -48.214 -11.564 88.103 1.00 93.38 318 TYR A CA 1
ATOM 2583 C C . TYR A 1 318 ? -48.489 -12.993 88.571 1.00 93.38 318 TYR A C 1
ATOM 2585 O O . TYR A 1 318 ? -49.304 -13.201 89.469 1.00 93.38 318 TYR A O 1
ATOM 2593 N N . LYS A 1 319 ? -47.801 -13.977 87.990 1.00 95.31 319 LYS A N 1
ATOM 2594 C CA . LYS A 1 319 ? -47.908 -15.377 88.396 1.00 95.31 319 LYS A CA 1
ATOM 2595 C C . LYS A 1 319 ? -47.419 -15.581 89.831 1.00 95.31 319 LYS A C 1
ATOM 2597 O O . LYS A 1 319 ? -48.073 -16.293 90.585 1.00 95.31 319 LYS A O 1
ATOM 2602 N N . GLU A 1 320 ? -46.321 -14.935 90.219 1.00 95.75 320 GLU A N 1
ATOM 2603 C CA . GLU A 1 320 ? -45.826 -14.944 91.600 1.00 95.75 320 GLU A CA 1
ATOM 2604 C C . GLU A 1 320 ? -46.847 -14.328 92.569 1.00 95.75 320 GLU A C 1
ATOM 2606 O O . GLU A 1 320 ? -47.225 -14.969 93.548 1.00 95.75 320 GLU A O 1
ATOM 2611 N N . LYS A 1 321 ? -47.405 -13.157 92.232 1.00 94.44 321 LYS A N 1
ATOM 2612 C CA . LYS A 1 321 ? -48.469 -12.514 93.027 1.00 94.44 321 LYS A CA 1
ATOM 2613 C C . LYS A 1 321 ? -49.726 -13.376 93.165 1.00 94.44 321 LYS A C 1
ATOM 2615 O O . LYS A 1 321 ? -50.350 -13.383 94.223 1.00 94.44 321 LYS A O 1
ATOM 2620 N N . LEU A 1 322 ? -50.119 -14.102 92.117 1.00 92.56 322 LEU A N 1
ATOM 2621 C CA . LEU A 1 322 ? -51.240 -15.044 92.188 1.00 92.56 322 LEU A CA 1
ATOM 2622 C C . LEU A 1 322 ? -50.947 -16.196 93.154 1.00 92.56 322 LEU A C 1
ATOM 2624 O O . LEU A 1 322 ? -51.813 -16.523 93.961 1.00 92.56 322 LEU A O 1
ATOM 2628 N N . CYS A 1 323 ? -49.735 -16.764 93.123 1.00 94.88 323 CYS A N 1
ATOM 2629 C CA . CYS A 1 323 ? -49.318 -17.789 94.084 1.00 94.88 323 CYS A CA 1
ATOM 2630 C C . CYS A 1 323 ? -49.364 -17.262 95.531 1.00 94.88 323 CYS A C 1
ATOM 2632 O O . CYS A 1 323 ? -49.855 -17.952 96.425 1.00 94.88 323 CYS A O 1
ATOM 2634 N N . GLU A 1 324 ? -48.890 -16.035 95.771 1.00 94.25 324 GLU A N 1
ATOM 2635 C CA . GLU A 1 324 ? -48.982 -15.379 97.085 1.00 94.25 324 GLU A CA 1
ATOM 2636 C C . GLU A 1 324 ? -50.441 -15.196 97.528 1.00 94.25 324 GLU A C 1
ATOM 2638 O O . GLU A 1 324 ? -50.802 -15.495 98.669 1.00 94.25 324 GLU A O 1
ATOM 2643 N N . GLN A 1 325 ? -51.309 -14.745 96.620 1.00 93.56 325 GLN A N 1
ATOM 2644 C CA . GLN A 1 325 ? -52.725 -14.551 96.909 1.00 93.56 325 GLN A CA 1
ATOM 2645 C C . GLN A 1 325 ? -53.450 -15.882 97.175 1.00 93.56 325 GLN A C 1
ATOM 2647 O O . GLN A 1 325 ? -54.273 -15.953 98.090 1.00 93.56 325 GLN A O 1
ATOM 2652 N N . GLU A 1 326 ? -53.134 -16.950 96.436 1.00 93.75 326 GLU A N 1
ATOM 2653 C CA . GLU A 1 326 ? -53.642 -18.303 96.700 1.00 93.75 326 GLU A CA 1
ATOM 2654 C C . GLU A 1 326 ? -53.232 -18.808 98.090 1.00 93.75 326 GLU A C 1
ATOM 2656 O O . GLU A 1 326 ? -54.067 -19.378 98.799 1.00 93.75 326 GLU A O 1
ATOM 2661 N N . LEU A 1 327 ? -51.987 -18.558 98.519 1.00 94.06 327 LEU A N 1
ATOM 2662 C CA . LEU A 1 327 ? -51.517 -18.894 99.868 1.00 94.06 327 LEU A CA 1
ATOM 2663 C C . LEU A 1 327 ? -52.317 -18.157 100.953 1.00 94.06 327 LEU A C 1
ATOM 2665 O O . LEU A 1 327 ? -52.786 -18.795 101.897 1.00 94.06 327 LEU A O 1
ATOM 2669 N N . LEU A 1 328 ? -52.555 -16.851 100.790 1.00 93.44 328 LEU A N 1
ATOM 2670 C CA . LEU A 1 328 ? -53.378 -16.059 101.719 1.00 93.44 328 LEU A CA 1
ATOM 2671 C C . LEU A 1 328 ? -54.838 -16.547 101.775 1.00 93.44 328 LEU A C 1
ATOM 2673 O O . LEU A 1 328 ? -55.462 -16.589 102.841 1.00 93.44 328 LEU A O 1
ATOM 2677 N N . ILE A 1 329 ? -55.409 -16.954 100.638 1.00 92.25 329 ILE A N 1
ATOM 2678 C CA . ILE A 1 329 ? -56.753 -17.550 100.594 1.00 92.25 329 ILE A CA 1
ATOM 2679 C C . ILE A 1 329 ? -56.776 -18.887 101.349 1.00 92.25 329 ILE A C 1
ATOM 2681 O O . ILE A 1 329 ? -57.721 -19.158 102.094 1.00 92.25 329 ILE A O 1
ATOM 2685 N N . LEU A 1 330 ? -55.752 -19.731 101.190 1.00 93.31 330 LEU A N 1
ATOM 2686 C CA . LEU A 1 330 ? -55.646 -20.994 101.926 1.00 93.31 330 LEU A CA 1
ATOM 2687 C C . LEU A 1 330 ? -55.527 -20.767 103.439 1.00 93.31 330 LEU A C 1
ATOM 2689 O O . LEU A 1 330 ? -56.194 -21.469 104.205 1.00 93.31 330 LEU A O 1
ATOM 2693 N N . GLU A 1 331 ? -54.746 -19.773 103.861 1.00 93.06 331 GLU A N 1
ATOM 2694 C CA . GLU A 1 331 ? -54.587 -19.388 105.267 1.00 93.06 331 GLU A CA 1
ATOM 2695 C C . GLU A 1 331 ? -55.910 -18.896 105.869 1.00 93.06 331 GLU A C 1
ATOM 2697 O O . GLU A 1 331 ? -56.413 -19.495 106.822 1.00 93.06 331 GLU A O 1
ATOM 2702 N N . SER A 1 332 ? -56.554 -17.905 105.245 1.00 88.69 332 SER A N 1
ATOM 2703 C CA . SER A 1 332 ? -57.854 -17.378 105.694 1.00 88.69 332 SER A CA 1
ATOM 2704 C C . SER A 1 332 ? -58.962 -18.438 105.702 1.00 88.69 332 SER A C 1
ATOM 2706 O O . SER A 1 332 ? -59.814 -18.458 106.594 1.00 88.69 332 SER A O 1
ATOM 2708 N N . LYS A 1 333 ? -58.951 -19.387 104.756 1.00 94.12 333 LYS A N 1
ATOM 2709 C CA . LYS A 1 333 ? -59.855 -20.548 104.774 1.00 94.12 333 LYS A CA 1
ATOM 2710 C C . LYS A 1 333 ? -59.570 -21.461 105.969 1.00 94.12 333 LYS A C 1
ATOM 2712 O O . LYS A 1 333 ? -60.509 -21.986 106.572 1.00 94.12 333 LYS A O 1
ATOM 2717 N N . GLY A 1 334 ? -58.300 -21.662 106.316 1.00 90.75 334 GLY A N 1
ATOM 2718 C CA . GLY A 1 334 ? -57.877 -22.359 107.531 1.00 90.75 334 GLY A CA 1
ATOM 2719 C C . GLY A 1 334 ? -58.404 -21.680 108.797 1.00 90.75 334 GLY A C 1
ATOM 2720 O O . GLY A 1 334 ? -59.032 -22.338 109.631 1.00 90.75 334 GLY A O 1
ATOM 2721 N N . GLU A 1 335 ? -58.240 -20.360 108.894 1.00 92.56 335 GLU A N 1
ATOM 2722 C CA . GLU A 1 335 ? -58.761 -19.538 109.991 1.00 92.56 335 GLU A CA 1
ATOM 2723 C C . GLU A 1 335 ? -60.287 -19.607 110.089 1.00 92.56 335 GLU A C 1
ATOM 2725 O O . GLU A 1 335 ? -60.823 -19.889 111.162 1.00 92.56 335 GLU A O 1
ATOM 2730 N N . TYR A 1 336 ? -60.998 -19.437 108.970 1.00 91.44 336 TYR A N 1
ATOM 2731 C CA . TYR A 1 336 ? -62.453 -19.577 108.892 1.00 91.44 336 TYR A CA 1
ATOM 2732 C C . TYR A 1 336 ? -62.913 -20.950 109.390 1.00 91.44 336 TYR A C 1
ATOM 2734 O O . TYR A 1 336 ? -63.857 -21.045 110.173 1.00 91.44 336 TYR A O 1
ATOM 2742 N N . ASN A 1 337 ? -62.239 -22.027 108.976 1.00 93.00 337 ASN A N 1
ATOM 2743 C CA . ASN A 1 337 ? -62.565 -23.377 109.429 1.00 93.00 337 ASN A CA 1
ATOM 2744 C C . ASN A 1 337 ? -62.330 -23.550 110.937 1.00 93.00 337 ASN A C 1
ATOM 2746 O O . ASN A 1 337 ? -63.129 -24.212 111.604 1.00 93.00 337 ASN A O 1
ATOM 2750 N N . SER A 1 338 ? -61.278 -22.941 111.490 1.00 93.00 338 SER A N 1
ATOM 2751 C CA . SER A 1 338 ? -61.060 -22.895 112.940 1.00 93.00 338 SER A CA 1
ATOM 2752 C C . SER A 1 338 ? -62.139 -22.088 113.661 1.00 93.00 338 SER A C 1
ATOM 2754 O O . SER A 1 338 ? -62.711 -22.588 114.626 1.00 93.00 338 SER A O 1
ATOM 2756 N N . MET A 1 339 ? -62.499 -20.902 113.162 1.00 93.12 339 MET A N 1
ATOM 2757 C CA . MET A 1 339 ? -63.579 -20.075 113.712 1.00 93.12 339 MET A CA 1
ATOM 2758 C C . MET A 1 339 ? -64.916 -20.822 113.701 1.00 93.12 339 MET A C 1
ATOM 2760 O O . MET A 1 339 ? -65.636 -20.843 114.697 1.00 93.12 339 MET A O 1
ATOM 2764 N N . LYS A 1 340 ? -65.223 -21.504 112.591 1.00 93.06 340 LYS A N 1
ATOM 2765 C CA . LYS A 1 340 ? -66.402 -22.362 112.447 1.00 93.06 340 LYS A CA 1
ATOM 2766 C C . LYS A 1 340 ? -66.417 -23.468 113.506 1.00 93.06 340 LYS A C 1
ATOM 2768 O O . LYS A 1 340 ? -67.468 -23.718 114.090 1.00 93.06 340 LYS A O 1
ATOM 2773 N N . ARG A 1 341 ? -65.271 -24.104 113.790 1.00 91.44 341 ARG A N 1
ATOM 2774 C CA . ARG A 1 341 ? -65.137 -25.111 114.859 1.00 91.44 341 ARG A CA 1
ATOM 2775 C C . ARG A 1 341 ? -65.397 -24.506 116.242 1.00 91.44 341 ARG A C 1
ATOM 2777 O O . ARG A 1 341 ? -66.242 -25.032 116.960 1.00 91.44 341 ARG A O 1
ATOM 2784 N N . CYS A 1 342 ? -64.765 -23.376 116.567 1.00 90.62 342 CYS A N 1
ATOM 2785 C CA . CYS A 1 342 ? -64.986 -22.660 117.830 1.00 90.62 342 CYS A CA 1
ATOM 2786 C C . CYS A 1 342 ? -66.457 -22.267 118.021 1.00 90.62 342 CYS A C 1
ATOM 2788 O O . CYS A 1 342 ? -66.995 -22.388 119.118 1.00 90.62 342 CYS A O 1
ATOM 2790 N N . LEU A 1 343 ? -67.135 -21.827 116.957 1.00 91.00 343 LEU A N 1
ATOM 2791 C CA . LEU A 1 343 ? -68.559 -21.501 117.006 1.00 91.00 343 LEU A CA 1
ATOM 2792 C C . LEU A 1 343 ? -69.409 -22.743 117.306 1.00 91.00 343 LEU A C 1
ATOM 2794 O O . LEU A 1 343 ? -70.293 -22.677 118.155 1.00 91.00 343 LEU A O 1
ATOM 2798 N N . TYR A 1 344 ? -69.137 -23.879 116.652 1.00 90.69 344 TYR A N 1
ATOM 2799 C CA . TYR A 1 344 ? -69.829 -25.136 116.959 1.00 90.69 344 TYR A CA 1
ATOM 2800 C C . TYR A 1 344 ? -69.621 -25.564 118.412 1.00 90.69 344 TYR A C 1
ATOM 2802 O O . TYR A 1 344 ? -70.582 -25.951 119.074 1.00 90.69 344 TYR A O 1
ATOM 2810 N N . GLU A 1 345 ? -68.392 -25.465 118.918 1.00 91.19 345 GLU A N 1
ATOM 2811 C CA . GLU A 1 345 ? -68.075 -25.749 120.320 1.00 91.19 345 GLU A CA 1
ATOM 2812 C C . GLU A 1 345 ? -68.836 -24.806 121.264 1.00 91.19 345 GLU A C 1
ATOM 2814 O O . GLU A 1 345 ? -69.481 -25.263 122.206 1.00 91.19 345 GLU A O 1
ATOM 2819 N N . ALA A 1 346 ? -68.853 -23.500 120.983 1.00 87.88 346 ALA A N 1
ATOM 2820 C CA . ALA A 1 346 ? -69.607 -22.520 121.762 1.00 87.88 346 ALA A CA 1
ATOM 2821 C C . ALA A 1 346 ? -71.120 -22.791 121.729 1.00 87.88 346 ALA A C 1
ATOM 2823 O O . ALA A 1 346 ? -71.778 -22.738 122.766 1.00 87.88 346 ALA A O 1
ATOM 2824 N N . MET A 1 347 ? -71.679 -23.143 120.567 1.00 87.94 347 MET A N 1
ATOM 2825 C CA . MET A 1 347 ? -73.084 -23.537 120.438 1.00 87.94 347 MET A CA 1
ATOM 2826 C C . MET A 1 347 ? -73.406 -24.776 121.278 1.00 87.94 347 MET A C 1
ATOM 2828 O O . MET A 1 347 ? -74.446 -24.808 121.936 1.00 87.94 347 MET A O 1
ATOM 2832 N N . GLN A 1 348 ? -72.517 -25.773 121.307 1.00 87.19 348 GLN A N 1
ATOM 2833 C CA . GLN A 1 348 ? -72.676 -26.944 122.172 1.00 87.19 348 GLN A CA 1
ATOM 2834 C C . GLN A 1 348 ? -72.634 -26.564 123.657 1.00 87.19 348 GLN A C 1
ATOM 2836 O O . GLN A 1 348 ? -73.461 -27.043 124.432 1.00 87.19 348 GLN A O 1
ATOM 2841 N N . GLN A 1 349 ? -71.727 -25.670 124.061 1.00 86.19 349 GLN A N 1
ATOM 2842 C CA . GLN A 1 349 ? -71.669 -25.178 125.442 1.00 86.19 349 GLN A CA 1
ATOM 2843 C C . GLN A 1 349 ? -72.928 -24.391 125.829 1.00 86.19 349 GLN A C 1
ATOM 2845 O O . GLN A 1 349 ? -73.458 -24.588 126.920 1.00 86.19 349 GLN A O 1
ATOM 2850 N N . ILE A 1 350 ? -73.455 -23.551 124.933 1.00 84.31 350 ILE A N 1
ATOM 2851 C CA . ILE A 1 350 ? -74.724 -22.837 125.140 1.00 84.31 350 ILE A CA 1
ATOM 2852 C C . ILE A 1 350 ? -75.877 -23.829 125.293 1.00 84.31 350 ILE A C 1
ATOM 2854 O O . ILE A 1 350 ? -76.704 -23.669 126.188 1.00 84.31 350 ILE A O 1
ATOM 2858 N N . GLN A 1 351 ? -75.932 -24.868 124.460 1.00 84.12 351 GLN A N 1
ATOM 2859 C CA . GLN A 1 351 ? -76.959 -25.903 124.559 1.00 84.12 351 GLN A CA 1
ATOM 2860 C C . GLN A 1 351 ? -76.880 -26.643 125.903 1.00 84.12 351 GLN A C 1
ATOM 2862 O O . GLN A 1 351 ? -77.898 -26.818 126.572 1.00 84.12 351 GLN A O 1
ATOM 2867 N N . LYS A 1 352 ? -75.669 -26.974 126.358 1.00 84.31 352 LYS A N 1
ATOM 2868 C CA . LYS A 1 352 ? -75.436 -27.565 127.680 1.00 84.31 352 LYS A CA 1
ATOM 2869 C C . LYS A 1 352 ? -75.861 -26.631 128.818 1.00 84.31 352 LYS A C 1
ATOM 2871 O O . LYS A 1 352 ? -76.524 -27.072 129.752 1.00 84.31 352 LYS A O 1
ATOM 2876 N N . ALA A 1 353 ? -75.542 -25.339 128.733 1.00 74.69 353 ALA A N 1
ATOM 2877 C CA . ALA A 1 353 ? -75.992 -24.334 129.700 1.00 74.69 353 ALA A CA 1
ATOM 2878 C C . ALA A 1 353 ? -77.523 -24.181 129.696 1.00 74.69 353 ALA A C 1
ATOM 2880 O O . ALA A 1 353 ? -78.141 -24.002 130.744 1.00 74.69 353 ALA A O 1
ATOM 2881 N N . LYS A 1 354 ? -78.159 -24.305 128.527 1.00 81.12 354 LYS A N 1
ATOM 2882 C CA . LYS A 1 354 ? -79.617 -24.288 128.378 1.00 81.12 354 LYS A CA 1
ATOM 2883 C C . LYS A 1 354 ? -80.271 -25.498 129.052 1.00 81.12 354 LYS A C 1
ATOM 2885 O O . LYS A 1 354 ? -81.278 -25.335 129.735 1.00 81.12 354 LYS A O 1
ATOM 2890 N N . GLU A 1 355 ? -79.689 -26.686 128.919 1.00 80.50 355 GLU A N 1
ATOM 2891 C CA . GLU A 1 355 ? -80.128 -27.903 129.620 1.00 80.50 355 GLU A CA 1
ATOM 2892 C C . GLU A 1 355 ? -79.903 -27.808 131.136 1.00 80.50 355 GLU A C 1
ATOM 2894 O O . GLU A 1 355 ? -80.779 -28.183 131.917 1.00 80.50 355 GLU A O 1
ATOM 2899 N N . GLN A 1 356 ? -78.778 -27.230 131.569 1.00 76.31 356 GLN A N 1
ATOM 2900 C CA . GLN A 1 356 ? -78.519 -26.935 132.981 1.00 76.31 356 GLN A CA 1
ATOM 2901 C C . GLN A 1 356 ? -79.541 -25.945 133.556 1.00 76.31 356 GLN A C 1
ATOM 2903 O O . GLN A 1 356 ? -80.097 -26.218 134.619 1.00 76.31 356 GLN A O 1
ATOM 2908 N N . ASN A 1 357 ? -79.857 -24.858 132.846 1.00 70.94 357 ASN A N 1
ATOM 2909 C CA . ASN A 1 357 ? -80.914 -23.920 133.238 1.00 70.94 357 ASN A CA 1
ATOM 2910 C C . ASN A 1 357 ? -82.283 -24.611 133.312 1.00 70.94 357 ASN A C 1
ATOM 2912 O O . ASN A 1 357 ? -83.006 -24.409 134.282 1.00 70.94 357 ASN A O 1
ATOM 2916 N N . ALA A 1 358 ? -82.611 -25.493 132.362 1.00 74.00 358 ALA A N 1
ATOM 2917 C CA . ALA A 1 358 ? -83.841 -26.284 132.414 1.00 74.00 358 ALA A CA 1
ATOM 2918 C C . ALA A 1 358 ? -83.883 -27.239 133.626 1.00 74.00 358 ALA A C 1
ATOM 2920 O O . ALA A 1 358 ? -84.948 -27.443 134.210 1.00 74.00 358 ALA A O 1
ATOM 2921 N N . SER A 1 359 ? -82.735 -27.794 134.040 1.00 69.19 359 SER A N 1
ATOM 2922 C CA . SER A 1 359 ? -82.627 -28.610 135.258 1.00 69.19 359 SER A CA 1
ATOM 2923 C C . SER A 1 359 ? -82.796 -27.779 136.536 1.00 69.19 359 SER A C 1
ATOM 2925 O O . SER A 1 359 ? -83.513 -28.195 137.439 1.00 69.19 359 SER A O 1
ATOM 2927 N N . LEU A 1 360 ? -82.232 -26.566 136.582 1.00 65.50 360 LEU A N 1
ATOM 2928 C CA . LEU A 1 360 ? -82.403 -25.605 137.678 1.00 65.50 360 LEU A CA 1
ATOM 2929 C C . LEU A 1 360 ? -83.865 -25.143 137.801 1.00 65.50 360 LEU A C 1
ATOM 2931 O O . LEU A 1 360 ? -84.409 -25.104 138.906 1.00 65.50 360 LEU A O 1
ATOM 2935 N N . ASP A 1 361 ? -84.532 -24.894 136.672 1.00 62.12 361 ASP A N 1
ATOM 2936 C CA . ASP A 1 361 ? -85.967 -24.588 136.607 1.00 62.12 361 ASP A CA 1
ATOM 2937 C C . ASP A 1 361 ? -86.856 -25.762 137.056 1.00 62.12 361 ASP A C 1
ATOM 2939 O O . ASP A 1 361 ? -87.985 -25.549 137.514 1.00 62.12 361 ASP A O 1
ATOM 2943 N N . ALA A 1 362 ? -86.384 -27.007 136.941 1.00 62.09 362 ALA A N 1
ATOM 2944 C CA . ALA A 1 362 ? -87.067 -28.183 137.480 1.00 62.09 362 ALA A CA 1
ATOM 2945 C C . ALA A 1 362 ? -86.904 -28.281 139.009 1.00 62.09 362 ALA A C 1
ATOM 2947 O O . ALA A 1 362 ? -87.888 -28.525 139.708 1.00 62.09 362 ALA A O 1
ATOM 2948 N N . THR A 1 363 ? -85.717 -27.976 139.546 1.00 61.03 363 THR A N 1
ATOM 2949 C CA . THR A 1 363 ? -85.451 -27.925 140.997 1.00 61.03 363 THR A CA 1
ATOM 2950 C C . THR A 1 363 ? -86.259 -26.826 141.695 1.00 61.03 363 THR A C 1
ATOM 2952 O O . THR A 1 363 ? -86.812 -27.040 142.774 1.00 61.03 363 THR A O 1
ATOM 2955 N N . ILE A 1 364 ? -86.416 -25.661 141.054 1.00 59.03 364 ILE A N 1
ATOM 2956 C CA . ILE A 1 364 ? -87.301 -24.579 141.530 1.00 59.03 364 ILE A CA 1
ATOM 2957 C C . ILE A 1 364 ? -88.775 -25.030 141.548 1.00 59.03 364 ILE A C 1
ATOM 2959 O O . ILE A 1 364 ? -89.562 -24.570 142.381 1.00 59.03 364 ILE A O 1
ATOM 2963 N N . ARG A 1 365 ? -89.163 -25.953 140.659 1.00 57.34 365 ARG A N 1
ATOM 2964 C CA . ARG A 1 365 ? -90.521 -26.511 140.588 1.00 57.34 365 ARG A CA 1
ATOM 2965 C C . ARG A 1 365 ? -90.797 -27.559 141.672 1.00 57.34 365 ARG A C 1
ATOM 2967 O O . ARG A 1 365 ? -91.923 -27.603 142.166 1.00 57.34 365 ARG A O 1
ATOM 2974 N N . GLU A 1 366 ? -89.803 -28.356 142.070 1.00 56.88 366 GLU A N 1
ATOM 2975 C CA . GLU A 1 366 ? -89.948 -29.364 143.136 1.00 56.88 366 GLU A CA 1
ATOM 2976 C C . GLU A 1 366 ? -89.988 -28.768 144.551 1.00 56.88 366 GLU A C 1
ATOM 2978 O O . GLU A 1 366 ? -90.737 -29.256 145.396 1.00 56.88 366 GLU A O 1
ATOM 2983 N N . MET A 1 367 ? -89.298 -27.654 144.816 1.00 46.53 367 MET A N 1
ATOM 2984 C CA . MET A 1 367 ? -89.289 -27.015 146.146 1.00 46.53 367 MET A CA 1
ATOM 2985 C C . MET A 1 367 ? -90.594 -26.271 146.523 1.00 46.53 367 MET A C 1
ATOM 2987 O O . MET A 1 367 ? -90.619 -25.506 147.485 1.00 46.53 367 MET A O 1
ATOM 2991 N N . LYS A 1 368 ? -91.702 -26.474 145.791 1.00 45.78 368 LYS A N 1
ATOM 2992 C CA . LYS A 1 368 ? -92.957 -25.704 145.931 1.00 45.78 368 LYS A CA 1
ATOM 2993 C C . LYS A 1 368 ? -94.186 -26.484 146.439 1.00 45.78 368 LYS A C 1
ATOM 2995 O O . LYS A 1 368 ? -95.310 -26.021 146.237 1.00 45.78 368 LYS A O 1
ATOM 3000 N N . LYS A 1 369 ? -94.034 -27.619 147.140 1.00 42.78 369 LYS A N 1
ATOM 3001 C CA . LYS A 1 369 ? -95.163 -28.305 147.818 1.00 42.78 369 LYS A CA 1
ATOM 3002 C C . LYS A 1 369 ? -94.860 -28.736 149.267 1.00 42.78 369 LYS A C 1
ATOM 3004 O O . LYS A 1 369 ? -94.079 -29.650 149.493 1.00 42.78 369 LYS A O 1
ATOM 3009 N N . THR A 1 370 ? -95.650 -28.164 150.188 1.00 31.11 370 THR A N 1
ATOM 3010 C CA . THR A 1 370 ? -95.871 -28.428 151.639 1.00 31.11 370 THR A CA 1
ATOM 3011 C C . THR A 1 370 ? -95.128 -27.531 152.655 1.00 31.11 370 THR A C 1
ATOM 3013 O O . THR A 1 370 ? -94.005 -27.119 152.388 1.00 31.11 370 THR A O 1
ATOM 3016 N N . PRO A 1 371 ? -95.799 -27.109 153.759 1.00 42.94 371 PRO A N 1
ATOM 3017 C CA . PRO A 1 371 ? -95.704 -25.730 154.258 1.00 42.94 371 PRO A CA 1
ATOM 3018 C C . PRO A 1 371 ? -95.133 -25.583 155.683 1.00 42.94 371 PRO A C 1
ATOM 3020 O O . PRO A 1 371 ? -95.348 -26.435 156.540 1.00 42.94 371 PRO A O 1
ATOM 3023 N N . GLY A 1 372 ? -94.510 -24.432 155.963 1.00 27.42 372 GLY A N 1
ATOM 3024 C CA . GLY A 1 372 ? -94.147 -24.007 157.321 1.00 27.42 372 GLY A CA 1
ATOM 3025 C C . GLY A 1 372 ? -93.069 -22.917 157.382 1.00 27.42 372 GLY A C 1
ATOM 3026 O O . GLY A 1 372 ? -91.893 -23.231 157.406 1.00 27.42 372 GLY A O 1
ATOM 3027 N N . GLN A 1 373 ? -93.516 -21.656 157.446 1.00 28.14 373 GLN A N 1
ATOM 3028 C CA . GLN A 1 373 ? -92.880 -20.465 158.045 1.00 28.14 373 GLN A CA 1
ATOM 3029 C C . GLN A 1 373 ? -91.435 -20.021 157.695 1.00 28.14 373 GLN A C 1
ATOM 3031 O O . GLN A 1 373 ? -90.449 -20.625 158.091 1.00 28.14 373 GLN A O 1
ATOM 3036 N N . SER A 1 374 ? -91.391 -18.756 157.240 1.00 28.41 374 SER A N 1
ATOM 3037 C CA . SER A 1 374 ? -90.474 -17.680 157.667 1.00 28.41 374 SER A CA 1
ATOM 3038 C C . SER A 1 374 ? -89.219 -17.374 156.827 1.00 28.41 374 SER A C 1
ATOM 3040 O O . SER A 1 374 ? -88.365 -18.222 156.613 1.00 28.41 374 SER A O 1
ATOM 3042 N N . ILE A 1 375 ? -89.105 -16.069 156.519 1.00 27.25 375 ILE A N 1
ATOM 3043 C CA . ILE A 1 375 ? -87.943 -15.268 156.079 1.00 27.25 375 ILE A CA 1
ATOM 3044 C C . ILE A 1 375 ? -87.511 -15.397 154.608 1.00 27.25 375 ILE A C 1
ATOM 3046 O O . ILE A 1 375 ? -87.141 -16.461 154.133 1.00 27.25 375 ILE A O 1
ATOM 3050 N N . GLY A 1 376 ? -87.416 -14.236 153.942 1.00 28.06 376 GLY A N 1
ATOM 3051 C CA . GLY A 1 376 ? -86.343 -13.999 152.968 1.00 28.06 376 GLY A CA 1
ATOM 3052 C C . GLY A 1 376 ? -86.754 -13.614 151.547 1.00 28.06 376 GLY A C 1
ATOM 3053 O O . GLY A 1 376 ? -86.798 -14.455 150.667 1.00 28.06 376 GLY A O 1
ATOM 3054 N N . SER A 1 377 ? -86.941 -12.306 151.345 1.00 31.84 377 SER A N 1
ATOM 3055 C CA . SER A 1 377 ? -86.378 -11.492 150.251 1.00 31.84 377 SER A CA 1
ATOM 3056 C C . SER A 1 377 ? -86.571 -11.857 148.760 1.00 31.84 377 SER A C 1
ATOM 3058 O O . SER A 1 377 ? -86.051 -12.841 148.253 1.00 31.84 377 SER A O 1
ATOM 3060 N N . HIS A 1 378 ? -87.066 -10.831 148.058 1.00 32.66 378 HIS A N 1
ATOM 3061 C CA . HIS A 1 378 ? -86.569 -10.278 146.789 1.00 32.66 378 HIS A CA 1
ATOM 3062 C C . HIS A 1 378 ? -87.031 -10.851 145.430 1.00 32.66 378 HIS A C 1
ATOM 3064 O O . HIS A 1 378 ? -86.773 -11.992 145.072 1.00 32.66 378 HIS A O 1
ATOM 3070 N N . TRP A 1 379 ? -87.550 -9.892 144.644 1.00 29.31 379 TRP A N 1
ATOM 3071 C CA . TRP A 1 379 ? -87.796 -9.816 143.195 1.00 29.31 379 TRP A CA 1
ATOM 3072 C C . TRP A 1 379 ? -89.080 -10.428 142.621 1.00 29.31 379 TRP A C 1
ATOM 3074 O O . TRP A 1 379 ? -89.311 -11.631 142.663 1.00 29.31 379 TRP A O 1
ATOM 3084 N N . GLY A 1 380 ? -89.840 -9.553 141.947 1.00 30.62 380 GLY A N 1
ATOM 3085 C CA . GLY A 1 380 ? -90.716 -9.919 140.836 1.00 30.62 380 GLY A CA 1
ATOM 3086 C C . GLY A 1 380 ? -92.064 -9.203 140.819 1.00 30.62 380 GLY A C 1
ATOM 3087 O O . GLY A 1 380 ? -93.030 -9.754 141.323 1.00 30.62 380 GLY A O 1
ATOM 3088 N N . GLN A 1 381 ? -92.120 -8.026 140.191 1.00 34.44 381 GLN A N 1
ATOM 3089 C CA . GLN A 1 381 ? -93.198 -7.557 139.300 1.00 34.44 381 GLN A CA 1
ATOM 3090 C C . GLN A 1 381 ? -92.510 -6.544 138.362 1.00 34.44 381 GLN A C 1
ATOM 3092 O O . GLN A 1 381 ? -91.990 -5.541 138.830 1.00 34.44 381 GLN A O 1
ATOM 3097 N N . THR A 1 382 ? -92.134 -6.895 137.132 1.00 29.70 382 THR A N 1
ATOM 3098 C CA . THR A 1 382 ? -92.972 -7.148 135.947 1.00 29.70 382 THR A CA 1
ATOM 3099 C C . THR A 1 382 ? -93.705 -5.893 135.495 1.00 29.70 382 THR A C 1
ATOM 3101 O O . THR A 1 382 ? -94.669 -5.480 136.129 1.00 29.70 382 THR A O 1
ATOM 3104 N N . GLY A 1 383 ? -93.298 -5.389 134.328 1.00 36.47 383 GLY A N 1
ATOM 3105 C CA . GLY A 1 383 ? -94.215 -4.709 133.423 1.00 36.47 383 GLY A CA 1
ATOM 3106 C C . GLY A 1 383 ? -93.883 -3.263 133.098 1.00 36.47 383 GLY A C 1
ATOM 3107 O O . GLY A 1 383 ? -94.715 -2.402 133.333 1.00 36.47 383 GLY A O 1
ATOM 3108 N N . GLU A 1 384 ? -92.748 -3.013 132.450 1.00 30.95 384 GLU A N 1
ATOM 3109 C CA . GLU A 1 384 ? -92.697 -1.936 131.462 1.00 30.95 384 GLU A CA 1
ATOM 3110 C C . GLU A 1 384 ? -91.853 -2.422 130.278 1.00 30.95 384 GLU A C 1
ATOM 3112 O O . GLU A 1 384 ? -90.653 -2.667 130.390 1.00 30.95 384 GLU A O 1
ATOM 3117 N N . PHE A 1 385 ? -92.538 -2.716 129.170 1.00 38.75 385 PHE A N 1
ATOM 3118 C CA . PHE A 1 385 ? -91.926 -3.043 127.887 1.00 38.75 385 PHE A CA 1
ATOM 3119 C C . PHE A 1 385 ? -91.199 -1.784 127.420 1.00 38.75 385 PHE A C 1
ATOM 3121 O O . PHE A 1 385 ? -91.821 -0.816 126.988 1.00 38.75 385 PHE A O 1
ATOM 3128 N N . ASP A 1 386 ? -89.883 -1.785 127.581 1.00 39.47 386 ASP A N 1
ATOM 3129 C CA . ASP A 1 386 ? -89.032 -0.649 127.279 1.00 39.47 386 ASP A CA 1
ATOM 3130 C C . ASP A 1 386 ? -88.996 -0.409 125.758 1.00 39.47 386 ASP A C 1
ATOM 3132 O O . ASP A 1 386 ? -88.310 -1.107 125.000 1.00 39.47 386 ASP A O 1
ATOM 3136 N N . LEU A 1 387 ? -89.772 0.587 125.309 1.00 54.06 387 LEU A N 1
ATOM 3137 C CA . LEU A 1 387 ? -89.807 1.089 123.931 1.00 54.06 387 LEU A CA 1
ATOM 3138 C C . LEU A 1 387 ? -88.402 1.422 123.392 1.00 54.06 387 LEU A C 1
ATOM 3140 O O . LEU A 1 387 ? -88.193 1.394 122.179 1.00 54.06 387 LEU A O 1
ATOM 3144 N N . THR A 1 388 ? -87.410 1.655 124.260 1.00 57.19 388 THR A N 1
ATOM 3145 C CA . THR A 1 388 ? -86.042 1.997 123.845 1.00 57.19 388 THR A CA 1
ATOM 3146 C C . THR A 1 388 ? -85.272 0.833 123.212 1.00 57.19 388 THR A C 1
ATOM 3148 O O . THR A 1 388 ? -84.350 1.064 122.426 1.00 57.19 388 THR A O 1
ATOM 3151 N N . SER A 1 389 ? -85.646 -0.422 123.491 1.00 58.38 389 SER A N 1
ATOM 3152 C CA . SER A 1 389 ? -85.008 -1.599 122.875 1.00 58.38 389 SER A CA 1
ATOM 3153 C C . SER A 1 389 ? -85.577 -1.894 121.480 1.00 58.38 389 SER A C 1
ATOM 3155 O O . SER A 1 389 ? -84.838 -2.327 120.596 1.00 58.38 389 SER A O 1
ATOM 3157 N N . MET A 1 390 ? -86.858 -1.584 121.247 1.00 56.34 390 MET A N 1
ATOM 3158 C CA . MET A 1 390 ? -87.485 -1.645 119.920 1.00 56.34 390 MET A CA 1
ATOM 3159 C C . MET A 1 390 ? -87.018 -0.485 119.026 1.00 56.34 390 MET A C 1
ATOM 3161 O O . MET A 1 390 ? -86.765 -0.691 117.843 1.00 56.34 390 MET A O 1
ATOM 3165 N N . GLU A 1 391 ? -86.798 0.705 119.592 1.00 59.75 391 GLU A N 1
ATOM 3166 C CA . GLU A 1 391 ? -86.263 1.863 118.864 1.00 59.75 391 GLU A CA 1
ATOM 3167 C C . GLU A 1 391 ? -84.770 1.710 118.524 1.00 59.75 391 GLU A C 1
ATOM 3169 O O . GLU A 1 391 ? -84.348 2.060 117.422 1.00 59.75 391 GLU A O 1
ATOM 3174 N N . LYS A 1 392 ? -83.967 1.080 119.398 1.00 64.25 392 LYS A N 1
ATOM 3175 C CA . LYS A 1 392 ? -82.583 0.691 119.070 1.00 64.25 392 LYS A CA 1
ATOM 3176 C C . LYS A 1 392 ? -82.525 -0.359 117.966 1.00 64.25 392 LYS A C 1
ATOM 3178 O O . LYS A 1 392 ? -81.713 -0.202 117.059 1.00 64.25 392 LYS A O 1
ATOM 3183 N N . LEU A 1 393 ? -83.391 -1.378 117.994 1.00 66.00 393 LEU A N 1
ATOM 3184 C CA . LEU A 1 393 ? -83.454 -2.359 116.906 1.00 66.00 393 LEU A CA 1
ATOM 3185 C C . LEU A 1 393 ? -83.920 -1.719 115.593 1.00 66.00 393 LEU A C 1
ATOM 3187 O O . LEU A 1 393 ? -83.301 -1.958 114.557 1.00 66.00 393 LEU A O 1
ATOM 3191 N N . SER A 1 394 ? -84.943 -0.860 115.639 1.00 71.62 394 SER A N 1
ATOM 3192 C CA . SER A 1 394 ? -85.428 -0.110 114.474 1.00 71.62 394 SER A CA 1
ATOM 3193 C C . SER A 1 394 ? -84.330 0.774 113.886 1.00 71.62 394 SER A C 1
ATOM 3195 O O . SER A 1 394 ? -84.146 0.788 112.674 1.00 71.62 394 SER A O 1
ATOM 3197 N N . LYS A 1 395 ? -83.540 1.447 114.730 1.00 72.75 395 LYS A N 1
ATOM 3198 C CA . LYS A 1 395 ? -82.417 2.276 114.285 1.00 72.75 395 LYS A CA 1
ATOM 3199 C C . LYS A 1 395 ? -81.279 1.445 113.696 1.00 72.75 395 LYS A C 1
ATOM 3201 O O . LYS A 1 395 ? -80.761 1.804 112.649 1.00 72.75 395 LYS A O 1
ATOM 3206 N N . THR A 1 396 ? -80.948 0.294 114.286 1.00 73.25 396 THR A N 1
ATOM 3207 C CA . THR A 1 396 ? -79.955 -0.622 113.697 1.00 73.25 396 THR A CA 1
ATOM 3208 C C . THR A 1 396 ? -80.431 -1.271 112.397 1.00 73.25 396 THR A C 1
ATOM 3210 O O . THR A 1 396 ? -79.608 -1.551 111.532 1.00 73.25 396 THR A O 1
ATOM 3213 N N . CYS A 1 397 ? -81.740 -1.490 112.231 1.00 68.44 397 CYS A N 1
ATOM 3214 C CA . CYS A 1 397 ? -82.315 -2.036 111.004 1.00 68.44 397 CYS A CA 1
ATOM 3215 C C . CYS A 1 397 ? -82.322 -0.981 109.885 1.00 68.44 397 CYS A C 1
ATOM 3217 O O . CYS A 1 397 ? -81.864 -1.273 108.784 1.00 68.44 397 CYS A O 1
ATOM 3219 N N . SER A 1 398 ? -82.693 0.270 110.191 1.00 73.50 398 SER A N 1
ATOM 3220 C CA . SER A 1 398 ? -82.592 1.392 109.245 1.00 73.50 398 SER A CA 1
ATOM 3221 C C . SER A 1 398 ? -81.143 1.770 108.900 1.00 73.50 398 SER A C 1
ATOM 3223 O O . SER A 1 398 ? -80.863 2.102 107.749 1.00 73.50 398 SER A O 1
ATOM 3225 N N . ASP A 1 399 ? -80.201 1.677 109.846 1.00 74.69 399 ASP A N 1
ATOM 3226 C CA . ASP A 1 399 ? -78.766 1.872 109.576 1.00 74.69 399 ASP A CA 1
ATOM 3227 C C . ASP A 1 399 ? -78.201 0.742 108.701 1.00 74.69 399 ASP A C 1
ATOM 3229 O O . ASP A 1 399 ? -77.341 0.981 107.849 1.00 74.69 399 ASP A O 1
ATOM 3233 N N . PHE A 1 400 ? -78.687 -0.492 108.881 1.00 76.25 400 PHE A N 1
ATOM 3234 C CA . PHE A 1 400 ? -78.300 -1.624 108.042 1.00 76.25 400 PHE A CA 1
ATOM 3235 C C . PHE A 1 400 ? -78.861 -1.491 106.622 1.00 76.25 400 PHE A C 1
ATOM 3237 O O . PHE A 1 400 ? -78.099 -1.655 105.673 1.00 76.25 400 PHE A O 1
ATOM 3244 N N . GLU A 1 401 ? -80.136 -1.119 106.458 1.00 75.50 401 GLU A N 1
ATOM 3245 C CA . GLU A 1 401 ? -80.716 -0.799 105.144 1.00 75.50 401 GLU A CA 1
ATOM 3246 C C . GLU A 1 401 ? -79.976 0.357 104.467 1.00 75.50 401 GLU A C 1
ATOM 3248 O O . GLU A 1 401 ? -79.606 0.241 103.301 1.00 75.50 401 GLU A O 1
ATOM 3253 N N . SER A 1 402 ? -79.670 1.432 105.200 1.00 76.00 402 SER A N 1
ATOM 3254 C CA . SER A 1 402 ? -78.934 2.579 104.654 1.00 76.00 402 SER A CA 1
ATOM 3255 C C . SER A 1 402 ? -77.526 2.185 104.201 1.00 76.00 402 SER A C 1
ATOM 3257 O O . SER A 1 402 ? -77.112 2.550 103.102 1.00 76.00 402 SER A O 1
ATOM 3259 N N . ARG A 1 403 ? -76.804 1.372 104.991 1.00 79.06 403 ARG A N 1
ATOM 3260 C CA . ARG A 1 403 ? -75.499 0.817 104.587 1.00 79.06 403 ARG A CA 1
ATOM 3261 C C . ARG A 1 403 ? -75.607 -0.110 103.386 1.00 79.06 403 ARG A C 1
ATOM 3263 O O . ARG A 1 403 ? -74.704 -0.093 102.557 1.00 79.06 403 ARG A O 1
ATOM 3270 N N . LEU A 1 404 ? -76.665 -0.913 103.288 1.00 75.44 404 LEU A N 1
ATOM 3271 C CA . LEU A 1 404 ? -76.864 -1.831 102.169 1.00 75.44 404 LEU A CA 1
ATOM 3272 C C . LEU A 1 404 ? -77.162 -1.065 100.875 1.00 75.44 404 LEU A C 1
ATOM 3274 O O . LEU A 1 404 ? -76.568 -1.355 99.844 1.00 75.44 404 LEU A O 1
ATOM 3278 N N . VAL A 1 405 ? -78.006 -0.033 100.937 1.00 79.25 405 VAL A N 1
ATOM 3279 C CA . VAL A 1 405 ? -78.280 0.861 99.803 1.00 79.25 405 VAL A CA 1
ATOM 3280 C C . VAL A 1 405 ? -77.013 1.611 99.383 1.00 79.25 405 VAL A C 1
ATOM 3282 O O . VAL A 1 405 ? -76.737 1.730 98.192 1.00 79.25 405 VAL A O 1
ATOM 3285 N N . GLU A 1 406 ? -76.189 2.067 100.330 1.00 77.38 406 GLU A N 1
ATOM 3286 C CA . GLU A 1 406 ? -74.927 2.745 100.018 1.00 77.38 406 GLU A CA 1
ATOM 3287 C C . GLU A 1 406 ? -73.863 1.830 99.396 1.00 77.38 406 GLU A C 1
ATOM 3289 O O . GLU A 1 406 ? -73.129 2.263 98.504 1.00 77.38 406 GLU A O 1
ATOM 3294 N N . THR A 1 407 ? -73.734 0.584 99.862 1.00 75.19 407 THR A N 1
ATOM 3295 C CA . THR A 1 407 ? -72.794 -0.380 99.268 1.00 75.19 407 THR A CA 1
ATOM 3296 C C . THR A 1 407 ? -73.281 -0.847 97.905 1.00 75.19 407 THR A C 1
ATOM 3298 O O . THR A 1 407 ? -72.473 -0.966 96.988 1.00 75.19 407 THR A O 1
ATOM 3301 N N . MET A 1 408 ? -74.592 -1.029 97.736 1.00 72.69 408 MET A N 1
ATOM 3302 C CA . MET A 1 408 ? -75.194 -1.391 96.457 1.00 72.69 408 MET A CA 1
ATOM 3303 C C . MET A 1 408 ? -75.045 -0.255 95.437 1.00 72.69 408 MET A C 1
ATOM 3305 O O . MET A 1 408 ? -74.594 -0.512 94.327 1.00 72.69 408 MET A O 1
ATOM 3309 N N . LYS A 1 409 ? -75.260 1.006 95.839 1.00 76.62 409 LYS A N 1
ATOM 3310 C CA . LYS A 1 409 ? -75.022 2.187 94.992 1.00 76.62 409 LYS A CA 1
ATOM 3311 C C . LYS A 1 409 ? -73.541 2.375 94.647 1.00 76.62 409 LYS A C 1
ATOM 3313 O O . LYS A 1 409 ? -73.219 2.669 93.500 1.00 76.62 409 LYS A O 1
ATOM 3318 N N . ARG A 1 410 ? -72.611 2.168 95.593 1.00 73.12 410 ARG A N 1
ATOM 3319 C CA . ARG A 1 410 ? -71.162 2.184 95.287 1.00 73.12 410 ARG A CA 1
ATOM 3320 C C . ARG A 1 410 ? -70.774 1.089 94.305 1.00 73.12 410 ARG A C 1
ATOM 3322 O O . ARG A 1 410 ? -69.981 1.354 93.411 1.00 73.12 410 ARG A O 1
ATOM 3329 N N . ASN A 1 411 ? -71.316 -0.115 94.466 1.00 72.31 411 ASN A N 1
ATOM 3330 C CA . ASN A 1 411 ? -71.039 -1.222 93.557 1.00 72.31 411 ASN A CA 1
ATOM 3331 C C . ASN A 1 411 ? -71.639 -0.976 92.171 1.00 72.31 411 ASN A C 1
ATOM 3333 O O . ASN A 1 411 ? -70.970 -1.260 91.188 1.00 72.31 411 ASN A O 1
ATOM 3337 N N . GLU A 1 412 ? -72.841 -0.403 92.085 1.00 74.56 412 GLU A N 1
ATOM 3338 C CA . GLU A 1 412 ? -73.459 0.009 90.822 1.00 74.56 412 GLU A CA 1
ATOM 3339 C C . GLU A 1 412 ? -72.604 1.066 90.115 1.00 74.56 412 GLU A C 1
ATOM 3341 O O . GLU A 1 412 ? -72.221 0.857 88.971 1.00 74.56 412 GLU A O 1
ATOM 3346 N N . THR A 1 413 ? -72.201 2.130 90.822 1.00 73.62 413 THR A N 1
ATOM 3347 C CA . THR A 1 413 ? -71.336 3.182 90.251 1.00 73.62 413 THR A CA 1
ATOM 3348 C C . THR A 1 413 ? -70.008 2.595 89.771 1.00 73.62 413 THR A C 1
ATOM 3350 O O . THR A 1 413 ? -69.595 2.822 88.645 1.00 73.62 413 THR A O 1
ATOM 3353 N N . ARG A 1 414 ? -69.385 1.734 90.583 1.00 74.25 414 ARG A N 1
ATOM 3354 C CA . ARG A 1 414 ? -68.104 1.101 90.257 1.00 74.25 414 ARG A CA 1
ATOM 3355 C C . ARG A 1 414 ? -68.207 0.097 89.102 1.00 74.25 414 ARG A C 1
ATOM 3357 O O . ARG A 1 414 ? -67.251 -0.041 88.351 1.00 74.25 414 ARG A O 1
ATOM 3364 N N . CYS A 1 415 ? -69.334 -0.601 88.950 1.00 67.06 415 CYS A N 1
ATOM 3365 C CA . CYS A 1 415 ? -69.573 -1.454 87.783 1.00 67.06 415 CYS A CA 1
ATOM 3366 C C . CYS A 1 415 ? -69.805 -0.614 86.527 1.00 67.06 415 CYS A C 1
ATOM 3368 O O . CYS A 1 415 ? -69.269 -0.962 85.484 1.00 67.06 415 CYS A O 1
ATOM 3370 N N . VAL A 1 416 ? -70.564 0.483 86.626 1.00 78.19 416 VAL A N 1
ATOM 3371 C CA . VAL A 1 416 ? -70.796 1.411 85.510 1.00 78.19 416 VAL A CA 1
ATOM 3372 C C . VAL A 1 416 ? -69.490 2.070 85.062 1.00 78.19 416 VAL A C 1
ATOM 3374 O O . VAL A 1 416 ? -69.265 2.148 83.861 1.00 78.19 416 VAL A O 1
ATOM 3377 N N . ASP A 1 417 ? -68.609 2.454 85.988 1.00 77.50 417 ASP A N 1
ATOM 3378 C CA . ASP A 1 417 ? -67.305 3.046 85.663 1.00 77.50 417 ASP A CA 1
ATOM 3379 C C . ASP A 1 417 ? -66.371 2.027 84.986 1.00 77.50 417 ASP A C 1
ATOM 3381 O O . ASP A 1 417 ? -65.811 2.316 83.936 1.00 77.50 417 ASP A O 1
ATOM 3385 N N . VAL A 1 418 ? -66.259 0.798 85.516 1.00 78.75 418 VAL A N 1
ATOM 3386 C CA . VAL A 1 418 ? -65.422 -0.259 84.906 1.00 78.75 418 VAL A CA 1
ATOM 3387 C C . VAL A 1 418 ? -65.949 -0.670 83.527 1.00 78.75 418 VAL A C 1
ATOM 3389 O O . VAL A 1 418 ? -65.163 -0.834 82.597 1.00 78.75 418 VAL A O 1
ATOM 3392 N N . LEU A 1 419 ? -67.271 -0.798 83.369 1.00 77.75 419 LEU A N 1
ATOM 3393 C CA . LEU A 1 419 ? -67.890 -1.050 82.063 1.00 77.75 419 LEU A CA 1
ATOM 3394 C C . LEU A 1 419 ? -67.716 0.142 81.115 1.00 77.75 419 LEU A C 1
ATOM 3396 O O . LEU A 1 419 ? -67.530 -0.070 79.922 1.00 77.75 419 LEU A O 1
ATOM 3400 N N . GLY A 1 420 ? -67.760 1.375 81.622 1.00 79.44 420 GLY A N 1
ATOM 3401 C CA . GLY A 1 420 ? -67.485 2.589 80.854 1.00 79.44 420 GLY A CA 1
ATOM 3402 C C . GLY A 1 420 ? -66.057 2.605 80.315 1.00 79.44 420 GLY A C 1
ATOM 3403 O O . GLY A 1 420 ? -65.867 2.753 79.111 1.00 79.44 420 GLY A O 1
ATOM 3404 N N . ASP A 1 421 ? -65.072 2.331 81.171 1.00 79.88 421 ASP A N 1
ATOM 3405 C CA . ASP A 1 421 ? -63.657 2.255 80.795 1.00 79.88 421 ASP A CA 1
ATOM 3406 C C . ASP A 1 421 ? -63.391 1.114 79.787 1.00 79.88 421 ASP A C 1
ATOM 3408 O O . ASP A 1 421 ? -62.643 1.279 78.816 1.00 79.88 421 ASP A O 1
ATOM 3412 N N . GLU A 1 422 ? -64.027 -0.052 79.957 1.00 78.94 422 GLU A N 1
ATOM 3413 C CA . GLU A 1 422 ? -63.955 -1.155 78.985 1.00 78.94 422 GLU A CA 1
ATOM 3414 C C . GLU A 1 422 ? -64.596 -0.783 77.638 1.00 78.94 422 GLU A C 1
ATOM 3416 O O . GLU A 1 422 ? -64.045 -1.083 76.576 1.00 78.94 422 GLU A O 1
ATOM 3421 N N . VAL A 1 423 ? -65.733 -0.084 77.648 1.00 81.69 423 VAL A N 1
ATOM 3422 C CA . VAL A 1 423 ? -66.384 0.402 76.424 1.00 81.69 423 VAL A CA 1
ATOM 3423 C C . VAL A 1 423 ? -65.515 1.454 75.729 1.00 81.69 423 VAL A C 1
ATOM 3425 O O . VAL A 1 423 ? -65.303 1.352 74.521 1.00 81.69 423 VAL A O 1
ATOM 3428 N N . ASP A 1 424 ? -64.934 2.401 76.463 1.00 80.00 424 ASP A N 1
ATOM 3429 C CA . ASP A 1 424 ? -64.071 3.450 75.909 1.00 80.00 424 ASP A CA 1
ATOM 3430 C C . ASP A 1 424 ? -62.768 2.885 75.326 1.00 80.00 424 ASP A C 1
ATOM 3432 O O . ASP A 1 424 ? -62.317 3.298 74.249 1.00 80.00 424 ASP A O 1
ATOM 3436 N N . THR A 1 425 ? -62.172 1.886 75.983 1.00 82.00 425 THR A N 1
ATOM 3437 C CA . THR A 1 425 ? -60.994 1.184 75.452 1.00 82.00 425 THR A CA 1
ATOM 3438 C C . THR A 1 425 ? -61.328 0.398 74.184 1.00 82.00 425 THR A C 1
ATOM 3440 O O . THR A 1 425 ? -60.579 0.484 73.204 1.00 82.00 425 THR A O 1
ATOM 3443 N N . LEU A 1 426 ? -62.472 -0.293 74.139 1.00 80.38 426 LEU A N 1
ATOM 3444 C CA . LEU A 1 426 ? -62.951 -0.980 72.936 1.00 80.38 426 LEU A CA 1
ATOM 3445 C C . LEU A 1 426 ? -63.256 -0.001 71.790 1.00 80.38 426 LEU A C 1
ATOM 3447 O O . LEU A 1 426 ? -62.852 -0.259 70.652 1.00 80.38 426 LEU A O 1
ATOM 3451 N N . LEU A 1 427 ? -63.884 1.147 72.069 1.00 81.38 427 LEU A N 1
ATOM 3452 C CA . LEU A 1 427 ? -64.099 2.215 71.085 1.00 81.38 427 LEU A CA 1
ATOM 3453 C C . LEU A 1 427 ? -62.771 2.767 70.546 1.00 81.38 427 LEU A C 1
ATOM 3455 O O . LEU A 1 427 ? -62.633 2.975 69.339 1.00 81.38 427 LEU A O 1
ATOM 3459 N N . SER A 1 428 ? -61.770 2.956 71.412 1.00 81.06 428 SER A N 1
ATOM 3460 C CA . SER A 1 428 ? -60.435 3.421 71.016 1.00 81.06 428 SER A CA 1
ATOM 3461 C C . SER A 1 428 ? -59.732 2.435 70.078 1.00 81.06 428 SER A C 1
ATOM 3463 O O . SER A 1 428 ? -59.152 2.833 69.063 1.00 81.06 428 SER A O 1
ATOM 3465 N N . VAL A 1 429 ? -59.808 1.134 70.379 1.00 82.06 429 VAL A N 1
ATOM 3466 C CA . VAL A 1 429 ? -59.250 0.075 69.525 1.00 82.06 429 VAL A CA 1
ATOM 3467 C C . VAL A 1 429 ? -59.976 0.023 68.180 1.00 82.06 429 VAL A C 1
ATOM 3469 O O . VAL A 1 429 ? -59.319 0.004 67.137 1.00 82.06 429 VAL A O 1
ATOM 3472 N N . LEU A 1 430 ? -61.311 0.079 68.176 1.00 80.19 430 LEU A N 1
ATOM 3473 C CA . LEU A 1 430 ? -62.107 0.082 66.947 1.00 80.19 430 LEU A CA 1
ATOM 3474 C C . LEU A 1 430 ? -61.799 1.307 66.068 1.00 80.19 430 LEU A C 1
ATOM 3476 O O . LEU A 1 430 ? -61.652 1.171 64.853 1.00 80.19 430 LEU A O 1
ATOM 3480 N N . GLY A 1 431 ? -61.605 2.483 66.672 1.00 77.69 431 GLY A N 1
ATOM 3481 C CA . GLY A 1 431 ? -61.180 3.695 65.970 1.00 77.69 431 GLY A CA 1
ATOM 3482 C C . GLY A 1 431 ? -59.799 3.565 65.317 1.00 77.69 431 GLY A C 1
ATOM 3483 O O . GLY A 1 431 ? -59.610 3.994 64.179 1.00 77.69 431 GLY A O 1
ATOM 3484 N N . LYS A 1 432 ? -58.837 2.915 65.984 1.00 81.12 432 LYS A N 1
ATOM 3485 C CA . LYS A 1 432 ? -57.506 2.646 65.407 1.00 81.12 432 LYS A CA 1
ATOM 3486 C C . LYS A 1 432 ? -57.572 1.657 64.243 1.00 81.12 432 LYS A C 1
ATOM 3488 O O . LYS A 1 432 ? -56.906 1.871 63.232 1.00 81.12 432 LYS A O 1
ATOM 3493 N N . ILE A 1 433 ? -58.398 0.614 64.357 1.00 79.19 433 ILE A N 1
ATOM 3494 C CA . ILE A 1 433 ? -58.638 -0.352 63.274 1.00 79.19 433 ILE A CA 1
ATOM 3495 C C . ILE A 1 433 ? -59.282 0.344 62.071 1.00 79.19 433 ILE A C 1
ATOM 3497 O O . ILE A 1 433 ? -58.858 0.113 60.942 1.00 79.19 433 ILE A O 1
ATOM 3501 N N . TYR A 1 434 ? -60.249 1.238 62.302 1.00 74.88 434 TYR A N 1
ATOM 3502 C CA . TYR A 1 434 ? -60.864 2.041 61.245 1.00 74.88 434 TYR A CA 1
ATOM 3503 C C . TYR A 1 434 ? -59.827 2.876 60.481 1.00 74.88 434 TYR A C 1
ATOM 3505 O O . TYR A 1 434 ? -59.758 2.800 59.256 1.00 74.88 434 TYR A O 1
ATOM 3513 N N . ILE A 1 435 ? -58.984 3.626 61.202 1.00 77.44 435 ILE A N 1
ATOM 3514 C CA . ILE A 1 435 ? -57.931 4.450 60.592 1.00 77.44 435 ILE A CA 1
ATOM 3515 C C . ILE A 1 435 ? -56.962 3.569 59.796 1.00 77.44 435 ILE A C 1
ATOM 3517 O O . ILE A 1 435 ? -56.611 3.914 58.673 1.00 77.44 435 ILE A O 1
ATOM 3521 N N . ALA A 1 436 ? -56.566 2.412 60.334 1.00 75.38 436 ALA A N 1
ATOM 3522 C CA . ALA A 1 436 ? -55.679 1.487 59.637 1.00 75.38 436 ALA A CA 1
ATOM 3523 C C . ALA A 1 436 ? -56.317 0.901 58.362 1.00 75.38 436 ALA A C 1
ATOM 3525 O O . ALA A 1 436 ? -55.653 0.819 57.332 1.00 75.38 436 ALA A O 1
ATOM 3526 N N . LEU A 1 437 ? -57.599 0.529 58.394 1.00 76.31 437 LEU A N 1
ATOM 3527 C CA . LEU A 1 437 ? -58.307 0.005 57.222 1.00 76.31 437 LEU A CA 1
ATOM 3528 C C . LEU A 1 437 ? -58.462 1.057 56.115 1.00 76.31 437 LEU A C 1
ATOM 3530 O O . LEU A 1 437 ? -58.256 0.726 54.947 1.00 76.31 437 LEU A O 1
ATOM 3534 N N . ASP A 1 438 ? -58.764 2.310 56.470 1.00 70.56 438 ASP A N 1
ATOM 3535 C CA . ASP A 1 438 ? -58.856 3.425 55.515 1.00 70.56 438 ASP A CA 1
ATOM 3536 C C . ASP A 1 438 ? -57.488 3.775 54.894 1.00 70.56 438 ASP A C 1
ATOM 3538 O O . ASP A 1 438 ? -57.387 4.025 53.690 1.00 70.56 438 ASP A O 1
ATOM 3542 N N . HIS A 1 439 ? -56.413 3.736 55.693 1.00 71.31 439 HIS A N 1
ATOM 3543 C CA . HIS A 1 439 ? -55.067 4.107 55.242 1.00 71.31 439 HIS A CA 1
ATOM 3544 C C . HIS A 1 439 ? -54.356 3.004 54.445 1.00 71.31 439 HIS A C 1
ATOM 3546 O O . HIS A 1 439 ? -53.674 3.298 53.464 1.00 71.31 439 HIS A O 1
ATOM 3552 N N . TYR A 1 440 ? -54.501 1.740 54.853 1.00 69.12 440 TYR A N 1
ATOM 3553 C CA . TYR A 1 440 ? -53.699 0.630 54.325 1.00 69.12 440 TYR A CA 1
ATOM 3554 C C . TYR A 1 440 ? -54.442 -0.283 53.341 1.00 69.12 440 TYR A C 1
ATOM 3556 O O . TYR A 1 440 ? -53.807 -1.150 52.744 1.00 69.12 440 TYR A O 1
ATOM 3564 N N . SER A 1 441 ? -55.749 -0.091 53.105 1.00 70.56 441 SER A N 1
ATOM 3565 C CA . SER A 1 441 ? -56.509 -0.912 52.147 1.00 70.56 441 SER A CA 1
ATOM 3566 C C . SER A 1 441 ? -57.229 -0.084 51.068 1.00 70.56 441 SER A C 1
ATOM 3568 O O . SER A 1 441 ? -58.453 0.068 51.092 1.00 70.56 441 SER A O 1
ATOM 3570 N N . PRO A 1 442 ? -56.501 0.408 50.042 1.00 68.69 442 PRO A N 1
ATOM 3571 C CA . PRO A 1 442 ? -57.086 1.139 48.910 1.00 68.69 442 PRO A CA 1
ATOM 3572 C C . PRO A 1 442 ? -58.164 0.345 48.158 1.00 68.69 442 PRO A C 1
ATOM 3574 O O . PRO A 1 442 ? -59.047 0.933 47.539 1.00 68.69 442 PRO A O 1
ATOM 3577 N N . VAL A 1 443 ? -58.109 -0.990 48.239 1.00 70.56 443 VAL A N 1
ATOM 3578 C CA . VAL A 1 443 ? -59.054 -1.925 47.609 1.00 70.56 443 VAL A CA 1
ATOM 3579 C C . VAL A 1 443 ? -60.484 -1.738 48.126 1.00 70.56 443 VAL A C 1
ATOM 3581 O O . VAL A 1 443 ? -61.434 -1.912 47.364 1.00 70.56 443 VAL A O 1
ATOM 3584 N N . LEU A 1 444 ? -60.661 -1.330 49.388 1.00 67.62 444 LEU A N 1
ATOM 3585 C CA . LEU A 1 444 ? -61.989 -1.128 49.982 1.00 67.62 444 LEU A CA 1
ATOM 3586 C C . LEU A 1 444 ? -62.760 0.037 49.338 1.00 67.62 444 LEU A C 1
ATOM 3588 O O . LEU A 1 444 ? -63.989 0.013 49.327 1.00 67.62 444 LEU A O 1
ATOM 3592 N N . LYS A 1 445 ? -62.063 0.988 48.696 1.00 67.00 445 LYS A N 1
ATOM 3593 C CA . LYS A 1 445 ? -62.676 2.104 47.948 1.00 67.00 445 LYS A CA 1
ATOM 3594 C C . LYS A 1 445 ? -63.452 1.650 46.707 1.00 67.00 445 LYS A C 1
ATOM 3596 O O . LYS A 1 445 ? -64.255 2.412 46.176 1.00 67.00 445 LYS A O 1
ATOM 3601 N N . HIS A 1 446 ? -63.236 0.417 46.243 1.00 75.31 446 HIS A N 1
ATOM 3602 C CA . HIS A 1 446 ? -63.945 -0.162 45.099 1.00 75.31 446 HIS A CA 1
ATOM 3603 C C . HIS A 1 446 ? -65.254 -0.879 45.476 1.00 75.31 446 HIS A C 1
ATOM 3605 O O . HIS A 1 446 ? -65.960 -1.344 44.584 1.00 75.31 446 HIS A O 1
ATOM 3611 N N . TYR A 1 447 ? -65.610 -0.939 46.767 1.00 77.06 447 TYR A N 1
ATOM 3612 C CA . TYR A 1 447 ? -66.847 -1.552 47.263 1.00 77.06 447 TYR A CA 1
ATOM 3613 C C . TYR A 1 447 ? -67.722 -0.504 47.984 1.00 77.06 447 TYR A C 1
ATOM 3615 O O . TYR A 1 447 ? -67.527 -0.253 49.178 1.00 77.06 447 TYR A O 1
ATOM 3623 N N . PRO A 1 448 ? -68.710 0.103 47.292 1.00 72.62 448 PRO A N 1
ATOM 3624 C CA . PRO A 1 448 ? -69.501 1.221 47.821 1.00 72.62 448 PRO A CA 1
ATOM 3625 C C . PRO A 1 448 ? -70.225 0.893 49.131 1.00 72.62 448 PRO A C 1
ATOM 3627 O O . PRO A 1 448 ? -70.132 1.652 50.090 1.00 72.62 448 PRO A O 1
ATOM 3630 N N . GLY A 1 449 ? -70.849 -0.288 49.223 1.00 74.94 449 GLY A N 1
ATOM 3631 C CA . GLY A 1 449 ? -71.580 -0.700 50.428 1.00 74.94 449 GLY A CA 1
ATOM 3632 C C . GLY A 1 449 ? -70.688 -0.895 51.660 1.00 74.94 449 GLY A C 1
ATOM 3633 O O . GLY A 1 449 ? -71.120 -0.646 52.780 1.00 74.94 449 GLY A O 1
ATOM 3634 N N . VAL A 1 450 ? -69.422 -1.282 51.473 1.00 73.88 450 VAL A N 1
ATOM 3635 C CA . VAL A 1 450 ? -68.460 -1.400 52.583 1.00 73.88 450 VAL A CA 1
ATOM 3636 C C . VAL A 1 450 ? -68.012 -0.012 53.044 1.00 73.88 450 VAL A C 1
ATOM 3638 O O . VAL A 1 450 ? -67.888 0.226 54.242 1.00 73.88 450 VAL A O 1
ATOM 3641 N N . THR A 1 451 ? -67.846 0.925 52.109 1.00 73.44 451 THR A N 1
ATOM 3642 C CA . THR A 1 451 ? -67.492 2.321 52.409 1.00 73.44 451 THR A CA 1
ATOM 3643 C C . THR A 1 451 ? -68.616 3.042 53.163 1.00 73.44 451 THR A C 1
ATOM 3645 O O . THR A 1 451 ? -68.350 3.744 54.134 1.00 73.44 451 THR A O 1
ATOM 3648 N N . GLU A 1 452 ? -69.877 2.829 52.781 1.00 77.50 452 GLU A N 1
ATOM 3649 C CA . GLU A 1 452 ? -71.045 3.402 53.466 1.00 77.50 452 GLU A CA 1
ATOM 3650 C C . GLU A 1 452 ? -71.174 2.908 54.913 1.00 77.50 452 GLU A C 1
ATOM 3652 O O . GLU A 1 452 ? -71.375 3.712 55.824 1.00 77.50 452 GLU A O 1
ATOM 3657 N N . ILE A 1 453 ? -70.984 1.603 55.146 1.00 77.81 453 ILE A N 1
ATOM 3658 C CA . ILE A 1 453 ? -70.974 1.017 56.496 1.00 77.81 453 ILE A CA 1
ATOM 3659 C C . ILE A 1 453 ? -69.813 1.586 57.320 1.00 77.81 453 ILE A C 1
ATOM 3661 O O . ILE A 1 453 ? -70.003 1.952 58.478 1.00 77.81 453 ILE A O 1
ATOM 3665 N N . LEU A 1 454 ? -68.625 1.708 56.726 1.00 72.06 454 LEU A N 1
ATOM 3666 C CA . LEU A 1 454 ? -67.449 2.289 57.376 1.00 72.06 454 LEU A CA 1
ATOM 3667 C C . LEU A 1 454 ? -67.680 3.758 57.773 1.00 72.06 454 LEU A C 1
ATOM 3669 O O . LEU A 1 454 ? -67.381 4.135 58.906 1.00 72.06 454 LEU A O 1
ATOM 3673 N N . MET A 1 455 ? -68.289 4.571 56.907 1.00 73.31 455 MET A N 1
ATOM 3674 C CA . MET A 1 455 ? -68.670 5.948 57.247 1.00 73.31 455 MET A CA 1
ATOM 3675 C C . MET A 1 455 ? -69.727 6.009 58.358 1.00 73.31 455 MET A C 1
ATOM 3677 O O . MET A 1 455 ? -69.664 6.896 59.211 1.00 73.31 455 MET A O 1
ATOM 3681 N N . LEU A 1 456 ? -70.679 5.069 58.383 1.00 79.00 456 LEU A N 1
ATOM 3682 C CA . LEU A 1 456 ? -71.676 4.968 59.452 1.00 79.00 456 LEU A CA 1
ATOM 3683 C C . LEU A 1 456 ? -71.010 4.660 60.801 1.00 79.00 456 LEU A C 1
ATOM 3685 O O . LEU A 1 456 ? -71.291 5.317 61.800 1.00 79.00 456 LEU A O 1
ATOM 3689 N N . VAL A 1 457 ? -70.069 3.710 60.813 1.00 75.38 457 VAL A N 1
ATOM 3690 C CA . VAL A 1 457 ? -69.254 3.371 61.990 1.00 75.38 457 VAL A CA 1
ATOM 3691 C C . VAL A 1 457 ? -68.430 4.579 62.441 1.00 75.38 457 VAL A C 1
ATOM 3693 O O . VAL A 1 457 ? -68.381 4.868 63.633 1.00 75.38 457 VAL A O 1
ATOM 3696 N N . GLN A 1 458 ? -67.851 5.347 61.515 1.00 76.06 458 GLN A N 1
ATOM 3697 C CA . GLN A 1 458 ? -67.108 6.565 61.846 1.00 76.06 458 GLN A CA 1
ATOM 3698 C C . GLN A 1 458 ? -67.987 7.644 62.500 1.00 76.06 458 GLN A C 1
ATOM 3700 O O . GLN A 1 458 ? -67.530 8.310 63.428 1.00 76.06 458 GLN A O 1
ATOM 3705 N N . LYS A 1 459 ? -69.234 7.821 62.042 1.00 78.62 459 LYS A N 1
ATOM 3706 C CA . LYS A 1 459 ? -70.194 8.756 62.656 1.00 78.62 459 LYS A CA 1
ATOM 3707 C C . LYS A 1 459 ? -70.568 8.340 64.077 1.00 78.62 459 LYS A C 1
ATOM 3709 O O . LYS A 1 459 ? -70.507 9.164 64.986 1.00 78.62 459 LYS A O 1
ATOM 3714 N N . VAL A 1 460 ? -70.861 7.054 64.280 1.00 75.56 460 VAL A N 1
ATOM 3715 C CA . VAL A 1 460 ? -71.171 6.494 65.606 1.00 75.56 460 VAL A CA 1
ATOM 3716 C C . VAL A 1 460 ? -69.984 6.647 66.560 1.00 75.56 460 VAL A C 1
ATOM 3718 O O . VAL A 1 460 ? -70.166 7.073 67.696 1.00 75.56 460 VAL A O 1
ATOM 3721 N N . LEU A 1 461 ? -68.758 6.386 66.090 1.00 71.81 461 LEU A N 1
ATOM 3722 C CA . LEU A 1 461 ? -67.531 6.568 66.877 1.00 71.81 461 LEU A CA 1
ATOM 3723 C C . LEU A 1 461 ? -67.260 8.036 67.252 1.00 71.81 461 LEU A C 1
ATOM 3725 O O . LEU A 1 461 ? -66.608 8.294 68.259 1.00 71.81 461 LEU A O 1
ATOM 3729 N N . LYS A 1 462 ? -67.748 8.999 66.461 1.00 75.06 462 LYS A N 1
ATOM 3730 C CA . LYS A 1 462 ? -67.663 10.440 66.761 1.00 75.06 462 LYS A CA 1
ATOM 3731 C C . LYS A 1 462 ? -68.817 10.952 67.632 1.00 75.06 462 LYS A C 1
ATOM 3733 O O . LYS A 1 462 ? -68.834 12.135 67.961 1.00 75.06 462 LYS A O 1
ATOM 3738 N N . GLY A 1 463 ? -69.765 10.087 68.005 1.00 70.88 463 GLY A N 1
ATOM 3739 C CA . GLY A 1 463 ? -70.951 10.466 68.778 1.00 70.88 463 GLY A CA 1
ATOM 3740 C C . GLY A 1 463 ? -71.976 11.283 67.984 1.00 70.88 463 GLY A C 1
ATOM 3741 O O . GLY A 1 463 ? -72.823 11.949 68.576 1.00 70.88 463 GLY A O 1
ATOM 3742 N N . GLU A 1 464 ? -71.906 11.259 66.652 1.00 75.44 464 GLU A N 1
ATOM 3743 C CA . GLU A 1 464 ? -72.872 11.920 65.774 1.00 75.44 464 GLU A CA 1
ATOM 3744 C C . GLU A 1 464 ? -74.113 11.020 65.617 1.00 75.44 464 GLU A C 1
ATOM 3746 O O . GLU A 1 464 ? -73.986 9.806 65.446 1.00 75.44 464 GLU A O 1
ATOM 3751 N N . SER A 1 465 ? -75.327 11.583 65.685 1.00 53.78 465 SER A N 1
ATOM 3752 C CA . SER A 1 465 ? -76.555 10.793 65.508 1.00 53.78 465 SER A CA 1
ATOM 3753 C C . SER A 1 465 ? -76.632 10.230 64.086 1.00 53.78 465 SER A C 1
ATOM 3755 O O . SER A 1 465 ? -76.490 10.994 63.127 1.00 53.78 465 SER A O 1
ATOM 3757 N N . VAL A 1 466 ? -76.863 8.917 63.977 1.00 51.03 466 VAL A N 1
ATOM 3758 C CA . VAL A 1 466 ? -76.940 8.159 62.712 1.00 51.03 466 VAL A CA 1
ATOM 3759 C C . VAL A 1 466 ? -78.050 8.656 61.800 1.00 51.03 466 VAL A C 1
ATOM 3761 O O . VAL A 1 466 ? -79.188 8.814 62.300 1.00 51.03 466 VAL A O 1
#

Organism: Zea mays (NCBI:txid4577)

pLDDT: mean 76.7, std 21.02, range [26.55, 98.56]

Radius of gyration: 107.03 Å; chains: 1; bounding box: 173×75×282 Å